Protein AF-I4MBW6-F1 (afdb_monomer)

pLDDT: mean 70.77, std 28.85, range [23.2, 98.94]

Structure (mmCIF, N/CA/C/O backbone):
data_AF-I4MBW6-F1
#
_entry.id   AF-I4MBW6-F1
#
loop_
_atom_site.group_PDB
_atom_site.id
_atom_site.type_symbol
_atom_site.label_atom_id
_atom_site.label_alt_id
_atom_site.label_comp_id
_atom_site.label_asym_id
_atom_site.label_entity_id
_atom_site.label_seq_id
_atom_site.pdbx_PDB_ins_code
_atom_site.Cartn_x
_atom_site.Cartn_y
_atom_site.Cartn_z
_atom_site.occupancy
_atom_site.B_iso_or_equiv
_atom_site.auth_seq_id
_atom_site.auth_comp_id
_atom_site.auth_asym_id
_atom_site.auth_atom_id
_atom_site.pdbx_PDB_model_num
ATOM 1 N N . MET A 1 1 ? -38.737 -24.015 -41.078 1.00 35.84 1 MET A N 1
ATOM 2 C CA . MET A 1 1 ? -38.636 -25.456 -40.757 1.00 35.84 1 MET A CA 1
ATOM 3 C C . MET A 1 1 ? -37.801 -25.547 -39.480 1.00 35.84 1 MET A C 1
ATOM 5 O O . MET A 1 1 ? -36.619 -25.267 -39.548 1.00 35.84 1 MET A O 1
ATOM 9 N N . ILE A 1 2 ? -38.427 -25.456 -38.297 1.00 26.75 2 ILE A N 1
ATOM 10 C CA . ILE A 1 2 ? -38.934 -26.600 -37.497 1.00 26.75 2 ILE A CA 1
ATOM 11 C C . ILE A 1 2 ? -37.730 -27.418 -36.998 1.00 26.75 2 ILE A C 1
ATOM 13 O O . ILE A 1 2 ? -37.086 -28.069 -37.804 1.00 26.75 2 ILE A O 1
ATOM 17 N N . LEU A 1 3 ? -37.246 -27.202 -35.768 1.00 24.84 3 LEU A N 1
ATOM 18 C CA . LEU A 1 3 ? -37.630 -27.818 -34.469 1.00 24.84 3 LEU A CA 1
ATOM 19 C C . LEU A 1 3 ? -36.372 -28.550 -33.941 1.00 24.84 3 LEU A C 1
ATOM 21 O O . LEU A 1 3 ? -35.719 -29.253 -34.696 1.00 24.84 3 LEU A O 1
ATOM 25 N N . ARG A 1 4 ? -35.862 -28.205 -32.754 1.00 27.12 4 ARG A N 1
ATOM 26 C CA . ARG A 1 4 ? -36.158 -28.785 -31.423 1.00 27.12 4 ARG A CA 1
ATOM 27 C C . ARG A 1 4 ? -35.516 -30.154 -31.147 1.00 27.12 4 ARG A C 1
ATOM 29 O O . ARG A 1 4 ? -35.847 -31.126 -31.801 1.00 27.12 4 ARG A O 1
ATOM 36 N N . GLN A 1 5 ? -34.794 -30.152 -30.017 1.00 28.39 5 GLN A N 1
ATOM 37 C CA . GLN A 1 5 ? -34.846 -31.104 -28.891 1.00 28.39 5 GLN A CA 1
ATOM 38 C C . GLN A 1 5 ? -34.394 -32.554 -29.134 1.00 28.39 5 GLN A C 1
ATOM 40 O O . GLN A 1 5 ? -34.858 -33.217 -30.045 1.00 28.39 5 GLN A O 1
ATOM 45 N N . PHE A 1 6 ? -33.533 -33.075 -28.253 1.00 25.84 6 PHE A N 1
ATOM 46 C CA . PHE A 1 6 ? -33.860 -33.967 -27.115 1.00 25.84 6 PHE A CA 1
ATOM 47 C C . PHE A 1 6 ? -32.522 -34.496 -26.532 1.00 25.84 6 PHE A C 1
ATOM 49 O O . PHE A 1 6 ? -31.650 -34.922 -27.276 1.00 25.84 6 PHE A O 1
ATOM 56 N N . TYR A 1 7 ? -32.185 -34.151 -25.282 1.00 24.64 7 TYR A N 1
ATOM 57 C CA . TYR A 1 7 ? -32.292 -34.972 -24.056 1.00 24.64 7 TYR A CA 1
ATOM 58 C C . TYR A 1 7 ? -31.435 -36.254 -24.004 1.00 24.64 7 TYR A C 1
ATOM 60 O O . TYR A 1 7 ? -31.645 -37.179 -24.773 1.00 24.64 7 TYR A O 1
ATOM 68 N N . GLY A 1 8 ? -30.626 -36.347 -22.940 1.00 23.20 8 GLY A N 1
ATOM 69 C CA . GLY A 1 8 ? -30.815 -37.406 -21.940 1.00 23.20 8 GLY A CA 1
ATOM 70 C C . GLY A 1 8 ? -29.981 -38.689 -22.048 1.00 23.20 8 GLY A C 1
ATOM 71 O O . GLY A 1 8 ? -30.422 -39.661 -22.632 1.00 23.20 8 GLY A O 1
ATOM 72 N N . ALA A 1 9 ? -28.853 -38.683 -21.333 1.00 23.88 9 ALA A N 1
ATOM 73 C CA . ALA A 1 9 ? -28.502 -39.605 -20.242 1.00 23.88 9 ALA A CA 1
ATOM 74 C C . ALA A 1 9 ? -28.353 -41.142 -20.457 1.00 23.88 9 ALA A C 1
ATOM 76 O O . ALA A 1 9 ? -29.246 -41.836 -20.921 1.00 23.88 9 ALA A O 1
ATOM 77 N N . VAL A 1 10 ? -27.251 -41.640 -19.867 1.00 24.31 10 VAL A N 1
ATOM 78 C CA . VAL A 1 10 ? -26.970 -42.986 -19.308 1.00 24.31 10 VAL A CA 1
ATOM 79 C C . VAL A 1 10 ? -26.803 -44.173 -20.270 1.00 24.31 10 VAL A C 1
ATOM 81 O O . VAL A 1 10 ? -27.776 -44.722 -20.764 1.00 24.31 10 VAL A O 1
ATOM 84 N N . ALA A 1 11 ? -25.572 -44.699 -20.351 1.00 25.67 11 ALA A N 1
ATOM 85 C CA . ALA A 1 11 ? -25.301 -46.138 -20.209 1.00 25.67 11 ALA A CA 1
ATOM 86 C C . ALA A 1 11 ? -23.801 -46.400 -19.985 1.00 25.67 11 ALA A C 1
ATOM 88 O O . ALA A 1 11 ? -22.952 -46.111 -20.822 1.00 25.67 11 ALA A O 1
ATOM 89 N N . MET A 1 12 ? -23.510 -46.974 -18.824 1.00 23.55 12 MET A N 1
ATOM 90 C CA . MET A 1 12 ? -22.249 -47.585 -18.426 1.00 23.55 12 MET A CA 1
ATOM 91 C C . MET A 1 12 ? -22.124 -48.958 -19.104 1.00 23.55 12 MET A C 1
ATOM 93 O O . MET A 1 12 ? -23.032 -49.776 -18.972 1.00 23.55 12 MET A O 1
ATOM 97 N N . VAL A 1 13 ? -21.001 -49.240 -19.770 1.00 25.81 13 VAL A N 1
ATOM 98 C CA . VAL A 1 13 ? -20.571 -50.608 -20.104 1.00 25.81 13 VAL A CA 1
ATOM 99 C C . VAL A 1 13 ? -19.085 -50.742 -19.787 1.00 25.81 13 VAL A C 1
ATOM 101 O O . VAL A 1 13 ? -18.246 -50.008 -20.301 1.00 25.81 13 VAL A O 1
ATOM 104 N N . VAL A 1 14 ? -18.795 -51.692 -18.905 1.00 25.31 14 VAL A N 1
ATOM 105 C CA . VAL A 1 14 ? -17.470 -52.206 -18.554 1.00 25.31 14 VAL A CA 1
ATOM 106 C C . VAL A 1 14 ? -17.067 -53.259 -19.589 1.00 25.31 14 VAL A C 1
ATOM 108 O O . VAL A 1 14 ? -17.869 -54.148 -19.862 1.00 25.31 14 VAL A O 1
ATOM 111 N N . ALA A 1 15 ? -15.825 -53.230 -20.082 1.00 26.28 15 ALA A N 1
ATOM 112 C CA . ALA A 1 15 ? -15.087 -54.454 -20.409 1.00 26.28 15 ALA A CA 1
ATOM 113 C C . ALA A 1 15 ? -13.564 -54.220 -20.411 1.00 26.28 15 ALA A C 1
ATOM 115 O O . ALA A 1 15 ? -13.017 -53.436 -21.179 1.00 26.28 15 ALA A O 1
ATOM 116 N N . ASP A 1 16 ? -12.944 -54.952 -19.499 1.00 26.39 16 ASP A N 1
ATOM 117 C CA . ASP A 1 16 ? -11.542 -55.175 -19.164 1.00 26.39 16 ASP A CA 1
ATOM 118 C C . ASP A 1 16 ? -10.671 -55.714 -20.325 1.00 26.39 16 ASP A C 1
ATOM 120 O O . ASP A 1 16 ? -11.163 -56.494 -21.146 1.00 26.39 16 ASP A O 1
ATOM 124 N N . LYS A 1 17 ? -9.368 -55.369 -20.339 1.00 27.23 17 LYS A N 1
ATOM 125 C CA . LYS A 1 17 ? -8.281 -56.322 -20.652 1.00 27.23 17 LYS A CA 1
ATOM 126 C C . LYS A 1 17 ? -6.856 -55.800 -20.375 1.00 27.23 17 LYS A C 1
ATOM 128 O O . LYS A 1 17 ? -6.336 -54.941 -21.079 1.00 27.23 17 LYS A O 1
ATOM 133 N N . HIS A 1 18 ? -6.206 -56.540 -19.473 1.00 29.56 18 HIS A N 1
ATOM 134 C CA . HIS A 1 18 ? -4.809 -57.015 -19.464 1.00 29.56 18 HIS A CA 1
ATOM 135 C C . HIS A 1 18 ? -3.742 -56.349 -18.568 1.00 29.56 18 HIS A C 1
ATOM 137 O O . HIS A 1 18 ? -3.086 -55.370 -18.901 1.00 29.56 18 HIS A O 1
ATOM 143 N N . VAL A 1 19 ? -3.496 -57.073 -17.467 1.00 28.22 19 VAL A N 1
ATOM 144 C CA . VAL A 1 19 ? -2.371 -57.064 -16.518 1.00 28.22 19 VAL A CA 1
ATOM 145 C C . VAL A 1 19 ? -1.163 -57.868 -17.040 1.00 28.22 19 VAL A C 1
ATOM 147 O O . VAL A 1 19 ? -1.366 -58.923 -17.645 1.00 28.22 19 VAL A O 1
ATOM 150 N N . LYS A 1 20 ? 0.065 -57.413 -16.713 1.00 28.19 20 LYS A N 1
ATOM 151 C CA . LYS A 1 20 ? 1.332 -58.154 -16.408 1.00 28.19 20 LYS A CA 1
ATOM 152 C C . LYS A 1 20 ? 2.440 -57.089 -16.200 1.00 28.19 20 LYS A C 1
ATOM 154 O O . LYS A 1 20 ? 2.597 -56.254 -17.073 1.00 28.19 20 LYS A O 1
ATOM 159 N N . ASN A 1 21 ? 3.179 -56.946 -15.091 1.00 29.22 21 ASN A N 1
ATOM 160 C CA . ASN A 1 21 ? 3.988 -57.898 -14.318 1.00 29.22 21 ASN A CA 1
ATOM 161 C C . ASN A 1 21 ? 4.245 -57.406 -12.864 1.00 29.22 21 ASN A C 1
ATOM 163 O O . ASN A 1 21 ? 4.188 -56.215 -12.581 1.00 29.22 21 ASN A O 1
ATOM 167 N N . MET A 1 22 ? 4.545 -58.365 -11.979 1.00 24.97 22 MET A N 1
ATOM 168 C CA . MET A 1 22 ? 4.755 -58.302 -10.512 1.00 24.97 22 MET A CA 1
ATOM 169 C C . MET A 1 22 ? 6.142 -57.715 -10.131 1.00 24.97 22 MET A C 1
ATOM 171 O O . MET A 1 22 ? 7.043 -57.788 -10.959 1.00 24.97 22 MET A O 1
ATOM 175 N N . SER A 1 23 ? 6.398 -57.149 -8.935 1.00 28.48 23 SER A N 1
ATOM 176 C CA . SER A 1 23 ? 6.648 -57.896 -7.676 1.00 28.48 23 SER A CA 1
ATOM 177 C C . SER A 1 23 ? 6.713 -57.038 -6.380 1.00 28.48 23 SER A C 1
ATOM 179 O O . SER A 1 23 ? 7.499 -56.098 -6.332 1.00 28.48 23 SER A O 1
ATOM 181 N N . GLY A 1 24 ? 5.997 -57.480 -5.322 1.00 26.78 24 GLY A N 1
ATOM 182 C CA . GLY A 1 24 ? 6.307 -57.386 -3.864 1.00 26.78 24 GLY A CA 1
ATOM 183 C C . GLY A 1 24 ? 6.214 -56.016 -3.152 1.00 26.78 24 GLY A C 1
ATOM 184 O O . GLY A 1 24 ? 6.871 -55.080 -3.568 1.00 26.78 24 GLY A O 1
ATOM 185 N N . GLY A 1 25 ? 5.499 -55.799 -2.037 1.00 26.03 25 GLY A N 1
ATOM 186 C CA . GLY A 1 25 ? 4.747 -56.669 -1.126 1.00 26.03 25 GLY A CA 1
ATOM 187 C C . GLY A 1 25 ? 4.045 -55.864 0.001 1.00 26.03 25 GLY A C 1
ATOM 188 O O . GLY A 1 25 ? 4.423 -54.730 0.265 1.00 26.03 25 GLY A O 1
ATOM 189 N N . LEU A 1 26 ? 3.035 -56.504 0.624 1.00 27.81 26 LEU A N 1
ATOM 190 C CA . LEU A 1 26 ? 2.277 -56.197 1.870 1.00 27.81 26 LEU A CA 1
ATOM 191 C C . LEU A 1 26 ? 1.588 -54.810 1.996 1.00 27.81 26 LEU A C 1
ATOM 193 O O . LEU A 1 26 ? 2.234 -53.813 2.276 1.00 27.81 26 LEU A O 1
ATOM 197 N N . VAL A 1 27 ? 0.289 -54.656 1.689 1.00 26.45 27 VAL A N 1
ATOM 198 C CA . VAL A 1 27 ? -0.945 -55.011 2.455 1.00 26.45 27 VAL A CA 1
ATOM 199 C C . VAL A 1 27 ? -1.206 -54.138 3.700 1.00 26.45 27 VAL A C 1
ATOM 201 O O . VAL A 1 27 ? -0.528 -54.271 4.711 1.00 26.45 27 VAL A O 1
ATOM 204 N N . GLY A 1 28 ? -2.289 -53.345 3.643 1.00 25.67 28 GLY A N 1
ATOM 205 C CA . GLY A 1 28 ? -2.942 -52.691 4.788 1.00 25.67 28 GLY A CA 1
ATOM 206 C C . GLY A 1 28 ? -4.041 -51.708 4.350 1.00 25.67 28 GLY A C 1
ATOM 207 O O . GLY A 1 28 ? -3.740 -50.611 3.908 1.00 25.67 28 GLY A O 1
ATOM 208 N N . GLN A 1 29 ? -5.301 -52.139 4.402 1.00 27.80 29 GLN A N 1
ATOM 209 C CA . GLN A 1 29 ? -6.487 -51.599 3.714 1.00 27.80 29 GLN A CA 1
ATOM 210 C C . GLN A 1 29 ? -7.006 -50.202 4.131 1.00 27.80 29 GLN A C 1
ATOM 212 O O . GLN A 1 29 ? -7.035 -49.841 5.303 1.00 27.80 29 GLN A O 1
ATOM 217 N N . ILE A 1 30 ? -7.561 -49.508 3.128 1.00 24.78 30 ILE A N 1
ATOM 218 C CA . ILE A 1 30 ? -8.537 -48.401 3.178 1.00 24.78 30 ILE A CA 1
ATOM 219 C C . ILE A 1 30 ? -9.948 -48.975 3.371 1.00 24.78 30 ILE A C 1
ATOM 221 O O . ILE A 1 30 ? -10.273 -49.908 2.642 1.00 24.78 30 ILE A O 1
ATOM 225 N N . ILE A 1 31 ? -10.820 -48.345 4.178 1.00 25.56 31 ILE A N 1
ATOM 226 C CA . ILE A 1 31 ? -12.252 -48.173 3.830 1.00 25.56 31 ILE A CA 1
ATOM 227 C C . ILE A 1 31 ? -12.756 -46.798 4.305 1.00 25.56 31 ILE A C 1
ATOM 229 O O . ILE A 1 31 ? -12.948 -46.560 5.493 1.00 25.56 31 ILE A O 1
ATOM 233 N N . VAL A 1 32 ? -13.044 -45.932 3.330 1.00 23.47 32 VAL A N 1
ATOM 234 C CA . VAL A 1 32 ? -13.969 -44.792 3.412 1.00 23.47 32 VAL A CA 1
ATOM 235 C C . VAL A 1 32 ? -15.348 -45.288 2.966 1.00 23.47 32 VAL A C 1
ATOM 237 O O . VAL A 1 32 ? -15.456 -45.969 1.945 1.00 23.47 32 VAL A O 1
ATOM 240 N N . ARG A 1 33 ? -16.414 -44.930 3.688 1.00 27.36 33 ARG A N 1
ATOM 241 C CA . ARG A 1 33 ? -17.796 -45.009 3.190 1.00 27.36 33 ARG A CA 1
ATOM 242 C C . ARG A 1 33 ? -18.517 -43.695 3.471 1.00 27.36 33 ARG A C 1
ATOM 244 O O . ARG A 1 33 ? -18.728 -43.333 4.621 1.00 27.36 33 ARG A O 1
ATOM 251 N N . VAL A 1 34 ? -18.913 -43.026 2.392 1.00 23.36 34 VAL A N 1
ATOM 252 C CA . VAL A 1 34 ? -19.938 -41.977 2.357 1.00 23.36 34 VAL A CA 1
ATOM 253 C C . VAL A 1 34 ? -21.282 -42.657 2.113 1.00 23.36 34 VAL A C 1
ATOM 255 O O . VAL A 1 34 ? -21.383 -43.465 1.194 1.00 23.36 34 VAL A O 1
ATOM 258 N N . LEU A 1 35 ? -22.310 -42.298 2.883 1.00 24.94 35 LEU A N 1
ATOM 259 C CA . LEU A 1 35 ? -23.714 -42.412 2.481 1.00 24.94 35 LEU A CA 1
ATOM 260 C C . LEU A 1 35 ? -24.510 -41.284 3.146 1.00 24.94 35 LEU A C 1
ATOM 262 O O . LEU A 1 35 ? -24.587 -41.200 4.369 1.00 24.94 35 LEU A O 1
ATOM 266 N N . ALA A 1 36 ? -25.082 -40.418 2.311 1.00 25.72 36 ALA A N 1
ATOM 267 C CA . ALA A 1 36 ? -26.091 -39.440 2.683 1.00 25.72 36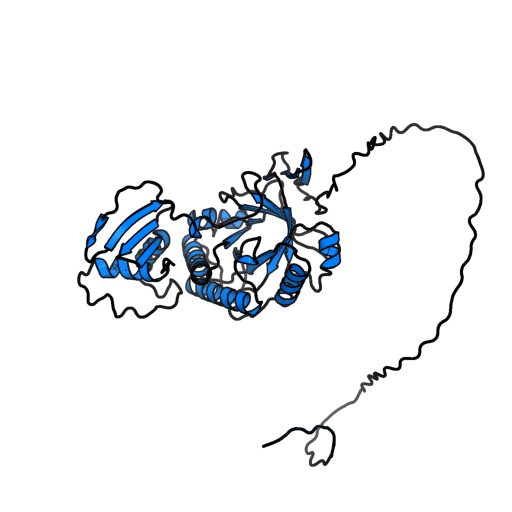 ALA A CA 1
ATOM 268 C C . ALA A 1 36 ? -27.470 -40.115 2.760 1.00 25.72 36 ALA A C 1
ATOM 270 O O . ALA A 1 36 ? -27.800 -40.958 1.925 1.00 25.72 36 ALA A O 1
ATOM 271 N N . GLY A 1 37 ? -28.286 -39.706 3.730 1.00 24.25 37 GLY A N 1
ATOM 272 C CA . GLY A 1 37 ? -29.683 -40.111 3.858 1.00 24.25 37 GLY A CA 1
ATOM 273 C C . GLY A 1 37 ? -30.433 -39.155 4.782 1.00 24.25 37 GLY A C 1
ATOM 274 O O . GLY A 1 37 ? -30.278 -39.212 5.996 1.00 24.25 37 GLY A O 1
ATOM 275 N N . LEU A 1 38 ? -31.222 -38.262 4.184 1.00 24.86 38 LEU A N 1
ATOM 276 C CA . LEU A 1 38 ? -32.195 -37.397 4.849 1.00 24.86 38 LEU A CA 1
ATOM 277 C C . LEU A 1 38 ? -33.325 -38.237 5.464 1.00 24.86 38 LEU A C 1
ATOM 279 O O . LEU A 1 38 ? -33.982 -38.993 4.752 1.00 24.86 38 LEU A O 1
ATOM 283 N N . ALA A 1 39 ? -33.609 -38.029 6.749 1.00 26.05 39 ALA A N 1
ATOM 284 C CA . ALA A 1 39 ? -34.908 -38.318 7.350 1.00 26.05 39 ALA A CA 1
ATOM 285 C C . ALA A 1 39 ? -35.179 -37.307 8.471 1.00 26.05 39 ALA A C 1
ATOM 287 O O . ALA A 1 39 ? -34.510 -37.288 9.502 1.00 26.05 39 ALA A O 1
ATOM 288 N N . SER A 1 40 ? -36.156 -36.435 8.233 1.00 27.78 40 SER A N 1
ATOM 289 C CA . SER A 1 40 ? -36.718 -35.510 9.209 1.00 27.78 40 SER A CA 1
ATOM 290 C C . SER A 1 40 ? -37.408 -36.278 10.337 1.00 27.78 40 SER A C 1
ATOM 292 O O . SER A 1 40 ? -38.329 -37.048 10.077 1.00 27.78 40 SER A O 1
ATOM 294 N N . ILE A 1 41 ? -37.028 -36.012 11.588 1.00 27.41 41 ILE A N 1
ATOM 295 C CA . ILE A 1 41 ? -37.870 -36.276 12.758 1.00 27.41 41 ILE A CA 1
ATOM 296 C C . ILE A 1 41 ? -37.853 -35.021 13.625 1.00 27.41 41 ILE A C 1
ATOM 298 O O . ILE A 1 41 ? -36.843 -34.654 14.220 1.00 27.41 41 ILE A O 1
ATOM 302 N N . ALA A 1 42 ? -39.005 -34.357 13.668 1.00 25.77 42 ALA A N 1
ATOM 303 C CA . ALA A 1 42 ? -39.323 -33.357 14.664 1.00 25.77 42 ALA A CA 1
ATOM 304 C C . ALA A 1 42 ? -39.356 -34.026 16.043 1.00 25.77 42 ALA A C 1
ATOM 306 O O . ALA A 1 42 ? -40.102 -34.978 16.253 1.00 25.77 42 ALA A O 1
ATOM 307 N N . THR A 1 43 ? -38.577 -33.516 16.993 1.00 27.78 43 THR A N 1
ATOM 308 C CA . THR A 1 43 ? -38.866 -33.705 18.417 1.00 27.78 43 THR A CA 1
ATOM 309 C C . THR A 1 43 ? -38.756 -32.346 19.084 1.00 27.78 43 THR A C 1
ATOM 311 O O . THR A 1 43 ? -37.672 -31.788 19.230 1.00 27.78 43 THR A O 1
ATOM 314 N N . ALA A 1 44 ? -39.915 -31.790 19.423 1.00 26.02 44 ALA A N 1
ATOM 315 C CA . ALA A 1 44 ? -40.032 -30.626 20.277 1.00 26.02 44 ALA A CA 1
ATOM 316 C C . ALA A 1 44 ? -39.493 -30.980 21.669 1.00 26.02 44 ALA A C 1
ATOM 318 O O . ALA A 1 44 ? -39.971 -31.929 22.289 1.00 26.02 44 ALA A O 1
ATOM 319 N N . PHE A 1 45 ? -38.528 -30.210 22.169 1.00 25.05 45 PHE A N 1
ATOM 320 C CA . PHE A 1 45 ? -38.204 -30.184 23.591 1.00 25.05 45 PHE A CA 1
ATOM 321 C C . PHE A 1 45 ? -38.676 -28.850 24.162 1.00 25.05 45 PHE A C 1
ATOM 323 O O . PHE A 1 45 ? -38.060 -27.803 23.988 1.00 25.05 45 PHE A O 1
ATOM 330 N N . THR A 1 46 ? -39.823 -28.903 24.829 1.00 25.45 46 THR A N 1
ATOM 331 C CA . THR A 1 46 ? -40.259 -27.895 25.789 1.00 25.45 46 THR A CA 1
ATOM 332 C C . THR A 1 46 ? -39.368 -27.980 27.026 1.00 25.45 46 THR A C 1
ATOM 334 O O . THR A 1 46 ? -39.364 -29.010 27.698 1.00 25.45 46 THR A O 1
ATOM 337 N N . MET A 1 47 ? -38.666 -26.903 27.375 1.00 24.25 47 MET A N 1
ATOM 338 C CA . MET A 1 47 ? -38.170 -26.698 28.738 1.00 24.25 47 MET A CA 1
ATOM 339 C C . MET A 1 47 ? -38.768 -25.403 29.273 1.00 24.25 47 MET A C 1
ATOM 341 O O . MET A 1 47 ? -38.412 -24.308 28.850 1.00 24.25 47 MET A O 1
ATOM 345 N N . ASN A 1 48 ? -39.721 -25.563 30.189 1.00 26.53 48 ASN A N 1
ATOM 346 C CA . ASN A 1 48 ? -40.310 -24.485 30.960 1.00 26.53 48 ASN A CA 1
ATOM 347 C C . ASN A 1 48 ? -39.730 -24.544 32.383 1.00 26.53 48 ASN A C 1
ATOM 349 O O . ASN A 1 48 ? -39.943 -25.530 33.080 1.00 26.53 48 ASN A O 1
ATOM 353 N N . VAL A 1 49 ? -39.072 -23.441 32.762 1.00 25.39 49 VAL A N 1
ATOM 354 C CA . VAL A 1 49 ? -39.055 -22.789 34.089 1.00 25.39 49 VAL A CA 1
ATOM 355 C C . VAL A 1 49 ? -38.347 -23.514 35.248 1.00 25.39 49 VAL A C 1
ATOM 357 O O . VAL A 1 49 ? -38.636 -24.658 35.563 1.00 25.39 49 VAL A O 1
ATOM 360 N N . VAL A 1 50 ? -37.456 -22.794 35.948 1.00 26.94 50 VAL A N 1
ATOM 361 C CA . VAL A 1 50 ? -37.649 -22.302 37.336 1.00 26.94 50 VAL A CA 1
ATOM 362 C C . VAL A 1 50 ? -36.412 -21.496 37.768 1.00 26.94 50 VAL A C 1
ATOM 364 O O . VAL A 1 50 ? -35.295 -22.001 37.815 1.00 26.94 50 VAL A O 1
ATOM 367 N N . ALA A 1 51 ? -36.639 -20.229 38.120 1.00 29.36 51 ALA A N 1
ATOM 368 C CA . ALA A 1 51 ? -35.709 -19.380 38.862 1.00 29.36 51 ALA A CA 1
ATOM 369 C C . ALA A 1 51 ? -35.797 -19.669 40.376 1.00 29.36 51 ALA A C 1
ATOM 371 O O . ALA A 1 51 ? -36.909 -19.886 40.869 1.00 29.36 51 ALA A O 1
ATOM 372 N N . PRO A 1 52 ? -34.705 -19.564 41.156 1.00 30.80 52 PRO A N 1
ATOM 373 C CA . PRO A 1 52 ? -34.801 -19.492 42.606 1.00 30.80 52 PRO A CA 1
ATOM 374 C C . PRO A 1 52 ? -34.541 -18.074 43.148 1.00 30.80 52 PRO A C 1
ATOM 376 O O . PRO A 1 52 ? -33.456 -17.517 43.036 1.00 30.80 52 PRO A O 1
ATOM 379 N N . LYS A 1 53 ? -35.609 -17.532 43.742 1.00 25.88 53 LYS A N 1
ATOM 380 C CA . LYS A 1 53 ? -35.724 -16.827 45.036 1.00 25.88 53 LYS A CA 1
ATOM 381 C C . LYS A 1 53 ? -34.550 -15.986 45.581 1.00 25.88 53 LYS A C 1
ATOM 383 O O . LYS A 1 53 ? -33.498 -16.493 45.949 1.00 25.88 53 LYS A O 1
ATOM 388 N N . GLN A 1 54 ? -34.882 -14.715 45.827 1.00 24.33 54 GLN A N 1
ATOM 389 C CA . GLN A 1 54 ? -34.238 -13.796 46.771 1.00 24.33 54 GLN A CA 1
ATOM 390 C C . GLN A 1 54 ? -34.226 -14.335 48.215 1.00 24.33 54 GLN A C 1
ATOM 392 O O . GLN A 1 54 ? -35.253 -14.796 48.717 1.00 24.33 54 GLN A O 1
ATOM 397 N N . THR A 1 55 ? -33.105 -14.126 48.910 1.00 26.08 55 THR A N 1
ATOM 398 C CA . THR A 1 55 ? -33.003 -14.066 50.379 1.00 26.08 55 THR A CA 1
ATOM 399 C C . THR A 1 55 ? -32.028 -12.956 50.783 1.00 26.08 55 THR A C 1
ATOM 401 O O . THR A 1 55 ? -31.028 -12.721 50.110 1.00 26.08 55 THR A O 1
ATOM 404 N N . SER A 1 56 ? -32.356 -12.252 51.863 1.00 26.94 56 SER A N 1
ATOM 405 C CA . SER A 1 56 ? -31.796 -10.973 52.315 1.00 26.94 56 SER A CA 1
ATOM 406 C C . SER A 1 56 ? -30.780 -11.070 53.474 1.00 26.94 56 SER A C 1
ATOM 408 O O . SER A 1 56 ? -31.037 -11.821 54.410 1.00 26.94 56 SER A O 1
ATOM 410 N N . LEU A 1 57 ? -29.792 -10.145 53.458 1.00 27.34 57 LEU A N 1
ATOM 411 C CA . LEU A 1 57 ? -29.019 -9.494 54.561 1.00 27.34 57 LEU A CA 1
ATOM 412 C C . LEU A 1 57 ? -27.927 -10.305 55.319 1.00 27.34 57 LEU A C 1
ATOM 414 O O . LEU A 1 57 ? -28.063 -11.521 55.404 1.00 27.34 57 LEU A O 1
ATOM 418 N N . PRO A 1 58 ? -26.868 -9.669 55.912 1.00 34.25 58 PRO A N 1
ATOM 419 C CA . PRO A 1 58 ? -26.732 -8.251 56.296 1.00 34.25 58 PRO A CA 1
ATOM 420 C C . PRO A 1 58 ? -25.431 -7.505 55.886 1.00 34.25 58 PRO A C 1
ATOM 422 O O . PRO A 1 58 ? -24.466 -8.052 55.365 1.00 34.25 58 PRO A O 1
ATOM 425 N N . THR A 1 59 ? -25.471 -6.200 56.167 1.00 29.00 59 THR A N 1
ATOM 426 C CA . THR A 1 59 ? -24.513 -5.095 55.983 1.00 29.00 59 THR A CA 1
ATOM 427 C C . THR A 1 59 ? -23.163 -5.219 56.709 1.00 29.00 59 THR A C 1
ATOM 429 O O . THR A 1 59 ? -23.130 -5.495 57.905 1.00 29.00 59 THR A O 1
ATOM 432 N N . GLY A 1 60 ? -22.077 -4.830 56.028 1.00 27.44 60 GLY A N 1
ATOM 433 C CA . GLY A 1 60 ? -20.766 -4.516 56.616 1.00 27.44 60 GLY A CA 1
ATOM 434 C C . GLY A 1 60 ? -19.829 -3.899 55.569 1.00 27.44 60 GLY A C 1
ATOM 435 O O . GLY A 1 60 ? -19.573 -4.502 54.537 1.00 27.44 60 GLY A O 1
ATOM 436 N N . ALA A 1 61 ? -19.396 -2.662 55.798 1.00 26.66 61 ALA A N 1
ATOM 437 C CA . ALA A 1 61 ? -18.789 -1.756 54.825 1.00 26.66 61 ALA A CA 1
ATOM 438 C C . ALA A 1 61 ? -17.317 -2.045 54.480 1.00 26.66 61 ALA A C 1
ATOM 440 O O . ALA A 1 61 ? -16.516 -2.218 55.391 1.00 26.66 61 ALA A O 1
ATOM 441 N N . LEU A 1 62 ? -16.941 -1.897 53.201 1.00 28.11 62 LEU A N 1
ATOM 442 C CA . LEU A 1 62 ? -15.625 -1.394 52.778 1.00 28.11 62 LEU A CA 1
ATOM 443 C C . LEU A 1 62 ? -15.791 -0.516 51.524 1.00 28.11 62 LEU A C 1
ATOM 445 O O . LEU A 1 62 ? -16.368 -0.928 50.521 1.00 28.11 62 LEU A O 1
ATOM 449 N N . LYS A 1 63 ? -15.334 0.736 51.633 1.00 31.53 63 LYS A N 1
ATOM 450 C CA . LYS A 1 63 ? -15.388 1.778 50.601 1.00 31.53 63 LYS A CA 1
ATOM 451 C C . LYS A 1 63 ? -14.356 1.490 49.511 1.00 31.53 63 LYS A C 1
ATOM 453 O O . LYS A 1 63 ? -13.175 1.524 49.821 1.00 31.53 63 LYS A O 1
ATOM 458 N N . ASN A 1 64 ? -14.793 1.355 48.261 1.00 28.86 64 ASN A N 1
ATOM 459 C CA . ASN A 1 64 ? -13.974 1.622 47.078 1.00 28.86 64 ASN A CA 1
ATOM 460 C C . ASN A 1 64 ? -14.796 2.519 46.144 1.00 28.86 64 ASN A C 1
ATOM 462 O O . ASN A 1 64 ? -15.893 2.150 45.730 1.00 28.86 64 ASN A O 1
ATOM 466 N N . ASN A 1 65 ? -14.291 3.725 45.873 1.00 29.11 65 ASN A N 1
ATOM 467 C CA . ASN A 1 65 ? -14.898 4.680 44.949 1.00 29.11 65 ASN A CA 1
ATOM 468 C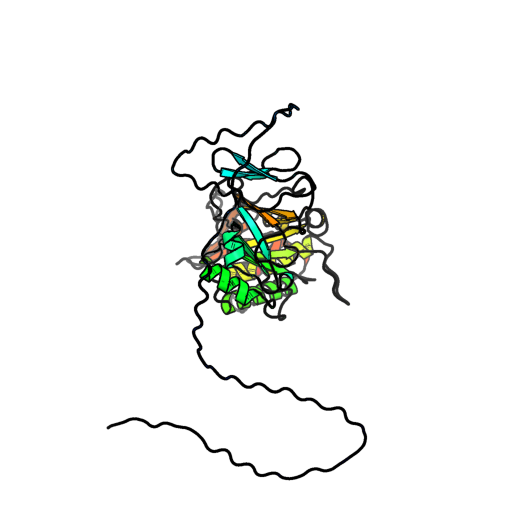 C . ASN A 1 65 ? -14.797 4.135 43.518 1.00 29.11 65 ASN A C 1
ATOM 470 O O . ASN A 1 65 ? -13.788 4.337 42.849 1.00 29.11 65 ASN A O 1
ATOM 474 N N . VAL A 1 66 ? -15.847 3.465 43.050 1.00 27.03 66 VAL A N 1
ATOM 475 C CA . VAL A 1 66 ? -16.089 3.264 41.620 1.00 27.03 66 VAL A CA 1
ATOM 476 C C . VAL A 1 66 ? -16.890 4.472 41.150 1.00 27.03 66 VAL A C 1
ATOM 478 O O . VAL A 1 66 ? -18.047 4.652 41.531 1.00 27.03 66 VAL A O 1
ATOM 481 N N . VAL A 1 67 ? -16.255 5.344 40.372 1.00 29.88 67 VAL A N 1
ATOM 482 C CA . VAL A 1 67 ? -16.967 6.383 39.627 1.00 29.88 67 VAL A CA 1
ATOM 483 C C . VAL A 1 67 ? -17.709 5.666 38.503 1.00 29.88 67 VAL A C 1
ATOM 485 O O . VAL A 1 67 ? -17.101 5.244 37.526 1.00 29.88 67 VAL A O 1
ATOM 488 N N . ASN A 1 68 ? -19.017 5.475 38.664 1.00 27.09 68 ASN A N 1
ATOM 489 C CA . ASN A 1 68 ? -19.875 5.023 37.572 1.00 27.09 68 ASN A CA 1
ATOM 490 C C . ASN A 1 68 ? -19.965 6.158 36.535 1.00 27.09 68 ASN A C 1
ATOM 492 O O . ASN A 1 68 ? -20.347 7.268 36.922 1.00 27.09 68 ASN A O 1
ATOM 496 N N . PRO A 1 69 ? -19.643 5.932 35.248 1.00 32.25 69 PRO A N 1
ATOM 497 C CA . PRO A 1 69 ? -19.857 6.949 34.231 1.00 32.25 69 PRO A CA 1
ATOM 498 C C . PRO A 1 69 ? -21.358 7.226 34.114 1.00 32.25 69 PRO A C 1
ATOM 500 O O . PRO A 1 69 ? -22.174 6.321 33.930 1.00 32.25 69 PRO A O 1
ATOM 503 N N . ILE A 1 70 ? -21.727 8.497 34.260 1.00 28.61 70 ILE A N 1
ATOM 504 C CA . ILE A 1 70 ? -23.079 8.983 33.999 1.00 28.61 70 ILE A CA 1
ATOM 505 C C . ILE A 1 70 ? -23.279 8.909 32.483 1.00 28.61 70 ILE A C 1
ATOM 507 O O . ILE A 1 70 ? -22.856 9.798 31.751 1.00 28.61 70 ILE A O 1
ATOM 511 N N . LEU A 1 71 ? -23.903 7.834 32.006 1.00 29.05 71 LEU A N 1
ATOM 512 C CA . LEU A 1 71 ? -24.387 7.740 30.632 1.00 29.05 71 LEU A CA 1
ATOM 513 C C . LEU A 1 71 ? -25.631 8.628 30.502 1.00 29.05 71 LEU A C 1
ATOM 515 O O . LEU A 1 71 ? -26.708 8.268 30.980 1.00 29.05 71 LEU A O 1
ATOM 519 N N . GLN A 1 72 ? -25.489 9.796 29.874 1.00 30.03 72 GLN A N 1
ATOM 520 C CA . GLN A 1 72 ? -26.641 10.529 29.348 1.00 30.03 72 GLN A CA 1
ATOM 521 C C . GLN A 1 72 ? -26.974 9.991 27.949 1.00 30.03 72 GLN A C 1
ATOM 523 O O . GLN A 1 72 ? -26.099 9.990 27.082 1.00 30.03 72 GLN A O 1
ATOM 528 N N . PRO A 1 73 ? -28.209 9.529 27.694 1.00 29.62 73 PRO A N 1
ATOM 529 C CA . PRO A 1 73 ? -28.594 9.062 26.374 1.00 29.62 73 PRO A CA 1
ATOM 530 C C . PRO A 1 73 ? -28.910 10.266 25.480 1.00 29.62 73 PRO A C 1
ATOM 532 O O . PRO A 1 73 ? -29.967 10.884 25.602 1.00 29.62 73 PRO A O 1
ATOM 535 N N . HIS A 1 74 ? -28.008 10.579 24.552 1.00 33.97 74 HIS A N 1
ATOM 536 C CA . HIS A 1 74 ? -28.344 11.365 23.369 1.00 33.97 74 HIS A CA 1
ATOM 537 C C . HIS A 1 74 ? -28.771 10.412 22.247 1.00 33.97 74 HIS A C 1
ATOM 539 O O . HIS A 1 74 ? -28.073 9.455 21.921 1.00 33.97 74 HIS A O 1
ATOM 545 N N . ALA A 1 75 ? -29.950 10.653 21.673 1.00 39.03 75 ALA A N 1
ATOM 546 C CA . ALA A 1 75 ? -30.429 9.924 20.508 1.00 39.03 75 ALA A CA 1
ATOM 547 C C . ALA A 1 75 ? -29.690 10.405 19.246 1.00 39.03 75 ALA A C 1
ATOM 549 O O . ALA A 1 75 ? -29.613 11.606 19.004 1.00 39.03 75 ALA A O 1
ATOM 550 N N . SER A 1 76 ? -29.232 9.446 18.432 1.00 43.19 76 SER A N 1
ATOM 551 C CA . SER A 1 76 ? -28.538 9.599 17.140 1.00 43.19 76 SER A CA 1
ATOM 552 C C . SER A 1 76 ? -27.023 9.842 17.194 1.00 43.19 76 SER A C 1
ATOM 554 O O . SER A 1 76 ? -26.528 10.902 16.826 1.00 43.19 76 SER A O 1
ATOM 556 N N . GLY A 1 77 ? -26.285 8.789 17.537 1.00 32.62 77 GLY A N 1
ATOM 557 C CA . GLY A 1 77 ? -24.872 8.631 17.202 1.00 32.62 77 GLY A CA 1
ATOM 558 C C . GLY A 1 77 ? -24.448 7.216 17.563 1.00 32.62 77 GLY A C 1
ATOM 559 O O . GLY A 1 77 ? -24.346 6.890 18.741 1.00 32.62 77 GLY A O 1
ATOM 560 N N . VAL A 1 78 ? -24.282 6.333 16.578 1.00 34.12 78 VAL A N 1
ATOM 561 C CA . VAL A 1 78 ? -23.638 5.041 16.838 1.00 34.12 78 VAL A CA 1
ATOM 562 C C . VAL A 1 78 ? -22.167 5.355 17.086 1.00 34.12 78 VAL A C 1
ATOM 564 O O . VAL A 1 78 ? -21.444 5.661 16.143 1.00 34.12 78 VAL A O 1
ATOM 567 N N . VAL A 1 79 ? -21.741 5.323 18.349 1.00 35.38 79 VAL A N 1
ATOM 568 C CA . VAL A 1 79 ? -20.321 5.320 18.711 1.00 35.38 79 VAL A CA 1
ATOM 569 C C . VAL A 1 79 ? -19.762 3.987 18.226 1.00 35.38 79 VAL A C 1
ATOM 571 O O . VAL A 1 79 ? -20.037 2.946 18.820 1.00 35.38 79 VAL A O 1
ATOM 574 N N . ARG A 1 80 ? -19.046 3.995 17.101 1.00 42.31 80 ARG A N 1
ATOM 575 C CA . ARG A 1 80 ? -18.169 2.885 16.733 1.00 42.31 80 ARG A CA 1
ATOM 576 C C . ARG A 1 80 ? -16.781 3.264 17.212 1.00 42.31 80 ARG A C 1
ATOM 578 O O . ARG A 1 80 ? -16.057 3.925 16.482 1.00 42.31 80 ARG A O 1
ATOM 585 N N . GLN A 1 81 ? -16.445 2.854 18.431 1.00 44.50 81 GLN A N 1
ATOM 586 C CA . GLN A 1 81 ? -15.044 2.752 18.812 1.00 44.50 81 GLN A CA 1
ATOM 587 C C . GLN A 1 81 ? -14.393 1.858 17.752 1.00 44.50 81 GLN A C 1
ATOM 589 O O . GLN A 1 81 ? -14.881 0.748 17.516 1.00 44.50 81 GLN A O 1
ATOM 594 N N . THR A 1 82 ? -13.372 2.351 17.054 1.00 53.38 82 THR A N 1
ATOM 595 C CA . THR A 1 82 ? -12.547 1.517 16.177 1.00 53.38 82 THR A CA 1
ATOM 596 C C . THR A 1 82 ? -12.025 0.370 17.036 1.00 53.38 82 THR A C 1
ATOM 598 O O . THR A 1 82 ? -11.221 0.558 17.942 1.00 53.38 82 THR A O 1
ATOM 601 N N . SER A 1 83 ? -12.564 -0.825 16.813 1.00 60.50 83 SER A N 1
ATOM 602 C CA . SER A 1 83 ? -12.348 -2.027 17.632 1.00 60.50 83 SER A CA 1
ATOM 603 C C . SER A 1 83 ? -10.941 -2.599 17.530 1.00 60.50 83 SER A C 1
ATOM 605 O O . SER A 1 83 ? -10.620 -3.605 18.164 1.00 60.50 83 SER A O 1
ATOM 607 N N . LEU A 1 84 ? -10.106 -1.980 16.702 1.00 83.94 84 LEU A N 1
ATOM 608 C CA . LEU A 1 84 ? -8.743 -2.403 16.515 1.00 83.94 84 LEU A CA 1
ATOM 609 C C . LEU A 1 84 ? -7.942 -2.097 17.772 1.00 83.94 84 LEU A C 1
ATOM 611 O O . LEU A 1 84 ? -7.940 -0.980 18.286 1.00 83.94 84 LEU A O 1
ATOM 615 N N . SER A 1 85 ? -7.231 -3.111 18.252 1.00 88.38 85 SER A N 1
ATOM 616 C CA . SER A 1 85 ? -6.368 -2.972 19.414 1.00 88.38 85 SER A CA 1
ATOM 617 C C . SER A 1 85 ? -5.294 -1.907 19.187 1.00 88.38 85 SER A C 1
ATOM 619 O O . SER A 1 85 ? -4.817 -1.708 18.066 1.00 88.38 85 SER A O 1
ATOM 621 N N . GLU A 1 86 ? -4.879 -1.276 20.279 1.00 91.69 86 GLU A N 1
ATOM 622 C CA . GLU A 1 86 ? -3.719 -0.388 20.365 1.00 91.69 86 GLU A CA 1
ATOM 623 C C . GLU A 1 86 ? -2.404 -1.161 20.156 1.00 91.69 86 GLU A C 1
ATOM 625 O O . GLU A 1 86 ? -2.395 -2.393 20.051 1.00 91.69 86 GLU A O 1
ATOM 630 N N . ASN A 1 87 ? -1.273 -0.452 20.108 1.00 91.81 87 ASN A N 1
ATOM 631 C CA . ASN A 1 87 ? 0.043 -1.089 20.084 1.00 91.81 87 ASN A CA 1
ATOM 632 C C . ASN A 1 87 ? 0.720 -1.092 21.464 1.00 91.81 87 ASN A C 1
ATOM 634 O O . ASN A 1 87 ? 0.442 -0.269 22.331 1.00 91.81 87 ASN A O 1
ATOM 638 N N . GLU A 1 88 ? 1.668 -2.008 21.661 1.00 91.38 88 GLU A N 1
ATOM 639 C CA . GLU A 1 88 ? 2.401 -2.163 22.930 1.00 91.38 88 GLU A CA 1
ATOM 640 C C . GLU A 1 88 ? 3.344 -0.985 23.265 1.00 91.38 88 GLU A C 1
ATOM 642 O O . GLU A 1 88 ? 3.945 -0.949 24.338 1.00 91.38 88 GLU A O 1
ATOM 647 N N . TYR A 1 89 ? 3.465 -0.009 22.362 1.00 93.88 89 TYR A N 1
ATOM 648 C CA . TYR A 1 89 ? 4.356 1.147 22.466 1.00 93.88 89 TYR A CA 1
ATOM 649 C C . TYR A 1 89 ? 3.606 2.471 22.695 1.00 93.88 89 TYR A C 1
ATOM 651 O O . TYR A 1 89 ? 4.216 3.540 22.604 1.00 93.88 89 TYR A O 1
ATOM 659 N N . GLY A 1 90 ? 2.306 2.408 23.003 1.00 93.56 90 GLY A N 1
ATOM 660 C CA . GLY A 1 90 ? 1.480 3.547 23.410 1.00 93.56 90 GLY A CA 1
ATOM 661 C C . GLY A 1 90 ? 0.701 4.242 22.291 1.00 93.56 90 GLY A C 1
ATOM 662 O O . GLY A 1 90 ? 0.016 5.220 22.575 1.00 93.56 90 GLY A O 1
ATOM 663 N N . ALA A 1 91 ? 0.783 3.779 21.042 1.00 95.19 91 ALA A N 1
ATOM 664 C CA . ALA A 1 91 ? -0.072 4.289 19.972 1.00 95.19 91 ALA A CA 1
ATOM 665 C C . ALA A 1 91 ? -1.481 3.696 20.088 1.00 95.19 91 ALA A C 1
ATOM 667 O O . ALA A 1 91 ? -1.623 2.477 20.218 1.00 95.19 91 ALA A O 1
ATOM 668 N N . HIS A 1 92 ? -2.506 4.542 20.041 1.00 94.69 92 HIS A N 1
ATOM 669 C CA . HIS A 1 92 ? -3.870 4.170 20.411 1.00 94.69 92 HIS A CA 1
ATOM 670 C C . HIS A 1 92 ? -4.935 4.947 19.631 1.00 94.69 92 HIS A C 1
ATOM 672 O O . HIS A 1 92 ? -4.648 5.935 18.953 1.00 94.69 92 HIS A O 1
ATOM 678 N N . TRP A 1 93 ? -6.177 4.472 19.717 1.00 93.44 93 TRP A N 1
ATOM 679 C CA . TRP A 1 93 ? -7.340 5.116 19.113 1.00 93.44 93 TRP A CA 1
ATOM 680 C C . TRP A 1 93 ? -8.008 6.048 20.123 1.00 93.44 93 TRP A C 1
ATOM 682 O O . TRP A 1 93 ? -8.298 5.641 21.245 1.00 93.44 93 TRP A O 1
ATOM 692 N N . GLU A 1 94 ? -8.293 7.281 19.714 1.00 90.81 94 GLU A N 1
ATOM 693 C CA . GLU A 1 94 ? -9.105 8.223 20.486 1.00 90.81 94 GLU A CA 1
ATOM 694 C C . GLU A 1 94 ? -10.301 8.690 19.657 1.00 90.81 94 GLU A C 1
ATOM 696 O O . GLU A 1 94 ? -10.168 8.986 18.472 1.00 90.81 94 GLU A O 1
ATOM 701 N N . ASP A 1 95 ? -11.460 8.828 20.296 1.00 82.06 95 ASP A N 1
ATOM 702 C CA . ASP A 1 95 ? -12.635 9.469 19.707 1.00 82.06 95 ASP A CA 1
ATOM 703 C C . ASP A 1 95 ? -12.798 10.866 20.312 1.00 82.06 95 ASP A C 1
ATOM 705 O O . ASP A 1 95 ? -13.306 11.033 21.422 1.00 82.06 95 ASP A O 1
ATOM 709 N N . SER A 1 96 ? -12.368 11.886 19.569 1.00 63.50 96 SER A N 1
ATOM 710 C CA . SER A 1 96 ? -12.603 13.290 19.919 1.00 63.50 96 SER A CA 1
ATOM 711 C C . SER A 1 96 ? -13.753 13.832 19.072 1.00 63.50 96 SER A C 1
ATOM 713 O O . SER A 1 96 ? -13.697 13.788 17.845 1.00 63.50 96 SER A O 1
ATOM 715 N N . ASP A 1 97 ? -14.811 14.334 19.713 1.00 64.44 97 ASP A N 1
ATOM 716 C CA . ASP A 1 97 ? -15.943 15.013 19.057 1.00 64.44 97 ASP A CA 1
ATOM 717 C C . ASP A 1 97 ? -16.656 14.197 17.951 1.00 64.44 97 ASP A C 1
ATOM 719 O O . ASP A 1 97 ? -17.201 14.749 16.994 1.00 64.44 97 ASP A O 1
ATOM 723 N N . GLY A 1 98 ? -16.686 12.865 18.090 1.00 69.62 98 GLY A N 1
ATOM 724 C CA . GLY A 1 98 ? -17.371 11.956 17.160 1.00 69.62 98 GLY A CA 1
ATOM 725 C C . GLY A 1 98 ? -16.570 11.599 15.904 1.00 69.62 98 GLY A C 1
ATOM 726 O O . GLY A 1 98 ? -17.149 11.097 14.942 1.00 69.62 98 GLY A O 1
ATOM 727 N N . SER A 1 99 ? -15.264 11.870 15.900 1.00 79.19 99 SER A N 1
ATOM 728 C CA . SER A 1 99 ? -14.343 11.551 14.809 1.00 79.19 99 SER A CA 1
ATOM 729 C C . SER A 1 99 ? -13.154 10.731 15.330 1.00 79.19 99 SER A C 1
ATOM 731 O O . SER A 1 99 ? -12.399 11.255 16.156 1.00 79.19 99 SER A O 1
ATOM 733 N N . PRO A 1 100 ? -12.938 9.491 14.848 1.00 89.25 100 PRO A N 1
ATOM 734 C CA . PRO A 1 100 ? -11.827 8.668 15.308 1.00 89.25 100 PRO A CA 1
ATOM 735 C C . PRO A 1 100 ? -10.493 9.285 14.891 1.00 89.25 100 PRO A C 1
ATOM 737 O O . PRO A 1 100 ? -10.321 9.756 13.764 1.00 89.25 100 PRO A O 1
ATOM 740 N N . ALA A 1 101 ? -9.524 9.278 15.791 1.00 92.81 101 ALA A N 1
ATOM 741 C CA . ALA A 1 101 ? -8.147 9.669 15.554 1.00 92.81 101 ALA A CA 1
ATOM 742 C C . ALA A 1 101 ? -7.217 8.540 16.000 1.00 92.81 101 ALA A C 1
ATOM 744 O O . ALA A 1 101 ? -7.521 7.796 16.931 1.00 92.81 101 ALA A O 1
ATOM 745 N N . PHE A 1 102 ? -6.071 8.426 15.334 1.00 95.38 102 PHE A N 1
ATOM 746 C CA . PHE A 1 102 ? -5.003 7.544 15.785 1.00 95.38 102 PHE A CA 1
ATOM 747 C C . PHE A 1 102 ? -3.864 8.388 16.335 1.00 95.38 102 PHE A C 1
ATOM 749 O O . PHE A 1 102 ? -3.307 9.234 15.626 1.00 95.38 102 PHE A O 1
ATOM 756 N N . ILE A 1 103 ? -3.557 8.180 17.608 1.00 95.56 103 ILE A N 1
ATOM 757 C CA . ILE A 1 103 ? -2.618 8.968 18.394 1.00 95.56 103 ILE A CA 1
ATOM 758 C C . ILE A 1 103 ? -1.324 8.175 18.539 1.00 95.56 103 ILE A C 1
ATOM 760 O O . ILE A 1 103 ? -1.340 6.971 18.795 1.00 95.56 103 ILE A O 1
ATOM 764 N N . ASP A 1 104 ? -0.188 8.836 18.337 1.00 95.94 104 ASP A N 1
ATOM 765 C CA . ASP A 1 104 ? 1.114 8.230 18.572 1.00 95.94 104 ASP A CA 1
ATOM 766 C C . ASP A 1 104 ? 1.402 8.100 20.081 1.00 95.94 104 ASP A C 1
ATOM 768 O O . ASP A 1 104 ? 0.764 8.723 20.928 1.00 95.94 104 ASP A O 1
ATOM 772 N N . GLY A 1 105 ? 2.398 7.299 20.451 1.00 94.62 105 GLY A N 1
ATOM 773 C CA . GLY A 1 105 ? 2.785 7.067 21.846 1.00 94.62 105 GLY A CA 1
ATOM 774 C C . GLY A 1 105 ? 3.368 8.286 22.567 1.00 94.62 105 GLY A C 1
ATOM 775 O O . GLY A 1 105 ? 3.861 8.154 23.685 1.00 94.62 105 GLY A O 1
ATOM 776 N N . THR A 1 106 ? 3.357 9.466 21.945 1.00 94.75 106 THR A N 1
ATOM 777 C CA . THR A 1 106 ? 3.710 10.740 22.580 1.00 94.75 106 THR A CA 1
ATOM 778 C C . THR A 1 106 ? 2.534 11.700 22.728 1.00 94.75 106 THR A C 1
ATOM 780 O O . THR A 1 106 ? 2.719 12.779 23.290 1.00 94.75 106 THR A O 1
ATOM 783 N N . GLY A 1 107 ? 1.336 11.293 22.299 1.00 93.50 107 GLY A N 1
ATOM 784 C CA . GLY A 1 107 ? 0.114 12.089 22.385 1.00 93.50 107 GLY A CA 1
ATOM 785 C C . GLY A 1 107 ? -0.151 12.967 21.160 1.00 93.50 107 GLY A C 1
ATOM 786 O O . GLY A 1 107 ? -1.097 13.752 21.177 1.00 93.50 107 GLY A O 1
ATOM 787 N N . ASP A 1 108 ? 0.654 12.857 20.098 1.00 93.81 108 ASP A N 1
ATOM 788 C CA . ASP A 1 108 ? 0.423 13.588 18.853 1.00 93.81 108 ASP A CA 1
ATOM 789 C C . ASP A 1 108 ? -0.511 12.779 17.940 1.00 93.81 108 ASP A C 1
ATOM 791 O O . ASP A 1 108 ? -0.309 11.584 17.719 1.00 93.81 108 ASP A O 1
ATOM 795 N N . ALA A 1 109 ? -1.515 13.423 17.340 1.00 93.44 109 ALA A N 1
ATOM 796 C CA . ALA A 1 109 ? -2.354 12.759 16.344 1.00 93.44 109 ALA A CA 1
ATOM 797 C C . ALA A 1 109 ? -1.537 12.429 15.081 1.00 93.44 109 ALA A C 1
ATOM 799 O O . ALA A 1 109 ? -1.061 13.334 14.390 1.00 93.44 109 ALA A O 1
ATOM 800 N N . PHE A 1 110 ? -1.422 11.142 14.740 1.00 95.06 110 PHE A N 1
ATOM 801 C CA . PHE A 1 110 ? -0.840 10.701 13.471 1.00 95.06 110 PHE A CA 1
ATOM 802 C C . PHE A 1 110 ? -1.780 11.030 12.302 1.00 95.06 110 PHE A C 1
ATOM 804 O O . PHE A 1 110 ? -1.370 11.673 11.330 1.00 95.06 110 PHE A O 1
ATOM 811 N N . VAL A 1 111 ? -3.050 10.629 12.426 1.00 93.06 111 VAL A N 1
ATOM 812 C CA . VAL A 1 111 ? -4.143 10.998 11.515 1.00 93.06 111 VAL A CA 1
ATOM 813 C C . VAL A 1 111 ? -5.433 11.256 12.297 1.00 93.06 111 VAL A C 1
ATOM 815 O O . VAL A 1 111 ? -5.696 10.624 13.319 1.00 93.06 111 VAL A O 1
ATOM 818 N N . LYS A 1 112 ? -6.245 12.187 11.789 1.00 92.00 112 LYS A N 1
ATOM 819 C CA . LYS A 1 112 ? -7.630 12.436 12.223 1.00 92.00 112 LYS A CA 1
ATOM 820 C C . LYS A 1 112 ? -8.592 11.810 11.215 1.00 92.00 112 LYS A C 1
ATOM 822 O O . LYS A 1 112 ? -8.192 11.586 10.074 1.00 92.00 112 LYS A O 1
ATOM 827 N N . ASN A 1 113 ? -9.841 11.567 11.615 1.00 90.75 113 ASN A N 1
ATOM 828 C CA . ASN A 1 113 ? -10.811 10.805 10.813 1.00 90.75 113 ASN A CA 1
ATOM 829 C C . ASN A 1 113 ? -10.229 9.460 10.351 1.00 90.75 113 ASN A C 1
ATOM 831 O O . ASN A 1 113 ? -10.379 9.038 9.204 1.00 90.75 113 ASN A O 1
ATOM 835 N N . ALA A 1 114 ? -9.501 8.835 11.270 1.00 93.94 114 ALA A N 1
ATOM 836 C CA . ALA A 1 114 ? -8.709 7.651 11.046 1.00 93.94 114 ALA A CA 1
ATOM 837 C C . ALA A 1 114 ? -9.601 6.441 10.740 1.00 93.94 114 ALA A C 1
ATOM 839 O O . ALA A 1 114 ? -10.719 6.320 11.239 1.00 93.94 114 ALA A O 1
ATOM 840 N N . LYS A 1 115 ? -9.080 5.540 9.912 1.00 95.12 115 LYS A N 1
ATOM 841 C CA . LYS A 1 115 ? -9.713 4.297 9.484 1.00 95.12 115 LYS A CA 1
ATOM 842 C C . LYS A 1 115 ? -8.877 3.118 9.933 1.00 95.12 115 LYS A C 1
ATOM 844 O O . LYS A 1 115 ? -7.684 3.062 9.620 1.00 95.12 115 LYS A O 1
ATOM 849 N N . GLY A 1 116 ? -9.508 2.207 10.664 1.00 96.56 116 GLY A N 1
ATOM 850 C CA . GLY A 1 116 ? -8.910 0.957 11.100 1.00 96.56 116 GLY A CA 1
ATOM 851 C C . GLY A 1 116 ? -8.902 -0.049 9.960 1.00 96.56 116 GLY A C 1
ATOM 852 O O . GLY A 1 116 ? -9.944 -0.592 9.600 1.00 96.56 116 GLY A O 1
ATOM 853 N N . VAL A 1 117 ? -7.729 -0.298 9.385 1.00 98.19 117 VAL A N 1
ATOM 854 C CA . VAL A 1 117 ? -7.567 -1.152 8.202 1.00 98.19 117 VAL A CA 1
ATOM 855 C C . VAL A 1 117 ? -6.727 -2.365 8.560 1.00 98.19 117 VAL A C 1
ATOM 857 O O . VAL A 1 117 ? -5.677 -2.235 9.188 1.00 98.19 117 VAL A O 1
ATOM 860 N N . ILE A 1 118 ? -7.160 -3.542 8.127 1.00 98.75 118 ILE A N 1
ATOM 861 C CA . ILE A 1 118 ? -6.348 -4.761 8.207 1.00 98.75 118 ILE A CA 1
ATOM 862 C C . ILE A 1 118 ? -5.610 -4.988 6.893 1.00 98.75 118 ILE A C 1
ATOM 864 O O . ILE A 1 118 ? -6.104 -4.605 5.834 1.00 98.75 118 ILE A O 1
ATOM 868 N N . ASP A 1 119 ? -4.467 -5.655 6.925 1.00 98.88 119 ASP A N 1
ATOM 869 C CA . ASP A 1 119 ? -3.888 -6.229 5.714 1.00 98.88 119 ASP A CA 1
ATOM 870 C C . ASP A 1 119 ? -3.769 -7.750 5.833 1.00 98.88 119 ASP A C 1
ATOM 872 O O . ASP A 1 119 ? -3.489 -8.299 6.898 1.00 98.88 119 ASP A O 1
ATOM 876 N N . VAL A 1 120 ? -4.152 -8.443 4.756 1.00 98.81 120 VAL A N 1
ATOM 877 C CA . VAL A 1 120 ? -4.427 -9.887 4.783 1.00 98.81 120 VAL A CA 1
ATOM 878 C C . VAL A 1 120 ? -3.897 -10.598 3.548 1.00 98.81 120 VAL A C 1
ATOM 880 O O . VAL A 1 120 ? -3.819 -10.044 2.450 1.00 98.81 120 VAL A O 1
ATOM 883 N N . SER A 1 121 ? -3.575 -11.874 3.725 1.00 98.75 121 SER A N 1
ATOM 884 C CA . SER A 1 121 ? -3.076 -12.770 2.680 1.00 98.75 121 SER A CA 1
ATOM 885 C C . SER A 1 121 ? -3.517 -14.212 2.956 1.00 98.75 121 SER A C 1
ATOM 887 O O . SER A 1 121 ? -4.328 -14.459 3.852 1.00 98.75 121 SER A O 1
ATOM 889 N N . GLU A 1 122 ? -2.946 -15.195 2.256 1.00 98.50 122 GLU A N 1
ATOM 890 C CA . GLU A 1 122 ? -3.140 -16.610 2.595 1.00 98.50 122 GLU A CA 1
ATOM 891 C C . GLU A 1 122 ? -2.736 -16.979 4.033 1.00 98.50 122 GLU A C 1
ATOM 893 O O . GLU A 1 122 ? -3.176 -18.015 4.542 1.00 98.50 122 GLU A O 1
ATOM 898 N N . HIS A 1 123 ? -1.924 -16.148 4.695 1.00 98.06 123 HIS A N 1
ATOM 899 C CA . HIS A 1 123 ? -1.460 -16.379 6.063 1.00 98.06 123 HIS A CA 1
ATOM 900 C C . HIS A 1 123 ? -2.572 -16.252 7.113 1.00 98.06 123 HIS A C 1
ATOM 902 O O . HIS A 1 123 ? -2.451 -16.853 8.175 1.00 98.06 123 HIS A O 1
ATOM 908 N N . GLN A 1 124 ? -3.673 -15.561 6.799 1.00 98.31 124 GLN A N 1
ATOM 909 C CA . GLN A 1 124 ? -4.875 -15.488 7.642 1.00 98.31 124 GLN A CA 1
ATOM 910 C C . GLN A 1 124 ? -5.879 -16.615 7.349 1.00 98.31 124 GLN A C 1
ATOM 912 O O . GLN A 1 124 ? -6.966 -16.648 7.922 1.00 98.31 124 GLN A O 1
ATOM 917 N N . HIS A 1 125 ? -5.522 -17.556 6.467 1.00 97.12 125 HIS A N 1
ATOM 918 C CA . HIS A 1 125 ? -6.344 -18.713 6.122 1.00 97.12 125 HIS A CA 1
ATOM 919 C C . HIS A 1 125 ? -7.761 -18.312 5.668 1.00 97.12 125 HIS A C 1
ATOM 921 O O . HIS A 1 125 ? -7.921 -17.432 4.823 1.00 97.12 125 HIS A O 1
ATOM 927 N N . LEU A 1 126 ? -8.791 -19.011 6.149 1.00 97.56 126 LEU A N 1
ATOM 928 C CA . LEU A 1 126 ? -10.176 -18.729 5.805 1.00 97.56 126 LEU A CA 1
ATOM 929 C C . LEU A 1 126 ? -10.750 -17.683 6.768 1.00 97.56 126 LEU A C 1
ATOM 931 O O . LEU A 1 126 ? -11.017 -17.992 7.922 1.00 97.56 126 LEU A O 1
ATOM 935 N N . ILE A 1 127 ? -10.987 -16.476 6.260 1.00 98.69 127 ILE A N 1
ATOM 936 C CA . ILE A 1 127 ? -11.553 -15.362 7.033 1.00 98.69 127 ILE A CA 1
ATOM 937 C C . ILE A 1 127 ? -13.090 -15.411 7.024 1.00 98.69 127 ILE A C 1
ATOM 939 O O . ILE A 1 127 ? -13.700 -15.557 5.955 1.00 98.69 127 ILE A O 1
ATOM 943 N N . ASP A 1 128 ? -13.719 -15.236 8.184 1.00 98.50 128 ASP A N 1
ATOM 944 C CA . ASP A 1 128 ? -15.140 -14.891 8.303 1.00 98.50 128 ASP A CA 1
ATOM 945 C C . ASP A 1 128 ? -15.310 -13.375 8.124 1.00 98.50 128 ASP A C 1
ATOM 947 O O . ASP A 1 128 ? -15.117 -12.581 9.044 1.00 98.50 128 ASP A O 1
ATOM 951 N N . TRP A 1 129 ? -15.626 -12.966 6.895 1.00 98.56 129 TRP A N 1
ATOM 952 C CA . TRP A 1 129 ? -15.696 -11.553 6.528 1.00 98.56 129 TRP A CA 1
ATOM 953 C C . TRP A 1 129 ? -16.934 -10.833 7.074 1.00 98.56 129 TRP A C 1
ATOM 955 O O . TRP A 1 129 ? -16.886 -9.613 7.245 1.00 98.56 129 TRP A O 1
ATOM 965 N N . ASP A 1 130 ? -18.020 -11.556 7.373 1.00 98.19 130 ASP A N 1
ATOM 966 C CA . ASP A 1 130 ? -19.181 -10.975 8.052 1.00 98.19 130 ASP A CA 1
ATOM 967 C C . ASP A 1 130 ? -18.793 -10.602 9.493 1.00 98.19 130 ASP A C 1
ATOM 969 O O . ASP A 1 130 ? -19.001 -9.459 9.902 1.00 98.19 130 ASP A O 1
ATOM 973 N N . ALA A 1 131 ? -18.111 -11.503 10.213 1.00 97.38 131 ALA A N 1
ATOM 974 C CA . ALA A 1 131 ? -17.582 -11.217 11.549 1.00 97.38 131 ALA A CA 1
ATOM 975 C C . ALA A 1 131 ? -16.542 -10.081 11.542 1.00 97.38 131 ALA A C 1
ATOM 977 O O . ALA A 1 131 ? -16.613 -9.184 12.383 1.00 97.38 131 ALA A O 1
ATOM 978 N N . VAL A 1 132 ? -15.638 -10.043 10.553 1.00 97.25 132 VAL A N 1
ATOM 979 C CA . VAL A 1 132 ? -14.678 -8.933 10.390 1.0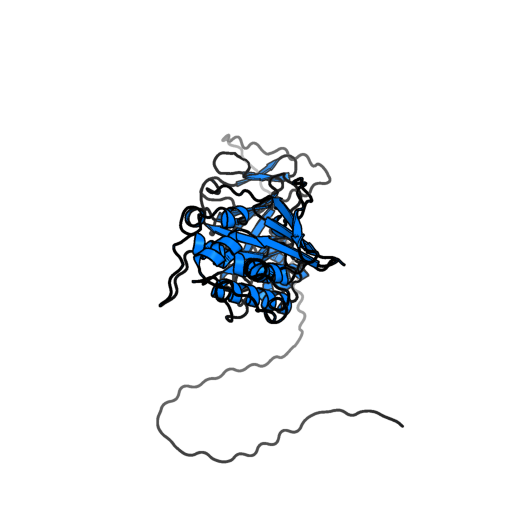0 97.25 132 VAL A CA 1
ATOM 980 C C . VAL A 1 132 ? -15.401 -7.599 10.206 1.00 97.25 132 VAL A C 1
ATOM 982 O O . VAL A 1 132 ? -15.040 -6.607 10.842 1.00 97.25 132 VAL A O 1
ATOM 985 N N . LYS A 1 133 ? -16.444 -7.544 9.373 1.00 94.69 133 LYS A N 1
ATOM 986 C CA . LYS A 1 133 ? -17.227 -6.317 9.179 1.00 94.69 133 LYS A CA 1
ATOM 987 C C . LYS A 1 133 ? -17.951 -5.886 10.454 1.00 94.69 133 LYS A C 1
ATOM 989 O O . LYS A 1 133 ? -17.962 -4.695 10.777 1.00 94.69 133 LYS A O 1
ATOM 994 N N . ASP A 1 134 ? -18.547 -6.837 11.164 1.00 93.81 134 ASP A N 1
ATOM 995 C CA . ASP A 1 134 ? -19.267 -6.582 12.412 1.00 93.81 134 ASP A CA 1
ATOM 996 C C . ASP A 1 134 ? -18.327 -6.170 13.547 1.00 93.81 134 ASP A C 1
ATOM 998 O O . ASP A 1 134 ? -18.719 -5.373 14.402 1.00 93.81 134 ASP A O 1
ATOM 1002 N N . SER A 1 135 ? -17.068 -6.620 13.504 1.00 92.00 135 SER A N 1
ATOM 1003 C CA . SER A 1 135 ? -16.039 -6.202 14.452 1.00 92.00 135 SER A CA 1
ATOM 1004 C C . SER A 1 135 ? -15.769 -4.700 14.378 1.00 92.00 135 SER A C 1
ATOM 1006 O O . SER A 1 135 ? -15.421 -4.123 15.395 1.00 92.00 135 SER A O 1
ATOM 1008 N N . GLY A 1 136 ? -15.967 -4.036 13.233 1.00 88.88 136 GLY A N 1
ATOM 1009 C CA . GLY A 1 136 ? -15.726 -2.596 13.073 1.00 88.88 136 GLY A CA 1
ATOM 1010 C C . GLY A 1 136 ? -14.492 -2.226 12.245 1.00 88.88 136 GLY A C 1
ATOM 1011 O O . GLY A 1 136 ? -14.097 -1.064 12.261 1.00 88.88 136 GLY A O 1
ATOM 1012 N N . VAL A 1 137 ? -13.911 -3.175 11.503 1.00 94.62 137 VAL A N 1
ATOM 1013 C CA . VAL A 1 137 ? -12.895 -2.892 10.475 1.00 94.62 137 VAL A CA 1
ATOM 1014 C C . VAL A 1 137 ? -13.461 -1.947 9.406 1.00 94.62 137 VAL A C 1
ATOM 1016 O O . VAL A 1 137 ? -14.526 -2.196 8.839 1.00 94.62 137 VAL A O 1
ATOM 1019 N N . ASP A 1 138 ? -12.729 -0.873 9.108 1.00 95.88 138 ASP A N 1
ATOM 1020 C CA . ASP A 1 138 ? -13.106 0.138 8.113 1.00 95.88 138 ASP A CA 1
ATOM 1021 C C . ASP A 1 138 ? -12.670 -0.223 6.685 1.00 95.88 138 ASP A C 1
ATOM 1023 O O . ASP A 1 138 ? -13.210 0.317 5.718 1.00 95.88 138 ASP A O 1
ATOM 1027 N N . GLY A 1 139 ? -11.685 -1.110 6.531 1.00 97.38 139 GLY A N 1
ATOM 1028 C CA . GLY A 1 139 ? -11.204 -1.542 5.224 1.00 97.38 139 GLY A CA 1
ATOM 1029 C C . GLY A 1 139 ? -10.130 -2.622 5.280 1.00 97.38 139 GLY A C 1
ATOM 1030 O O . GLY A 1 139 ? -9.676 -3.011 6.357 1.00 97.38 139 GLY A O 1
ATOM 1031 N N . ALA A 1 140 ? -9.704 -3.094 4.108 1.00 98.62 140 ALA A N 1
ATOM 1032 C CA . ALA A 1 140 ? -8.659 -4.110 3.988 1.00 98.62 140 ALA A CA 1
ATOM 1033 C C . ALA A 1 140 ? -7.655 -3.822 2.859 1.00 98.62 140 ALA A C 1
ATOM 1035 O O . ALA A 1 140 ? -8.050 -3.390 1.779 1.00 98.62 140 ALA A O 1
ATOM 1036 N N . ILE A 1 141 ? -6.371 -4.128 3.049 1.00 98.88 141 ILE A N 1
ATOM 1037 C CA . ILE A 1 141 ? -5.390 -4.224 1.955 1.00 98.88 141 ILE A CA 1
ATOM 1038 C C . ILE A 1 141 ? -5.086 -5.707 1.712 1.00 98.88 141 ILE A C 1
ATOM 1040 O O . ILE A 1 141 ? -4.626 -6.414 2.604 1.00 98.88 141 ILE A O 1
ATOM 1044 N N . ILE A 1 142 ? -5.379 -6.215 0.516 1.00 98.94 142 ILE A N 1
ATOM 1045 C CA . ILE A 1 142 ? -5.339 -7.659 0.233 1.00 98.94 142 ILE A CA 1
ATOM 1046 C C . ILE A 1 142 ? -4.105 -7.998 -0.603 1.00 98.94 142 ILE A C 1
ATOM 1048 O O . ILE A 1 142 ? -3.894 -7.392 -1.657 1.00 98.94 142 ILE A O 1
ATOM 1052 N N . ARG A 1 143 ? -3.323 -9.007 -0.199 1.00 98.94 143 ARG A N 1
ATOM 1053 C CA . ARG A 1 143 ? -2.250 -9.529 -1.056 1.00 98.94 143 ARG A CA 1
ATOM 1054 C C . ARG A 1 143 ? -2.856 -10.182 -2.282 1.00 98.94 143 ARG A C 1
ATOM 1056 O O . ARG A 1 143 ? -3.622 -11.133 -2.147 1.00 98.94 143 ARG A O 1
ATOM 1063 N N . ILE A 1 144 ? -2.493 -9.716 -3.471 1.00 98.75 144 ILE A N 1
ATOM 1064 C CA . ILE A 1 144 ? -2.925 -10.365 -4.715 1.00 98.75 144 ILE A CA 1
ATOM 1065 C C . ILE A 1 144 ? -1.919 -11.401 -5.207 1.00 98.75 144 ILE A C 1
ATOM 1067 O O . ILE A 1 144 ? -2.334 -12.427 -5.736 1.00 98.75 144 ILE A O 1
ATOM 1071 N N . SER A 1 145 ? -0.622 -11.138 -5.029 1.00 98.38 145 SER A N 1
ATOM 1072 C CA . SER A 1 145 ? 0.491 -11.964 -5.509 1.00 98.38 145 SER A CA 1
ATOM 1073 C C . SER A 1 145 ? 1.795 -11.585 -4.796 1.00 98.38 145 SER A C 1
ATOM 1075 O O . SER A 1 145 ? 1.834 -10.665 -3.973 1.00 98.38 145 SER A O 1
ATOM 1077 N N . TYR A 1 146 ? 2.862 -12.299 -5.128 1.00 97.69 146 TYR A N 1
ATOM 1078 C CA . TYR A 1 146 ? 4.246 -11.989 -4.802 1.00 97.69 146 TYR A CA 1
ATOM 1079 C C . TYR A 1 146 ? 5.121 -12.317 -6.017 1.00 97.69 146 TYR A C 1
ATOM 1081 O O . TYR A 1 146 ? 4.917 -13.350 -6.655 1.00 97.69 146 TYR A O 1
ATOM 1089 N N . GLY A 1 147 ? 6.100 -11.476 -6.347 1.00 95.81 147 GLY A N 1
ATOM 1090 C CA . GLY A 1 147 ? 6.861 -11.614 -7.593 1.00 95.81 147 GLY A CA 1
ATOM 1091 C C . GLY A 1 147 ? 5.974 -11.495 -8.841 1.00 95.81 147 GLY A C 1
ATOM 1092 O O . GLY A 1 147 ? 4.992 -10.758 -8.844 1.00 95.81 147 GLY A O 1
ATOM 1093 N N . TRP A 1 148 ? 6.318 -12.226 -9.901 1.00 95.00 148 TRP A N 1
ATOM 1094 C CA . TRP A 1 148 ? 5.534 -12.332 -11.137 1.00 95.00 148 TRP A CA 1
ATOM 1095 C C . TRP A 1 148 ? 5.382 -13.803 -11.542 1.00 95.00 148 TRP A C 1
ATOM 1097 O O . TRP A 1 148 ? 6.168 -14.645 -11.108 1.00 95.00 148 TRP A O 1
ATOM 1107 N N . ASP A 1 149 ? 4.366 -14.127 -12.348 1.00 94.38 149 ASP A N 1
ATOM 1108 C CA . ASP A 1 149 ? 4.052 -15.486 -12.832 1.00 94.38 149 ASP A CA 1
ATOM 1109 C C . ASP A 1 149 ? 3.766 -16.539 -11.733 1.00 94.38 149 ASP A C 1
ATOM 1111 O O . ASP A 1 149 ? 3.587 -17.723 -12.027 1.00 94.38 149 ASP A O 1
ATOM 1115 N N . ASN A 1 150 ? 3.644 -16.126 -10.468 1.00 95.56 150 ASN A N 1
ATOM 1116 C CA . ASN A 1 150 ? 3.283 -17.007 -9.349 1.00 95.56 150 ASN A CA 1
ATOM 1117 C C . ASN A 1 150 ? 1.764 -17.232 -9.222 1.00 95.56 150 ASN A C 1
ATOM 1119 O O . ASN A 1 150 ? 1.323 -18.110 -8.477 1.00 95.56 150 ASN A O 1
ATOM 1123 N N . GLY A 1 151 ? 0.962 -16.473 -9.975 1.00 97.81 151 GLY A N 1
ATOM 1124 C CA . GLY A 1 151 ? -0.495 -16.494 -9.896 1.00 97.81 151 GLY A CA 1
ATOM 1125 C C . GLY A 1 151 ? -1.027 -15.791 -8.646 1.00 97.81 151 GLY A C 1
ATOM 1126 O O . GLY A 1 151 ? -0.335 -15.014 -7.998 1.00 97.81 151 GLY A O 1
ATOM 1127 N N . TYR A 1 152 ? -2.290 -16.047 -8.314 1.00 98.75 152 TYR A N 1
ATOM 1128 C CA . TYR A 1 152 ? -2.912 -15.440 -7.140 1.00 98.75 152 TYR A CA 1
ATOM 1129 C C . TYR A 1 152 ? -2.357 -16.012 -5.832 1.00 98.75 152 TYR A C 1
ATOM 1131 O O . TYR A 1 152 ? -2.210 -17.229 -5.690 1.00 98.75 152 TYR A O 1
ATOM 1139 N N . ASP A 1 153 ? -2.191 -15.148 -4.828 1.00 98.75 153 ASP A N 1
ATOM 1140 C CA . ASP A 1 153 ? -2.226 -15.572 -3.427 1.00 98.75 153 ASP A CA 1
ATOM 1141 C C . ASP A 1 153 ? -3.484 -16.431 -3.184 1.00 98.75 153 ASP A C 1
ATOM 1143 O O . ASP A 1 153 ? -4.570 -16.130 -3.697 1.00 98.75 153 ASP A O 1
ATOM 1147 N N . LYS A 1 154 ? -3.348 -17.521 -2.413 1.00 98.62 154 LYS A N 1
ATOM 1148 C CA . LYS A 1 154 ? -4.399 -18.549 -2.284 1.00 98.62 154 LYS A CA 1
ATOM 1149 C C . LYS A 1 154 ? -5.738 -18.009 -1.782 1.00 98.62 154 LYS A C 1
ATOM 1151 O O . LYS A 1 154 ? -6.758 -18.651 -2.030 1.00 98.62 154 LYS A O 1
ATOM 1156 N N . GLN A 1 155 ? -5.752 -16.880 -1.072 1.00 98.56 155 GLN A N 1
ATOM 1157 C CA . GLN A 1 155 ? -6.977 -16.267 -0.553 1.00 98.56 155 GLN A CA 1
ATOM 1158 C C . GLN A 1 155 ? -7.394 -15.000 -1.309 1.00 98.56 155 GLN A C 1
ATOM 1160 O O . GLN A 1 155 ? -8.499 -14.511 -1.072 1.00 98.56 155 GLN A O 1
ATOM 1165 N N . ALA A 1 156 ? -6.586 -14.493 -2.250 1.00 98.75 156 ALA A N 1
ATOM 1166 C CA . ALA A 1 156 ? -6.828 -13.216 -2.928 1.00 98.75 156 ALA A CA 1
ATOM 1167 C C . ALA A 1 156 ? -8.232 -13.119 -3.537 1.00 98.75 156 ALA A C 1
ATOM 1169 O O . ALA A 1 156 ? -8.989 -12.206 -3.212 1.00 98.75 156 ALA A O 1
ATOM 1170 N N . LEU A 1 157 ? -8.611 -14.085 -4.383 1.00 98.81 157 LEU A N 1
ATOM 1171 C CA . LEU A 1 157 ? -9.904 -14.062 -5.077 1.00 98.81 157 LEU A CA 1
ATOM 1172 C C . LEU A 1 157 ? -11.083 -14.091 -4.100 1.00 98.81 157 LEU A C 1
ATOM 1174 O O . LEU A 1 157 ? -12.049 -13.349 -4.281 1.00 98.81 157 LEU A O 1
ATOM 1178 N N . ARG A 1 158 ? -10.994 -14.912 -3.046 1.00 98.75 158 ARG A N 1
ATOM 1179 C CA . ARG A 1 158 ? -12.040 -14.989 -2.023 1.00 98.75 158 ARG A CA 1
ATOM 1180 C C . ARG A 1 158 ? -12.136 -13.675 -1.254 1.00 98.75 158 ARG A C 1
ATOM 1182 O O . ARG A 1 158 ? -13.228 -13.126 -1.158 1.00 98.75 158 ARG A O 1
ATOM 1189 N N . ASN A 1 159 ? -11.013 -13.157 -0.765 1.00 98.88 159 ASN A N 1
ATOM 1190 C CA . ASN A 1 159 ? -10.966 -11.918 0.010 1.00 98.88 159 ASN A CA 1
ATOM 1191 C C . ASN A 1 159 ? -11.515 -10.733 -0.794 1.00 98.88 159 ASN A C 1
ATOM 1193 O O . ASN A 1 159 ? -12.387 -10.019 -0.311 1.00 98.88 159 ASN A O 1
ATOM 1197 N N . ILE A 1 160 ? -11.103 -10.590 -2.057 1.00 98.88 160 ILE A N 1
ATOM 1198 C CA . ILE A 1 160 ? -11.626 -9.556 -2.960 1.00 98.88 160 ILE A CA 1
ATOM 1199 C C . ILE A 1 160 ? -13.140 -9.717 -3.145 1.00 98.88 160 ILE A C 1
ATOM 1201 O O . ILE A 1 160 ? -13.883 -8.741 -3.037 1.00 98.88 160 ILE A O 1
ATOM 1205 N N . SER A 1 161 ? -13.617 -10.940 -3.407 1.00 98.75 161 SER A N 1
ATOM 1206 C CA . SER A 1 161 ? -15.048 -11.186 -3.624 1.00 98.75 161 SER A CA 1
ATOM 1207 C C . SER A 1 161 ? -15.899 -10.866 -2.393 1.00 98.75 161 SER A C 1
ATOM 1209 O O . SER A 1 161 ? -16.984 -10.303 -2.533 1.00 98.75 161 SER A O 1
ATOM 1211 N N . GLU A 1 162 ? -15.392 -11.154 -1.194 1.00 98.81 162 GLU A N 1
ATOM 1212 C CA . GLU A 1 162 ? -16.100 -10.920 0.062 1.00 98.81 162 GLU A CA 1
ATOM 1213 C C . GLU A 1 162 ? -16.104 -9.438 0.441 1.00 98.81 162 GLU A C 1
ATOM 1215 O O . GLU A 1 162 ? -17.159 -8.909 0.799 1.00 98.81 162 GLU A O 1
ATOM 1220 N N . CYS A 1 163 ? -14.986 -8.725 0.253 1.00 98.62 163 CYS A N 1
ATOM 1221 C CA . CYS A 1 163 ? -14.961 -7.270 0.401 1.00 98.62 163 CYS A CA 1
ATOM 1222 C C . CYS A 1 163 ? -15.961 -6.598 -0.547 1.00 98.62 163 CYS A C 1
ATOM 1224 O O . CYS A 1 163 ? -16.737 -5.748 -0.112 1.00 98.62 163 CYS A O 1
ATOM 1226 N N . LYS A 1 164 ? -16.031 -7.035 -1.814 1.00 98.44 164 LYS A N 1
ATOM 1227 C CA . LYS A 1 164 ? -17.034 -6.546 -2.774 1.00 98.44 164 LYS A CA 1
ATOM 1228 C C . LYS A 1 164 ? -18.465 -6.870 -2.341 1.00 98.44 164 LYS A C 1
ATOM 1230 O O . LYS A 1 164 ? -19.313 -5.982 -2.351 1.00 98.44 164 LYS A O 1
ATOM 1235 N N . ARG A 1 165 ? -18.743 -8.115 -1.932 1.00 98.50 165 ARG A N 1
ATOM 1236 C CA . ARG A 1 165 ? -20.075 -8.560 -1.475 1.00 98.50 165 ARG A CA 1
ATOM 1237 C C . ARG A 1 165 ? -20.575 -7.729 -0.297 1.00 98.50 165 ARG A C 1
ATOM 1239 O O . ARG A 1 165 ? -21.754 -7.387 -0.237 1.00 98.50 165 ARG A O 1
ATOM 1246 N N . LEU A 1 166 ? -19.684 -7.431 0.642 1.00 98.19 166 LEU A N 1
ATOM 1247 C CA . LEU A 1 166 ? -20.007 -6.728 1.876 1.00 98.19 166 LEU A CA 1
ATOM 1248 C C . LEU A 1 166 ? -19.857 -5.208 1.777 1.00 98.19 166 LEU A C 1
ATOM 1250 O O . LEU A 1 166 ? -20.253 -4.513 2.715 1.00 98.19 166 LEU A O 1
ATOM 1254 N N . GLY A 1 167 ? -19.317 -4.687 0.674 1.00 97.12 167 GLY A N 1
ATOM 1255 C CA . GLY A 1 167 ? -19.008 -3.267 0.524 1.00 97.12 167 GLY A CA 1
ATOM 1256 C C . GLY A 1 167 ? -17.936 -2.787 1.505 1.00 97.12 167 GLY A C 1
ATOM 1257 O O . GLY A 1 167 ? -18.023 -1.660 1.982 1.00 97.12 167 GLY A O 1
ATOM 1258 N N . ILE A 1 168 ? -16.975 -3.648 1.851 1.00 97.81 168 ILE A N 1
ATOM 1259 C CA . ILE A 1 168 ? -15.808 -3.277 2.660 1.00 97.81 168 ILE A CA 1
ATOM 1260 C C . ILE A 1 168 ? -14.812 -2.572 1.727 1.00 97.81 168 ILE A C 1
ATOM 1262 O O . ILE A 1 168 ? -14.363 -3.199 0.761 1.00 97.81 168 ILE A O 1
ATOM 1266 N N . PRO A 1 169 ? -14.459 -1.299 1.986 1.00 97.62 169 PRO A N 1
ATOM 1267 C CA . 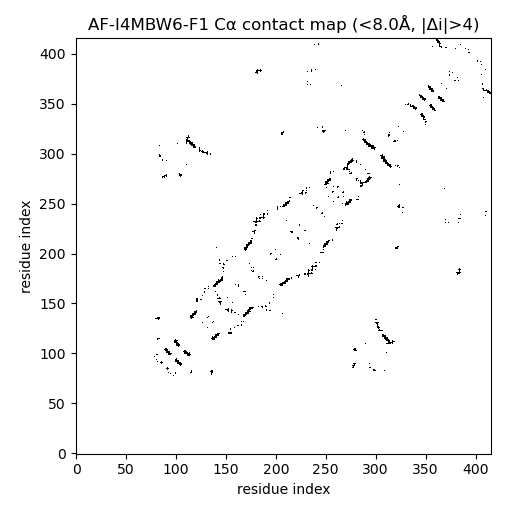PRO A 1 169 ? -13.418 -0.591 1.250 1.00 97.62 169 PRO A CA 1
ATOM 1268 C C . PRO A 1 169 ? -12.115 -1.386 1.212 1.00 97.62 169 PRO A C 1
ATOM 1270 O O . PRO A 1 169 ? -11.640 -1.843 2.252 1.00 97.62 169 PRO A O 1
ATOM 1273 N N . PHE A 1 170 ? -11.510 -1.539 0.036 1.00 98.50 170 PHE A N 1
ATOM 1274 C CA . PHE A 1 170 ? -10.274 -2.306 -0.069 1.00 98.50 170 PHE A CA 1
ATOM 1275 C C . PHE A 1 170 ? -9.226 -1.676 -0.984 1.00 98.50 170 PHE A C 1
ATOM 1277 O O . PHE A 1 170 ? -9.515 -0.813 -1.818 1.00 98.50 170 PHE A O 1
ATOM 1284 N N . GLY A 1 171 ? -7.990 -2.107 -0.760 1.00 98.56 171 GLY A N 1
ATOM 1285 C CA . GLY A 1 171 ? -6.827 -1.916 -1.612 1.00 98.56 171 GLY A CA 1
ATOM 1286 C C . GLY A 1 171 ? -6.147 -3.252 -1.863 1.00 98.56 171 GLY A C 1
ATOM 1287 O O . GLY A 1 171 ? -6.600 -4.304 -1.405 1.00 98.56 171 GLY A O 1
ATOM 1288 N N . ILE A 1 172 ? -5.042 -3.211 -2.593 1.00 98.75 172 ILE A N 1
ATOM 1289 C CA . ILE A 1 172 ? -4.306 -4.405 -3.008 1.00 98.75 172 ILE A CA 1
ATOM 1290 C C . ILE A 1 172 ? -2.832 -4.201 -2.701 1.00 98.75 172 ILE A C 1
ATOM 1292 O O . ILE A 1 172 ? -2.355 -3.079 -2.804 1.00 98.75 172 ILE A O 1
ATOM 1296 N N . TYR A 1 173 ? -2.093 -5.258 -2.383 1.00 98.81 173 TYR A N 1
ATOM 1297 C CA . TYR A 1 173 ? -0.635 -5.206 -2.401 1.00 98.81 173 TYR A CA 1
ATOM 1298 C C . TYR A 1 173 ? -0.021 -6.405 -3.120 1.00 98.81 173 TYR A C 1
ATOM 1300 O O . TYR A 1 173 ? -0.635 -7.470 -3.236 1.00 98.81 173 TYR A O 1
ATOM 1308 N N . MET A 1 174 ? 1.204 -6.218 -3.605 1.00 98.62 174 MET A N 1
ATOM 1309 C CA . MET A 1 174 ? 2.052 -7.292 -4.111 1.00 98.62 174 MET A CA 1
ATOM 1310 C C . MET A 1 174 ? 3.453 -7.175 -3.533 1.00 98.62 174 MET A C 1
ATOM 1312 O O . MET A 1 174 ? 4.086 -6.126 -3.663 1.00 98.62 174 MET A O 1
ATOM 1316 N N . TYR A 1 175 ? 3.910 -8.276 -2.938 1.00 98.75 175 TYR A N 1
ATOM 1317 C CA . TYR A 1 175 ? 5.239 -8.416 -2.349 1.00 98.75 175 TYR A CA 1
ATOM 1318 C C . TYR A 1 175 ? 6.290 -8.611 -3.445 1.00 98.75 175 TYR A C 1
ATOM 1320 O O . TYR A 1 175 ? 6.206 -9.562 -4.225 1.00 98.75 175 TYR A O 1
ATOM 1328 N N . SER A 1 176 ? 7.270 -7.718 -3.521 1.00 98.62 176 SER A N 1
ATOM 1329 C CA . SER A 1 176 ? 8.283 -7.744 -4.577 1.00 98.62 176 SER A CA 1
ATOM 1330 C C . SER A 1 176 ? 9.426 -8.716 -4.289 1.00 98.62 176 SER A C 1
ATOM 1332 O O . SER A 1 176 ? 9.916 -8.811 -3.162 1.00 98.62 176 SER A O 1
ATOM 1334 N N . TYR A 1 177 ? 9.920 -9.361 -5.345 1.00 98.06 177 TYR A N 1
ATOM 1335 C CA . TYR A 1 177 ? 11.205 -10.064 -5.377 1.00 98.06 177 TYR A CA 1
ATOM 1336 C C . TYR A 1 177 ? 12.161 -9.465 -6.426 1.00 98.06 177 TYR A C 1
ATOM 1338 O O . TYR A 1 177 ? 13.138 -10.104 -6.816 1.00 98.06 177 TYR A O 1
ATOM 1346 N N . ALA A 1 178 ? 11.905 -8.240 -6.892 1.00 96.38 178 ALA A N 1
ATOM 1347 C CA . ALA A 1 178 ? 12.664 -7.618 -7.970 1.00 96.38 178 ALA A CA 1
ATOM 1348 C C . ALA A 1 178 ? 14.139 -7.351 -7.601 1.00 96.38 178 ALA A C 1
ATOM 1350 O O . ALA A 1 178 ? 14.448 -6.737 -6.575 1.00 96.38 178 ALA A O 1
ATOM 1351 N N . GLU A 1 179 ? 15.059 -7.743 -8.488 1.00 95.19 179 GLU A N 1
ATOM 1352 C CA . GLU A 1 179 ? 16.503 -7.468 -8.396 1.00 95.19 179 GLU A CA 1
ATOM 1353 C C . GLU A 1 179 ? 16.922 -6.296 -9.294 1.00 95.19 179 GLU A C 1
ATOM 1355 O O . GLU A 1 179 ? 17.944 -5.638 -9.078 1.00 95.19 179 GLU A O 1
ATOM 1360 N N . LYS A 1 180 ? 16.135 -6.038 -10.336 1.00 87.69 180 LYS A N 1
ATOM 1361 C CA . LYS A 1 180 ? 16.403 -5.043 -11.376 1.00 87.69 180 LYS A CA 1
ATOM 1362 C C . LYS A 1 180 ? 15.088 -4.541 -11.980 1.00 87.69 180 LYS A C 1
ATOM 1364 O O . LYS A 1 180 ? 14.037 -5.151 -11.774 1.00 87.69 180 LYS A O 1
ATOM 1369 N N . PRO A 1 181 ? 15.099 -3.430 -12.727 1.00 82.38 181 PRO A N 1
ATOM 1370 C CA . PRO A 1 181 ? 13.852 -2.795 -13.141 1.00 82.38 181 PRO A CA 1
ATOM 1371 C C . PRO A 1 181 ? 13.010 -3.627 -14.118 1.00 82.38 181 PRO A C 1
ATOM 1373 O O . PRO A 1 181 ? 11.793 -3.467 -14.160 1.00 82.38 181 PRO A O 1
ATOM 1376 N N . GLU A 1 182 ? 13.624 -4.538 -14.877 1.00 82.44 182 GLU A N 1
ATOM 1377 C CA . GLU A 1 182 ? 12.907 -5.505 -15.712 1.00 82.44 182 GLU A CA 1
ATOM 1378 C C . GLU A 1 182 ? 12.027 -6.447 -14.888 1.00 82.44 182 GLU A C 1
ATOM 1380 O O . GLU A 1 182 ? 10.949 -6.816 -15.346 1.00 82.44 182 GLU A O 1
ATOM 1385 N N . ASP A 1 183 ? 12.449 -6.787 -13.671 1.00 92.81 183 ASP A N 1
ATOM 1386 C CA . ASP A 1 183 ? 11.647 -7.601 -12.761 1.00 92.81 183 ASP A CA 1
ATOM 1387 C C . ASP A 1 183 ? 10.472 -6.767 -12.241 1.00 92.81 183 ASP A C 1
ATOM 1389 O O . ASP A 1 183 ? 9.330 -7.194 -12.339 1.00 92.81 183 ASP A O 1
ATOM 1393 N N . GLY A 1 184 ? 10.712 -5.517 -11.819 1.00 92.31 184 GLY A N 1
ATOM 1394 C CA . GLY A 1 184 ? 9.633 -4.609 -11.398 1.00 92.31 184 GLY A CA 1
ATOM 1395 C C . GLY A 1 184 ? 8.592 -4.360 -12.496 1.00 92.31 184 GLY A C 1
ATOM 1396 O O . GLY A 1 184 ? 7.402 -4.212 -12.231 1.00 92.31 184 GLY A O 1
ATOM 1397 N N . ALA A 1 185 ? 9.017 -4.362 -13.755 1.00 82.50 185 ALA A N 1
ATOM 1398 C CA . ALA A 1 185 ? 8.121 -4.342 -14.898 1.00 82.50 185 ALA A CA 1
ATOM 1399 C C . ALA A 1 185 ? 7.318 -5.629 -15.097 1.00 82.50 185 ALA A C 1
ATOM 1401 O O . ALA A 1 185 ? 6.134 -5.550 -15.423 1.00 82.50 185 ALA A O 1
ATOM 1402 N N . ALA A 1 186 ? 7.953 -6.793 -14.944 1.00 86.56 186 ALA A N 1
ATOM 1403 C CA . ALA A 1 186 ? 7.271 -8.079 -15.018 1.00 86.56 186 ALA A CA 1
ATOM 1404 C C . ALA A 1 186 ? 6.224 -8.189 -13.902 1.00 86.56 186 ALA A C 1
ATOM 1406 O O . ALA A 1 186 ? 5.065 -8.477 -14.183 1.00 86.56 186 ALA A O 1
ATOM 1407 N N . GLU A 1 187 ? 6.599 -7.823 -12.676 1.00 98.12 187 GLU A N 1
ATOM 1408 C CA . GLU A 1 187 ? 5.702 -7.699 -11.527 1.00 98.12 187 GLU A CA 1
ATOM 1409 C C . GLU A 1 187 ? 4.551 -6.729 -11.842 1.00 98.12 187 GLU A C 1
ATOM 1411 O O . GLU A 1 187 ? 3.380 -7.070 -11.690 1.00 98.12 187 GLU A O 1
ATOM 1416 N N . GLY A 1 188 ? 4.853 -5.535 -12.365 1.00 93.25 188 GLY A N 1
ATOM 1417 C CA . GLY A 1 188 ? 3.843 -4.539 -12.734 1.00 93.25 188 GLY A CA 1
ATOM 1418 C C . GLY A 1 188 ? 2.853 -5.024 -13.802 1.00 93.25 188 GLY A C 1
ATOM 1419 O O . GLY A 1 188 ? 1.661 -4.727 -13.723 1.00 93.25 188 GLY A O 1
ATOM 1420 N N . ALA A 1 189 ? 3.320 -5.777 -14.798 1.00 88.06 189 ALA A N 1
ATOM 1421 C CA . ALA A 1 189 ? 2.458 -6.366 -15.820 1.00 88.06 189 ALA A CA 1
ATOM 1422 C C . ALA A 1 189 ? 1.612 -7.523 -15.258 1.00 88.06 189 ALA A C 1
ATOM 1424 O O . ALA A 1 189 ? 0.427 -7.633 -15.586 1.00 88.06 189 ALA A O 1
ATOM 1425 N N . ASP A 1 190 ? 2.199 -8.351 -14.392 1.00 96.56 190 ASP A N 1
ATOM 1426 C CA . ASP A 1 190 ? 1.527 -9.474 -13.740 1.00 96.56 190 ASP A CA 1
ATOM 1427 C C . ASP A 1 190 ? 0.373 -8.994 -12.855 1.00 96.56 190 ASP A C 1
ATOM 1429 O O . ASP A 1 190 ? -0.772 -9.396 -13.067 1.00 96.56 190 ASP A O 1
ATOM 1433 N N . ILE A 1 191 ? 0.613 -8.030 -11.957 1.00 98.44 191 ILE A N 1
ATOM 1434 C CA . ILE A 1 191 ? -0.455 -7.498 -11.101 1.00 98.44 191 ILE A CA 1
ATOM 1435 C C . ILE A 1 191 ? -1.593 -6.868 -11.911 1.00 98.44 191 ILE A C 1
ATOM 1437 O O . ILE A 1 191 ? -2.757 -7.047 -11.561 1.00 98.44 191 ILE A O 1
ATOM 1441 N N . VAL A 1 192 ? -1.305 -6.191 -13.028 1.00 96.25 192 VAL A N 1
ATOM 1442 C CA . VAL A 1 192 ? -2.352 -5.672 -13.926 1.00 96.25 192 VAL A CA 1
ATOM 1443 C C . VAL A 1 192 ? -3.223 -6.804 -14.475 1.00 96.25 192 VAL A C 1
ATOM 1445 O O . VAL A 1 192 ? -4.449 -6.663 -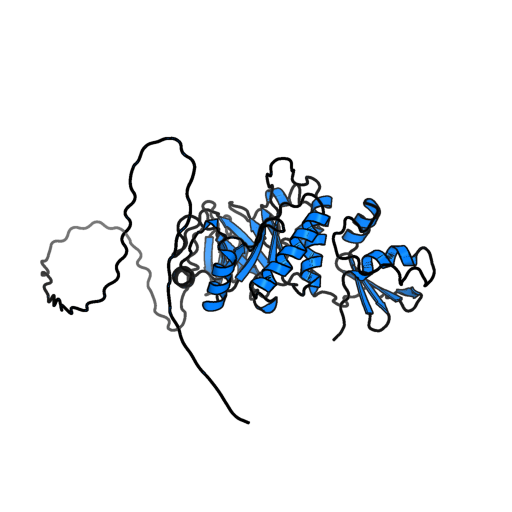14.532 1.00 96.25 192 VAL A O 1
ATOM 1448 N N . ASN A 1 193 ? -2.618 -7.922 -14.882 1.00 97.19 193 ASN A N 1
ATOM 1449 C CA . ASN A 1 193 ? -3.351 -9.085 -15.378 1.00 97.19 193 ASN A CA 1
ATOM 1450 C C . ASN A 1 193 ? -4.172 -9.745 -14.266 1.00 97.19 193 ASN A C 1
ATOM 1452 O O . ASN A 1 193 ? -5.344 -10.060 -14.480 1.00 97.19 193 ASN A O 1
ATOM 1456 N N . LEU A 1 194 ? -3.596 -9.891 -13.073 1.00 98.75 194 LEU A N 1
ATOM 1457 C CA . LEU A 1 194 ? -4.274 -10.470 -11.918 1.00 98.75 194 LEU A CA 1
ATOM 1458 C C . LEU A 1 194 ? -5.450 -9.606 -11.447 1.00 98.75 194 LEU A C 1
ATOM 1460 O O . LEU A 1 194 ? -6.527 -10.145 -11.196 1.00 98.75 194 LEU A O 1
ATOM 1464 N N . LEU A 1 195 ? -5.302 -8.280 -11.392 1.00 98.75 195 LEU A N 1
ATOM 1465 C CA . LEU A 1 195 ? -6.396 -7.360 -11.056 1.00 98.75 195 LEU A CA 1
ATOM 1466 C C . LEU A 1 195 ? -7.567 -7.519 -12.034 1.00 98.75 195 LEU A C 1
ATOM 1468 O O . LEU A 1 195 ? -8.705 -7.731 -11.612 1.00 98.75 195 LEU A O 1
ATOM 1472 N N . LYS A 1 196 ? -7.281 -7.522 -13.344 1.00 98.00 196 LYS A N 1
ATOM 1473 C CA . LYS A 1 196 ? -8.295 -7.740 -14.388 1.00 98.00 196 LYS A CA 1
ATOM 1474 C C . LYS A 1 196 ? -8.963 -9.109 -14.261 1.00 98.00 196 LYS A C 1
ATOM 1476 O O . LYS A 1 196 ? -10.186 -9.196 -14.340 1.00 98.00 196 LYS A O 1
ATOM 1481 N N . GLY A 1 197 ? -8.182 -10.167 -14.042 1.00 98.19 197 GLY A N 1
ATOM 1482 C CA . GLY A 1 197 ? -8.696 -11.528 -13.864 1.00 98.19 197 GLY A CA 1
ATOM 1483 C C . GLY A 1 197 ? -9.549 -11.697 -12.602 1.00 98.19 197 GLY A C 1
ATOM 1484 O O . GLY A 1 197 ? -10.503 -12.470 -12.609 1.00 98.19 197 GLY A O 1
ATOM 1485 N N . ALA A 1 198 ? -9.271 -10.917 -11.554 1.00 98.38 198 ALA A N 1
ATOM 1486 C CA . ALA A 1 198 ? -10.064 -10.862 -10.328 1.00 98.38 198 ALA A CA 1
ATOM 1487 C C . ALA A 1 198 ? -11.310 -9.965 -10.464 1.00 98.38 198 ALA A C 1
ATOM 1489 O O . ALA A 1 198 ? -12.074 -9.814 -9.510 1.00 98.38 198 ALA A O 1
ATOM 1490 N N . GLY A 1 199 ? -11.513 -9.344 -11.632 1.00 97.56 199 GLY A N 1
ATOM 1491 C CA . GLY A 1 199 ? -12.596 -8.396 -11.870 1.00 97.56 199 GLY A CA 1
ATOM 1492 C C . GLY A 1 199 ? -12.476 -7.130 -11.022 1.00 97.56 199 GLY A C 1
ATOM 1493 O O . GLY A 1 199 ? -13.503 -6.560 -10.666 1.00 97.56 199 GLY A O 1
ATOM 1494 N N . VAL A 1 200 ? -11.258 -6.726 -10.647 1.00 98.06 200 VAL A N 1
ATOM 1495 C CA . VAL A 1 200 ? -10.972 -5.465 -9.953 1.00 98.06 200 VAL A CA 1
ATOM 1496 C C . VAL A 1 200 ? -10.672 -4.398 -10.997 1.00 98.06 200 VAL A C 1
ATOM 1498 O O . VAL A 1 200 ? -9.794 -4.567 -11.837 1.00 98.06 200 VAL A O 1
ATOM 1501 N N . SER A 1 201 ? -11.421 -3.309 -10.938 1.00 94.62 201 SER A N 1
ATOM 1502 C CA . SER A 1 201 ? -11.256 -2.099 -11.738 1.00 94.62 201 SER A CA 1
ATOM 1503 C C . SER A 1 201 ? -10.649 -0.973 -10.886 1.00 94.62 201 SER A C 1
ATOM 1505 O O . SER A 1 201 ? -10.690 -1.052 -9.654 1.00 94.62 201 SER A O 1
ATOM 1507 N N . PRO A 1 202 ? -10.078 0.086 -11.489 1.00 90.56 202 PRO A N 1
ATOM 1508 C CA . PRO A 1 202 ? -9.551 1.224 -10.733 1.00 90.56 202 PRO A CA 1
ATOM 1509 C C . PRO A 1 202 ? -10.573 1.877 -9.786 1.00 90.56 202 PRO A C 1
ATOM 1511 O O . PRO A 1 202 ? -10.195 2.365 -8.721 1.00 90.56 202 PRO A O 1
ATOM 1514 N N . GLU A 1 203 ? -11.855 1.889 -10.152 1.00 90.31 203 GLU A N 1
ATOM 1515 C CA . GLU A 1 203 ? -12.947 2.467 -9.365 1.00 90.31 203 GLU A CA 1
ATOM 1516 C C . GLU A 1 203 ? -13.373 1.622 -8.157 1.00 90.31 203 GLU A C 1
ATOM 1518 O O . GLU A 1 203 ? -13.887 2.182 -7.189 1.00 90.31 203 GLU A O 1
ATOM 1523 N N . ASP A 1 204 ? -13.113 0.309 -8.167 1.00 94.19 204 ASP A N 1
ATOM 1524 C CA . ASP A 1 204 ? -13.381 -0.565 -7.015 1.00 94.19 204 ASP A CA 1
ATOM 1525 C C . ASP A 1 204 ? -12.467 -0.249 -5.818 1.00 94.19 204 ASP A C 1
ATOM 1527 O O . ASP A 1 204 ? -12.787 -0.567 -4.673 1.00 94.19 204 ASP A O 1
ATOM 1531 N N . LEU A 1 205 ? -11.301 0.345 -6.082 1.00 95.25 205 LEU A N 1
ATOM 1532 C CA . LEU A 1 205 ? -10.242 0.537 -5.102 1.00 95.25 205 LEU A CA 1
ATOM 1533 C C . LEU A 1 205 ? -10.475 1.815 -4.294 1.00 95.25 205 LEU A C 1
ATOM 1535 O O . LEU A 1 205 ? -10.299 2.929 -4.798 1.00 95.25 205 LEU A O 1
ATOM 1539 N N . THR A 1 206 ? -10.834 1.680 -3.017 1.00 95.44 206 THR A N 1
ATOM 1540 C CA . THR A 1 206 ? -10.830 2.813 -2.075 1.00 95.44 206 THR A CA 1
ATOM 1541 C C . THR A 1 206 ? -9.408 3.139 -1.634 1.00 95.44 206 THR A C 1
ATOM 1543 O O . THR A 1 206 ? -9.033 4.312 -1.598 1.00 95.44 206 THR A O 1
ATOM 1546 N N . TYR A 1 207 ? -8.613 2.103 -1.365 1.00 96.62 207 TYR A N 1
ATOM 1547 C CA . TYR A 1 207 ? -7.199 2.215 -1.022 1.00 96.62 207 TYR A CA 1
ATOM 1548 C C . TYR A 1 207 ? -6.311 1.901 -2.234 1.00 96.62 207 TYR A C 1
ATOM 1550 O O . TYR A 1 207 ? -6.765 1.239 -3.168 1.00 96.62 207 TYR A O 1
ATOM 1558 N N . PRO A 1 208 ? -5.049 2.367 -2.252 1.00 96.69 208 PRO A N 1
ATOM 1559 C CA . PRO A 1 208 ? -4.150 2.128 -3.372 1.00 96.69 208 PRO A CA 1
ATOM 1560 C C . PRO A 1 208 ? -3.872 0.655 -3.691 1.00 96.69 208 PRO A C 1
ATOM 1562 O O . PRO A 1 208 ? -4.040 -0.240 -2.859 1.00 96.69 208 PRO A O 1
ATOM 1565 N N . VAL A 1 209 ? -3.349 0.436 -4.898 1.00 98.38 209 VAL A N 1
ATOM 1566 C CA . VAL A 1 209 ? -2.478 -0.709 -5.163 1.00 98.38 209 VAL A CA 1
ATOM 1567 C C . VAL A 1 209 ? -1.087 -0.371 -4.633 1.00 98.38 209 VAL A C 1
ATOM 1569 O O . VAL A 1 209 ? -0.468 0.608 -5.061 1.00 98.38 209 VAL A O 1
ATOM 1572 N N . TYR A 1 210 ? -0.616 -1.170 -3.688 1.00 98.75 210 TYR A N 1
ATOM 1573 C CA . TYR A 1 210 ? 0.660 -1.021 -3.021 1.00 98.75 210 TYR A CA 1
ATOM 1574 C C . TYR A 1 210 ? 1.722 -1.919 -3.636 1.00 98.75 210 TYR A C 1
ATOM 1576 O O . TYR A 1 210 ? 1.513 -3.119 -3.829 1.00 98.75 210 TYR A O 1
ATOM 1584 N N . TYR A 1 211 ? 2.880 -1.324 -3.899 1.00 98.81 211 TYR A N 1
ATOM 1585 C CA . TYR A 1 211 ? 4.094 -2.075 -4.155 1.00 98.81 211 TYR A CA 1
ATOM 1586 C C . TYR A 1 211 ? 4.832 -2.281 -2.838 1.00 98.81 211 TYR A C 1
ATOM 1588 O O . TYR A 1 211 ? 5.295 -1.311 -2.231 1.00 98.81 211 TYR A O 1
ATOM 1596 N N . ASP A 1 212 ? 4.866 -3.526 -2.383 1.00 98.88 212 ASP A N 1
ATOM 1597 C CA . ASP A 1 212 ? 5.441 -3.914 -1.105 1.00 98.88 212 ASP A CA 1
ATOM 1598 C C . ASP A 1 212 ? 6.923 -4.269 -1.294 1.00 98.88 212 ASP A C 1
ATOM 1600 O O . ASP A 1 212 ? 7.281 -5.225 -1.991 1.00 98.88 212 ASP A O 1
ATOM 1604 N N . LEU A 1 213 ? 7.781 -3.416 -0.728 1.00 98.81 213 LEU A N 1
ATOM 1605 C CA . LEU A 1 213 ? 9.230 -3.480 -0.849 1.00 98.81 213 LEU A CA 1
ATOM 1606 C C . LEU A 1 213 ? 9.859 -3.742 0.513 1.00 98.81 213 LEU A C 1
ATOM 1608 O O . LEU A 1 213 ? 10.000 -2.849 1.351 1.00 98.81 213 LEU A O 1
ATOM 1612 N N . GLU A 1 214 ? 10.342 -4.962 0.685 1.00 98.12 214 GLU A N 1
ATOM 1613 C CA . GLU A 1 214 ? 11.012 -5.399 1.898 1.00 98.12 214 GLU A CA 1
ATOM 1614 C C . GLU A 1 214 ? 12.385 -5.997 1.606 1.00 98.12 214 GLU A C 1
ATOM 1616 O O . GLU A 1 214 ? 12.766 -6.277 0.467 1.00 98.12 214 GLU A O 1
ATOM 1621 N N . ARG A 1 215 ? 13.148 -6.243 2.674 1.00 96.81 215 ARG A N 1
ATOM 1622 C CA . ARG A 1 215 ? 14.347 -7.068 2.582 1.00 96.81 215 ARG A CA 1
ATOM 1623 C C . ARG A 1 215 ? 13.948 -8.537 2.440 1.00 96.81 215 ARG A C 1
ATOM 1625 O O . ARG A 1 215 ? 13.920 -9.278 3.423 1.00 96.81 215 ARG A O 1
ATOM 1632 N N . TRP A 1 216 ? 13.697 -8.953 1.210 1.00 95.88 216 TRP A N 1
ATOM 1633 C CA . TRP A 1 216 ? 13.388 -10.337 0.887 1.00 95.88 216 TRP A CA 1
ATOM 1634 C C . TRP A 1 216 ? 14.627 -11.245 0.922 1.00 95.88 216 TRP A C 1
ATOM 1636 O O . TRP A 1 216 ? 15.779 -10.799 0.915 1.00 95.88 216 TRP A O 1
ATOM 1646 N N . SER A 1 217 ? 14.380 -12.554 0.976 1.00 92.56 217 SER A N 1
ATOM 1647 C CA . SER A 1 217 ? 15.403 -13.596 0.879 1.00 92.56 217 SER A CA 1
ATOM 1648 C C . SER A 1 217 ? 14.915 -14.702 -0.049 1.00 92.56 217 SER A C 1
ATOM 1650 O O . SER A 1 217 ? 13.870 -15.302 0.197 1.00 92.56 217 SER A O 1
ATOM 1652 N N . TRP A 1 218 ? 15.683 -14.981 -1.100 1.00 88.62 218 TRP A N 1
ATOM 1653 C CA . TRP A 1 218 ? 15.404 -16.044 -2.059 1.00 88.62 218 TRP A CA 1
ATOM 1654 C C . TRP A 1 218 ? 16.717 -16.717 -2.473 1.00 88.62 218 TRP A C 1
ATOM 1656 O O . TRP A 1 218 ? 17.732 -16.060 -2.692 1.00 88.62 218 TRP A O 1
ATOM 1666 N N . SER A 1 219 ? 16.736 -18.050 -2.494 1.00 92.62 219 SER A N 1
ATOM 1667 C CA . SER A 1 219 ? 17.969 -18.820 -2.685 1.00 92.62 219 SER A CA 1
ATOM 1668 C C . SER A 1 219 ? 18.624 -18.508 -4.031 1.00 92.62 219 SER A C 1
ATOM 1670 O O . SER A 1 219 ? 18.009 -18.701 -5.072 1.00 92.62 219 SER A O 1
ATOM 1672 N N . GLY A 1 220 ? 19.878 -18.049 -4.001 1.00 93.31 220 GLY A N 1
ATOM 1673 C CA . GLY A 1 220 ? 20.632 -17.678 -5.205 1.00 93.31 220 GLY A CA 1
ATOM 1674 C C . GLY A 1 220 ? 20.383 -16.253 -5.713 1.00 93.31 220 GLY A C 1
ATOM 1675 O O . GLY A 1 220 ? 21.080 -15.830 -6.628 1.00 93.31 220 GLY A O 1
ATOM 1676 N N . HIS A 1 221 ? 19.472 -15.513 -5.083 1.00 94.00 221 HIS A N 1
ATOM 1677 C CA . HIS A 1 221 ? 19.074 -14.154 -5.448 1.00 94.00 221 HIS A CA 1
ATOM 1678 C C . HIS A 1 221 ? 19.320 -13.195 -4.278 1.00 94.00 221 HIS A C 1
ATOM 1680 O O . HIS A 1 221 ? 19.402 -13.633 -3.125 1.00 94.00 221 HIS A O 1
ATOM 1686 N N . GLN A 1 222 ? 19.488 -11.897 -4.540 1.00 93.75 222 GLN A N 1
ATOM 1687 C CA . GLN A 1 222 ? 19.710 -10.889 -3.494 1.00 93.75 222 GLN A CA 1
ATOM 1688 C C . GLN A 1 222 ? 18.946 -9.589 -3.769 1.00 93.75 222 GLN A C 1
ATOM 1690 O O . GLN A 1 222 ? 19.023 -9.071 -4.884 1.00 93.75 222 GLN A O 1
ATOM 1695 N N . PRO A 1 223 ? 18.294 -8.995 -2.748 1.00 95.94 223 PRO A N 1
ATOM 1696 C CA . PRO A 1 223 ? 17.652 -7.703 -2.916 1.00 95.94 223 PRO A CA 1
ATOM 1697 C C . PRO A 1 223 ? 18.687 -6.628 -3.264 1.00 95.94 223 PRO A C 1
ATOM 1699 O O . PRO A 1 223 ? 19.818 -6.665 -2.752 1.00 95.94 223 PRO A O 1
ATOM 1702 N N . PRO A 1 224 ? 18.313 -5.623 -4.073 1.00 94.50 224 PRO A N 1
ATOM 1703 C CA . PRO A 1 224 ? 19.162 -4.472 -4.313 1.00 94.50 224 PRO A CA 1
ATOM 1704 C C . PRO A 1 224 ? 19.582 -3.793 -3.007 1.00 94.50 224 PRO A C 1
ATOM 1706 O O . PRO A 1 224 ? 18.864 -3.768 -2.008 1.00 94.50 224 PRO A O 1
ATOM 1709 N N . THR A 1 225 ? 20.762 -3.184 -3.019 1.00 93.81 225 THR A N 1
ATOM 1710 C CA . THR A 1 225 ? 21.248 -2.349 -1.906 1.00 93.81 225 THR A CA 1
ATOM 1711 C C . THR A 1 225 ? 21.283 -0.866 -2.262 1.00 93.81 225 THR A C 1
ATOM 1713 O O . THR A 1 225 ? 21.379 -0.023 -1.373 1.00 93.81 225 THR A O 1
ATOM 1716 N N . SER A 1 226 ? 21.195 -0.542 -3.556 1.00 90.56 226 SER A N 1
ATOM 1717 C CA . SER A 1 226 ? 21.225 0.824 -4.073 1.00 90.56 226 SER A CA 1
ATOM 1718 C C . SER A 1 226 ? 19.814 1.416 -4.147 1.00 90.56 226 SER A C 1
ATOM 1720 O O . SER A 1 226 ? 18.977 0.867 -4.872 1.00 90.56 226 SER A O 1
ATOM 1722 N N . PRO A 1 227 ? 19.571 2.586 -3.524 1.00 86.94 227 PRO A N 1
ATOM 1723 C CA . PRO A 1 227 ? 18.313 3.314 -3.679 1.00 86.94 227 PRO A CA 1
ATOM 1724 C C . PRO A 1 227 ? 17.953 3.658 -5.121 1.00 86.94 227 PRO A C 1
ATOM 1726 O O . PRO A 1 227 ? 16.775 3.725 -5.455 1.00 86.94 227 PRO A O 1
ATOM 1729 N N . TYR A 1 228 ? 18.945 3.837 -5.996 1.00 84.12 228 TYR A N 1
ATOM 1730 C CA . TYR A 1 228 ? 18.694 4.143 -7.405 1.00 84.12 228 TYR A CA 1
ATOM 1731 C C . TYR A 1 228 ? 18.212 2.923 -8.196 1.00 84.12 228 TYR A C 1
ATOM 1733 O O . TYR A 1 228 ? 17.362 3.068 -9.066 1.00 84.12 228 TYR A O 1
ATOM 1741 N N . VAL A 1 229 ? 18.680 1.716 -7.856 1.00 84.69 229 VAL A N 1
ATOM 1742 C CA . VAL A 1 229 ? 18.157 0.485 -8.475 1.00 84.69 229 VAL A CA 1
ATOM 1743 C C . VAL A 1 229 ? 16.705 0.275 -8.054 1.00 84.69 229 VAL A C 1
ATOM 1745 O O . VAL A 1 229 ? 15.848 0.033 -8.899 1.00 84.69 229 VAL A O 1
ATOM 1748 N N . TYR A 1 230 ? 16.403 0.459 -6.766 1.00 94.44 230 TYR A N 1
ATOM 1749 C CA . TYR A 1 230 ? 15.025 0.403 -6.284 1.00 94.44 230 TYR A CA 1
ATOM 1750 C C . TYR A 1 230 ? 14.129 1.480 -6.891 1.00 94.44 230 TYR A C 1
ATOM 1752 O O . TYR A 1 230 ? 12.982 1.201 -7.220 1.00 94.44 230 TYR A O 1
ATOM 1760 N N . GLN A 1 231 ? 14.637 2.696 -7.085 1.00 90.12 231 GLN A N 1
ATOM 1761 C CA . GLN A 1 231 ? 13.890 3.753 -7.761 1.00 90.12 231 GLN A CA 1
ATOM 1762 C C . GLN A 1 231 ? 13.454 3.313 -9.161 1.00 90.12 231 GLN A C 1
ATOM 1764 O O . GLN A 1 231 ? 12.293 3.498 -9.524 1.00 90.12 231 GLN A O 1
ATOM 1769 N N . ASP A 1 232 ? 14.362 2.713 -9.927 1.00 80.50 232 ASP A N 1
ATOM 1770 C CA . ASP A 1 232 ? 14.069 2.261 -11.284 1.00 80.50 232 ASP A CA 1
ATOM 1771 C C . ASP A 1 232 ? 13.103 1.063 -11.291 1.00 80.50 232 ASP A C 1
ATOM 1773 O O . ASP A 1 232 ? 12.209 0.998 -12.141 1.00 80.50 232 ASP A O 1
ATOM 1777 N N . ILE A 1 233 ? 13.215 0.161 -10.308 1.00 90.94 233 ILE A N 1
ATOM 1778 C CA . ILE A 1 233 ? 12.251 -0.922 -10.050 1.00 90.94 233 ILE A CA 1
ATOM 1779 C C . ILE A 1 233 ? 10.851 -0.355 -9.790 1.00 90.94 233 ILE A C 1
ATOM 1781 O O . ILE A 1 233 ? 9.901 -0.726 -10.481 1.00 90.94 233 ILE A O 1
ATOM 1785 N N . VAL A 1 234 ? 10.724 0.589 -8.851 1.00 93.94 234 VAL A N 1
ATOM 1786 C CA . VAL A 1 234 ? 9.447 1.244 -8.528 1.00 93.94 234 VAL A CA 1
ATOM 1787 C C . VAL A 1 234 ? 8.888 1.955 -9.744 1.00 93.94 234 VAL A C 1
ATOM 1789 O O . VAL A 1 234 ? 7.701 1.844 -10.025 1.00 93.94 234 VAL A O 1
ATOM 1792 N N . ALA A 1 235 ? 9.718 2.680 -10.489 1.00 82.88 235 ALA A N 1
ATOM 1793 C CA . ALA A 1 235 ? 9.257 3.404 -11.660 1.00 82.88 235 ALA A CA 1
ATOM 1794 C C . ALA A 1 235 ? 8.759 2.464 -12.769 1.00 82.88 235 ALA A C 1
ATOM 1796 O O . ALA A 1 235 ? 7.741 2.753 -13.397 1.00 82.88 235 ALA A O 1
ATOM 1797 N N . SER A 1 236 ? 9.431 1.332 -12.978 1.00 81.38 236 SER A N 1
ATOM 1798 C CA . SER A 1 236 ? 9.033 0.332 -13.973 1.00 81.38 236 SER A CA 1
ATOM 1799 C C . SER A 1 236 ? 7.701 -0.322 -13.608 1.00 81.38 236 SER A C 1
ATOM 1801 O O . SER A 1 236 ? 6.796 -0.338 -14.441 1.00 81.38 236 SER A O 1
ATOM 1803 N N . TRP A 1 237 ? 7.535 -0.739 -12.349 1.00 93.81 237 TRP A N 1
ATOM 1804 C CA . TRP A 1 237 ? 6.270 -1.258 -11.820 1.00 93.81 237 TRP A CA 1
ATOM 1805 C C . TRP A 1 237 ? 5.130 -0.240 -11.955 1.00 93.81 237 TRP A C 1
ATOM 1807 O O . TRP A 1 237 ? 4.085 -0.513 -12.545 1.00 93.81 237 TRP A O 1
ATOM 1817 N N . TRP A 1 238 ? 5.368 0.987 -11.490 1.00 89.12 238 TRP A N 1
ATOM 1818 C CA . TRP A 1 238 ? 4.381 2.065 -11.467 1.00 89.12 238 TRP A CA 1
ATOM 1819 C C . TRP A 1 238 ? 3.863 2.412 -12.864 1.00 89.12 238 TRP A C 1
ATOM 1821 O O . TRP A 1 238 ? 2.670 2.648 -13.056 1.00 89.12 238 TRP A O 1
ATOM 1831 N N . ASN A 1 239 ? 4.752 2.422 -13.860 1.00 78.19 239 ASN A N 1
ATOM 1832 C CA . ASN A 1 239 ? 4.390 2.729 -15.239 1.00 78.19 239 ASN A CA 1
ATOM 1833 C C . ASN A 1 239 ? 3.464 1.670 -15.854 1.00 78.19 239 ASN A C 1
ATOM 1835 O O . ASN A 1 239 ? 2.600 2.039 -16.652 1.00 78.19 239 ASN A O 1
ATOM 1839 N N . GLN A 1 240 ? 3.597 0.390 -15.485 1.00 82.12 240 GLN A N 1
ATOM 1840 C CA . GLN A 1 240 ? 2.688 -0.662 -15.959 1.00 82.12 240 GLN A CA 1
ATOM 1841 C C . GLN A 1 240 ? 1.259 -0.415 -15.465 1.00 82.12 240 GLN A C 1
ATOM 1843 O O . GLN A 1 240 ? 0.317 -0.425 -16.258 1.00 82.12 240 GLN A O 1
ATOM 1848 N N . LEU A 1 241 ? 1.101 -0.103 -14.175 1.00 86.62 241 LEU A N 1
ATOM 1849 C CA . LEU A 1 241 ? -0.208 0.166 -13.582 1.00 86.62 241 LEU A CA 1
ATOM 1850 C C . LEU A 1 241 ? -0.839 1.453 -14.118 1.00 86.62 241 LEU A C 1
ATOM 1852 O O . LEU A 1 241 ? -2.010 1.439 -14.502 1.00 86.62 241 LEU A O 1
ATOM 1856 N N . VAL A 1 242 ? -0.064 2.537 -14.229 1.00 81.06 242 VAL A N 1
ATOM 1857 C CA . VAL A 1 242 ? -0.549 3.797 -14.819 1.00 81.06 242 VAL A CA 1
ATOM 1858 C C . VAL A 1 242 ? -1.002 3.590 -16.265 1.00 81.06 242 VAL A C 1
ATOM 1860 O O . VAL A 1 242 ? -2.070 4.072 -16.635 1.00 81.06 242 VAL A O 1
ATOM 1863 N N . SER A 1 243 ? -0.244 2.836 -17.069 1.00 75.38 243 SER A N 1
ATOM 1864 C CA . SER A 1 243 ? -0.610 2.532 -18.464 1.00 75.38 243 SER A CA 1
ATOM 1865 C C . SER A 1 243 ? -1.884 1.689 -18.571 1.00 75.38 243 SER A C 1
ATOM 1867 O O . SER A 1 243 ? -2.575 1.731 -19.586 1.00 75.38 243 SER A O 1
ATOM 1869 N N . ALA A 1 244 ? -2.208 0.933 -17.523 1.00 77.69 244 ALA A N 1
ATOM 1870 C CA . ALA A 1 244 ? -3.425 0.141 -17.424 1.00 77.69 244 ALA A CA 1
ATOM 1871 C C . ALA A 1 244 ? -4.613 0.895 -16.791 1.00 77.69 244 ALA A C 1
ATOM 1873 O O . ALA A 1 244 ? -5.671 0.291 -16.623 1.00 77.69 244 ALA A O 1
ATOM 1874 N N . GLY A 1 245 ? -4.458 2.184 -16.461 1.00 78.38 245 GLY A N 1
ATOM 1875 C CA . GLY A 1 245 ? -5.513 3.038 -15.897 1.00 78.38 245 GLY A CA 1
ATOM 1876 C C . GLY A 1 245 ? -5.585 3.065 -14.366 1.00 78.38 245 GLY A C 1
ATOM 1877 O O . GLY A 1 245 ? -6.508 3.652 -13.805 1.00 78.38 245 GLY A O 1
ATOM 1878 N N . TYR A 1 246 ? -4.626 2.454 -13.664 1.00 82.88 246 TYR A N 1
ATOM 1879 C CA . TYR A 1 246 ? -4.563 2.488 -12.202 1.00 82.88 246 TYR A CA 1
ATOM 1880 C C . TYR A 1 246 ? -3.724 3.681 -11.731 1.00 82.88 246 TYR A C 1
ATOM 1882 O O . TYR A 1 246 ? -2.517 3.747 -11.963 1.00 82.88 246 TYR A O 1
ATOM 1890 N N . HIS A 1 247 ? -4.364 4.628 -11.040 1.00 83.00 247 HIS A N 1
ATOM 1891 C CA . HIS A 1 247 ? -3.724 5.872 -10.576 1.00 83.00 247 HIS A CA 1
ATOM 1892 C C . HIS A 1 247 ? -3.672 6.017 -9.044 1.00 83.00 247 HIS A C 1
ATOM 1894 O O . HIS A 1 247 ? -2.917 6.844 -8.514 1.00 83.00 247 HIS A O 1
ATOM 1900 N N . LYS A 1 248 ? -4.438 5.193 -8.319 1.00 90.00 248 LYS A N 1
ATOM 1901 C CA . LYS A 1 248 ? -4.350 5.049 -6.862 1.00 90.00 248 LYS A CA 1
ATOM 1902 C C . LYS A 1 248 ? -3.237 4.060 -6.538 1.00 90.00 248 LYS A C 1
ATOM 1904 O O . LYS A 1 248 ? -3.486 2.869 -6.394 1.00 90.00 248 LYS A O 1
ATOM 1909 N N . LEU A 1 249 ? -2.007 4.560 -6.500 1.00 94.12 249 LEU A N 1
ATOM 1910 C CA . LEU A 1 249 ? -0.798 3.766 -6.293 1.00 94.12 249 LEU A CA 1
ATOM 1911 C C . LEU A 1 249 ? -0.041 4.258 -5.061 1.00 94.12 249 LEU A C 1
ATOM 1913 O O . LEU A 1 249 ? -0.064 5.451 -4.748 1.00 94.12 249 LEU A O 1
ATOM 1917 N N . GLY A 1 250 ? 0.641 3.345 -4.379 1.00 96.44 250 GLY A N 1
ATOM 1918 C CA . GLY A 1 250 ? 1.491 3.659 -3.239 1.00 96.44 250 GLY A CA 1
ATOM 1919 C C . GLY A 1 250 ? 2.650 2.680 -3.114 1.00 96.44 250 GLY A C 1
ATOM 1920 O O . GLY A 1 250 ? 2.592 1.558 -3.605 1.00 96.44 250 GLY A O 1
ATOM 1921 N N . VAL A 1 251 ? 3.716 3.109 -2.454 1.00 98.56 251 VAL A N 1
ATOM 1922 C CA . VAL A 1 251 ? 4.766 2.220 -1.953 1.00 98.56 251 VAL A CA 1
ATOM 1923 C C . VAL A 1 251 ? 4.472 1.907 -0.492 1.00 98.56 251 VAL A C 1
ATOM 1925 O O . VAL A 1 251 ? 4.115 2.811 0.275 1.00 98.56 251 VAL A O 1
ATOM 1928 N N . TYR A 1 252 ? 4.631 0.634 -0.138 1.00 98.81 252 TYR A N 1
ATOM 1929 C CA . TYR A 1 252 ? 4.721 0.162 1.234 1.00 98.81 252 TYR A CA 1
ATOM 1930 C C . TYR A 1 252 ? 6.141 -0.319 1.539 1.00 98.81 252 TYR A C 1
ATOM 1932 O O . TYR A 1 252 ? 6.814 -0.890 0.682 1.00 98.81 252 TYR A O 1
ATOM 1940 N N . SER A 1 253 ? 6.597 -0.048 2.761 1.00 98.81 253 SER A N 1
ATOM 1941 C CA . SER A 1 253 ? 7.828 -0.596 3.331 1.00 98.81 253 SER A CA 1
ATOM 1942 C C . SER A 1 253 ? 7.870 -0.317 4.837 1.00 98.81 253 SER A C 1
ATOM 1944 O O . SER A 1 253 ? 7.183 0.568 5.349 1.00 98.81 253 SER A O 1
ATOM 1946 N N . TYR A 1 254 ? 8.765 -0.980 5.568 1.00 98.69 254 TYR A N 1
ATOM 1947 C CA . TYR A 1 254 ? 9.079 -0.603 6.947 1.00 98.69 254 TYR A CA 1
ATOM 1948 C C . TYR A 1 254 ? 10.064 0.579 7.038 1.00 98.69 254 TYR A C 1
ATOM 1950 O O . TYR A 1 254 ? 10.955 0.756 6.197 1.00 98.69 254 TYR A O 1
ATOM 1958 N N . ALA A 1 255 ? 9.933 1.379 8.104 1.00 98.12 255 ALA A N 1
ATOM 1959 C CA . ALA A 1 255 ? 10.623 2.663 8.291 1.00 98.12 255 ALA A CA 1
ATOM 1960 C C . ALA A 1 255 ? 12.157 2.594 8.161 1.00 98.12 255 ALA A C 1
ATOM 1962 O O . ALA A 1 255 ? 12.789 3.521 7.651 1.00 98.12 255 ALA A O 1
ATOM 1963 N N . ASN A 1 256 ? 12.779 1.503 8.616 1.00 98.12 256 ASN A N 1
ATOM 1964 C CA . ASN A 1 256 ? 14.233 1.340 8.529 1.00 98.12 256 ASN A CA 1
ATOM 1965 C C . ASN A 1 256 ? 14.716 1.067 7.100 1.00 98.12 256 ASN A C 1
ATOM 1967 O O . ASN A 1 256 ? 15.798 1.528 6.739 1.00 98.12 256 ASN A O 1
ATOM 1971 N N . TYR A 1 257 ? 13.936 0.365 6.274 1.00 98.44 257 TYR A N 1
ATOM 1972 C CA . TYR A 1 257 ? 14.315 0.113 4.882 1.00 98.44 257 TYR A CA 1
ATOM 1973 C C . TYR A 1 257 ? 14.247 1.396 4.048 1.00 98.44 257 TYR A C 1
ATOM 1975 O O . TYR A 1 257 ? 15.168 1.679 3.280 1.00 98.44 257 TYR A O 1
ATOM 1983 N N . LEU A 1 258 ? 13.234 2.233 4.310 1.00 98.56 258 LEU A N 1
ATOM 1984 C CA . LEU A 1 258 ? 13.066 3.575 3.733 1.00 98.56 258 LEU A CA 1
ATOM 1985 C C . LEU A 1 258 ? 14.241 4.514 4.025 1.00 98.56 258 LEU A C 1
ATOM 1987 O O . LEU A 1 258 ? 14.596 5.335 3.184 1.00 98.56 258 LEU A O 1
ATOM 1991 N N . LYS A 1 259 ? 14.885 4.376 5.188 1.00 98.06 259 LYS A N 1
ATOM 1992 C CA . LYS A 1 259 ? 16.093 5.140 5.555 1.00 98.06 259 LYS A CA 1
ATOM 1993 C C . LYS A 1 259 ? 17.390 4.543 4.997 1.00 98.06 259 LYS A C 1
ATOM 1995 O O . LYS A 1 259 ? 18.434 5.187 5.079 1.00 98.06 259 LYS A O 1
ATOM 2000 N N . GLY A 1 260 ? 17.337 3.320 4.475 1.00 97.75 260 GLY A N 1
ATOM 2001 C CA . GLY A 1 260 ? 18.484 2.558 3.993 1.00 97.75 260 GLY A CA 1
ATOM 2002 C C . GLY A 1 260 ? 18.387 2.281 2.490 1.00 97.75 260 GLY A C 1
ATOM 2003 O O . GLY A 1 260 ? 18.485 3.228 1.709 1.00 97.75 260 GLY A O 1
ATOM 2004 N N . PRO A 1 261 ? 18.208 1.018 2.055 1.00 97.62 261 PRO A N 1
ATOM 2005 C CA . PRO A 1 261 ? 18.171 0.670 0.633 1.00 97.62 261 PRO A CA 1
ATOM 2006 C C . PRO A 1 261 ? 17.087 1.370 -0.188 1.00 97.62 261 PRO A C 1
ATOM 2008 O O . PRO A 1 261 ? 17.267 1.498 -1.389 1.00 97.62 261 PRO A O 1
ATOM 2011 N N . LEU A 1 262 ? 16.008 1.867 0.424 1.00 98.00 262 LEU A N 1
ATOM 2012 C CA . LEU A 1 262 ? 14.955 2.630 -0.260 1.00 98.00 262 LEU A CA 1
ATOM 2013 C C . LEU A 1 262 ? 15.081 4.153 -0.068 1.00 98.00 262 LEU A C 1
ATOM 2015 O O . LEU A 1 262 ? 14.119 4.886 -0.291 1.00 98.00 262 LEU A O 1
ATOM 2019 N N . ASN A 1 263 ? 16.249 4.655 0.350 1.00 96.00 263 ASN A N 1
ATOM 2020 C CA . ASN A 1 263 ? 16.487 6.082 0.581 1.00 96.00 263 ASN A CA 1
ATOM 2021 C C . ASN A 1 263 ? 16.624 6.877 -0.730 1.00 96.00 263 ASN A C 1
ATOM 2023 O O . ASN A 1 263 ? 17.713 7.308 -1.113 1.00 96.00 263 ASN A O 1
ATOM 2027 N N . SER A 1 264 ? 15.509 7.034 -1.438 1.00 89.06 264 SER A N 1
ATOM 2028 C CA . SER A 1 264 ? 15.370 7.861 -2.632 1.00 89.06 264 SER A CA 1
ATOM 2029 C C . SER A 1 264 ? 14.160 8.771 -2.473 1.00 89.06 264 SER A C 1
ATOM 2031 O O . SER A 1 264 ? 13.069 8.308 -2.139 1.00 89.06 264 SER A O 1
ATOM 2033 N N . GLN A 1 265 ? 14.331 10.051 -2.812 1.00 85.81 265 GLN A N 1
ATOM 2034 C CA . GLN A 1 265 ? 13.236 11.018 -2.852 1.00 85.81 265 GLN A CA 1
ATOM 2035 C C . GLN A 1 265 ? 12.072 10.525 -3.728 1.00 85.81 265 GLN A C 1
ATOM 2037 O O . GLN A 1 265 ? 10.918 10.672 -3.340 1.00 85.81 265 GLN A O 1
ATOM 2042 N N . TYR A 1 266 ? 12.360 9.873 -4.861 1.00 82.31 266 TYR A N 1
ATOM 2043 C CA . TYR A 1 266 ? 11.333 9.336 -5.758 1.00 82.31 266 TYR A CA 1
ATOM 2044 C C . TYR A 1 266 ? 10.440 8.294 -5.068 1.00 82.31 266 TYR A C 1
ATOM 2046 O O . TYR A 1 266 ? 9.225 8.276 -5.285 1.00 82.31 266 TYR A O 1
ATOM 2054 N N . ILE A 1 267 ? 11.042 7.429 -4.247 1.00 92.19 267 ILE A N 1
ATOM 2055 C CA . ILE A 1 267 ? 10.336 6.386 -3.495 1.00 92.19 267 ILE A CA 1
ATOM 2056 C C . ILE A 1 267 ? 9.588 7.015 -2.321 1.00 92.19 267 ILE A C 1
ATOM 2058 O O . ILE A 1 267 ? 8.410 6.730 -2.123 1.00 92.19 267 ILE A O 1
ATOM 2062 N N . HIS A 1 268 ? 10.238 7.911 -1.575 1.00 93.81 268 HIS A N 1
ATOM 2063 C CA . HIS A 1 268 ? 9.651 8.585 -0.413 1.00 93.81 268 HIS A CA 1
ATOM 2064 C C . HIS A 1 268 ? 8.397 9.377 -0.778 1.00 93.81 268 HIS A C 1
ATOM 2066 O O . HIS A 1 268 ? 7.380 9.247 -0.110 1.00 93.81 268 HIS A O 1
ATOM 2072 N N . GLU A 1 269 ? 8.429 10.113 -1.888 1.00 87.38 269 GLU A N 1
ATOM 2073 C CA . GLU A 1 269 ? 7.278 10.847 -2.427 1.00 87.38 269 GLU A CA 1
ATOM 2074 C C . GLU A 1 269 ? 6.099 9.942 -2.823 1.00 87.38 269 GLU A C 1
ATOM 2076 O O . GLU A 1 269 ? 4.968 10.409 -2.918 1.00 87.38 269 GLU A O 1
ATOM 2081 N N . ARG A 1 270 ? 6.343 8.648 -3.054 1.00 93.38 270 ARG A N 1
ATOM 2082 C CA . ARG A 1 270 ? 5.327 7.642 -3.407 1.00 93.38 270 ARG A CA 1
ATOM 2083 C C . ARG A 1 270 ? 4.955 6.733 -2.241 1.00 93.38 270 ARG A C 1
ATOM 2085 O O . ARG A 1 270 ? 4.070 5.894 -2.389 1.00 93.38 270 ARG A O 1
ATOM 2092 N N . THR A 1 271 ? 5.616 6.880 -1.099 1.00 96.75 271 THR A N 1
ATOM 2093 C CA . THR A 1 271 ? 5.394 6.045 0.079 1.00 96.75 271 THR A CA 1
ATOM 2094 C C . THR A 1 271 ? 4.250 6.625 0.891 1.00 96.75 271 THR A C 1
ATOM 2096 O O . THR A 1 271 ? 4.406 7.672 1.512 1.00 96.75 271 THR A O 1
ATOM 2099 N N . SER A 1 272 ? 3.110 5.937 0.890 1.00 96.81 272 SER A N 1
ATOM 2100 C CA . SER A 1 272 ? 1.919 6.339 1.649 1.00 96.81 272 SER A CA 1
ATOM 2101 C C . SER A 1 272 ? 1.550 5.367 2.760 1.00 96.81 272 SER A C 1
ATOM 2103 O O . SER A 1 272 ? 0.657 5.674 3.542 1.00 96.81 272 SER A O 1
ATOM 2105 N N . TRP A 1 273 ? 2.237 4.227 2.866 1.00 98.44 273 TRP A N 1
ATOM 2106 C CA . TRP A 1 273 ? 1.997 3.223 3.895 1.00 98.44 273 TRP A CA 1
ATOM 2107 C C . TRP A 1 273 ? 3.328 2.747 4.481 1.00 98.44 273 TRP A C 1
ATOM 2109 O O . TRP A 1 273 ? 4.209 2.302 3.750 1.00 98.44 273 TRP A O 1
ATOM 2119 N N . VAL A 1 274 ? 3.510 2.903 5.793 1.00 98.81 274 VAL A N 1
ATOM 2120 C CA . VAL A 1 274 ? 4.775 2.588 6.469 1.00 98.81 274 VAL A CA 1
ATOM 2121 C C . VAL A 1 274 ? 4.544 1.678 7.664 1.00 98.81 274 VAL A C 1
ATOM 2123 O O . VAL A 1 274 ? 3.726 1.988 8.532 1.00 98.81 274 VAL A O 1
ATOM 2126 N N . ALA A 1 275 ? 5.329 0.605 7.760 1.00 98.69 275 ALA A N 1
ATOM 2127 C CA . ALA A 1 275 ? 5.385 -0.223 8.958 1.00 98.69 275 ALA A CA 1
ATOM 2128 C C . ALA A 1 275 ? 6.409 0.290 9.980 1.00 98.69 275 ALA A C 1
ATOM 2130 O O . ALA A 1 275 ? 7.574 0.568 9.663 1.00 98.69 275 ALA A O 1
ATOM 2131 N N . SER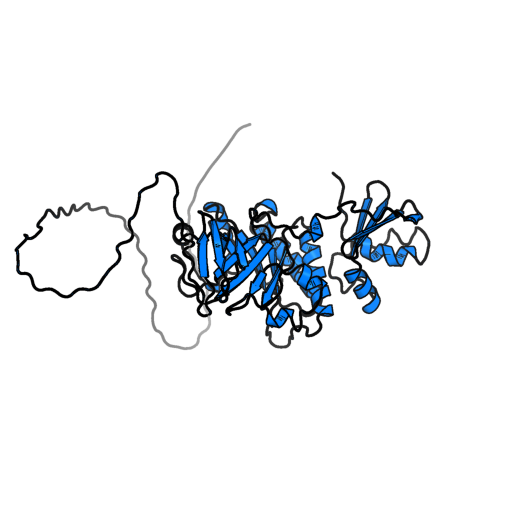 A 1 276 ? 5.963 0.391 11.232 1.00 97.38 276 SER A N 1
ATOM 2132 C CA . SER A 1 276 ? 6.804 0.656 12.401 1.00 97.38 276 SER A CA 1
ATOM 2133 C C . SER A 1 276 ? 6.069 0.213 13.661 1.00 97.38 276 SER A C 1
ATOM 2135 O O . SER A 1 276 ? 5.084 0.831 14.061 1.00 97.38 276 SER A O 1
ATOM 2137 N N . TYR A 1 277 ? 6.552 -0.839 14.315 1.00 96.19 277 TYR A N 1
ATOM 2138 C CA . TYR A 1 277 ? 5.979 -1.329 15.572 1.00 96.19 277 TYR A CA 1
ATOM 2139 C C . TYR A 1 277 ? 6.682 -0.620 16.731 1.00 96.19 277 TYR A C 1
ATOM 2141 O O . TYR A 1 277 ? 7.596 -1.150 17.353 1.00 96.19 277 TYR A O 1
ATOM 2149 N N . GLY A 1 278 ? 6.334 0.649 16.925 1.00 95.19 278 GLY A N 1
ATOM 2150 C CA . GLY A 1 278 ? 6.961 1.537 17.898 1.00 95.19 278 GLY A CA 1
ATOM 2151 C C . GLY A 1 278 ? 6.005 2.636 18.347 1.00 95.19 278 GLY A C 1
ATOM 2152 O O . GLY A 1 278 ? 4.851 2.675 17.931 1.00 95.19 278 GLY A O 1
ATOM 2153 N N . SER A 1 279 ? 6.478 3.562 19.181 1.00 96.00 279 SER A N 1
ATOM 2154 C CA . SER A 1 279 ? 5.639 4.662 19.684 1.00 96.00 279 SER A CA 1
ATOM 2155 C C . SER A 1 279 ? 5.311 5.707 18.615 1.00 96.00 279 SER A C 1
ATOM 2157 O O . SER A 1 279 ? 4.446 6.543 18.823 1.00 96.00 279 SER A O 1
ATOM 2159 N N . ARG A 1 280 ? 5.983 5.685 17.461 1.00 96.38 280 ARG A N 1
ATOM 2160 C CA . ARG A 1 280 ? 5.725 6.570 16.318 1.00 96.38 280 ARG A CA 1
ATOM 2161 C C . ARG A 1 280 ? 5.926 5.797 15.011 1.00 96.38 280 ARG A C 1
ATOM 2163 O O . ARG A 1 280 ? 6.702 4.837 14.971 1.00 96.38 280 ARG A O 1
ATOM 2170 N N . VAL A 1 281 ? 5.341 6.289 13.914 1.00 95.19 281 VAL A N 1
ATOM 2171 C CA . VAL A 1 281 ? 5.556 5.743 12.553 1.00 95.19 281 VAL A CA 1
ATOM 2172 C C . VAL A 1 281 ? 7.034 5.753 12.134 1.00 95.19 281 VAL A C 1
ATOM 2174 O O . VAL A 1 281 ? 7.472 4.961 11.307 1.00 95.19 281 VAL A O 1
ATOM 2177 N N . GLY A 1 282 ? 7.842 6.640 12.724 1.00 93.31 282 GLY A N 1
ATOM 2178 C CA . GLY A 1 282 ? 9.298 6.609 12.592 1.00 93.31 282 GLY A CA 1
ATOM 2179 C C . GLY A 1 282 ? 9.835 7.011 11.215 1.00 93.31 282 GLY A C 1
ATOM 2180 O O . GLY A 1 282 ? 11.051 6.985 11.025 1.00 93.31 282 GLY A O 1
ATOM 2181 N N . PHE A 1 283 ? 8.978 7.414 10.276 1.00 97.06 283 PHE A N 1
ATOM 2182 C CA . PHE A 1 283 ? 9.339 7.908 8.949 1.00 97.06 283 PHE A CA 1
ATOM 2183 C C . PHE A 1 283 ? 8.354 9.008 8.504 1.00 97.06 283 PHE A C 1
ATOM 2185 O O . PHE A 1 283 ? 7.151 8.845 8.708 1.00 97.06 283 PHE A O 1
ATOM 2192 N N . PRO A 1 284 ? 8.819 10.131 7.923 1.00 92.12 284 PRO A N 1
ATOM 2193 C CA . PRO A 1 284 ? 7.928 11.194 7.468 1.00 92.12 284 PRO A CA 1
ATOM 2194 C C . PRO A 1 284 ? 7.176 10.778 6.196 1.00 92.12 284 PRO A C 1
ATOM 2196 O O . PRO A 1 284 ? 7.774 10.630 5.134 1.00 92.12 284 PRO A O 1
ATOM 2199 N N . ILE A 1 285 ? 5.854 10.635 6.295 1.00 92.94 285 ILE A N 1
ATOM 2200 C CA . ILE A 1 285 ? 4.978 10.380 5.145 1.00 92.94 285 ILE A CA 1
ATOM 2201 C C . ILE A 1 285 ? 4.547 11.726 4.550 1.00 92.94 285 ILE A C 1
ATOM 2203 O O . ILE A 1 285 ? 3.807 12.485 5.183 1.00 92.94 285 ILE A O 1
ATOM 2207 N N . SER A 1 286 ? 5.033 12.035 3.347 1.00 87.88 286 SER A N 1
ATOM 2208 C CA . SER A 1 286 ? 4.764 13.302 2.651 1.00 87.88 286 SER A CA 1
ATOM 2209 C C . SER A 1 286 ? 3.528 13.267 1.749 1.00 87.88 286 SER A C 1
ATOM 2211 O O . SER A 1 286 ? 3.075 14.320 1.306 1.00 87.88 286 SER A O 1
ATOM 2213 N N . THR A 1 287 ? 2.960 12.088 1.493 1.00 89.75 287 THR A N 1
ATOM 2214 C CA . THR A 1 287 ? 1.728 11.930 0.715 1.00 89.75 287 THR A CA 1
ATOM 2215 C C . THR A 1 287 ? 0.497 12.418 1.483 1.00 89.75 287 THR A C 1
ATOM 2217 O O . THR A 1 287 ? 0.469 12.428 2.718 1.00 89.75 287 THR A O 1
ATOM 2220 N N . ALA A 1 288 ? -0.548 12.798 0.739 1.00 89.81 288 ALA A N 1
ATOM 2221 C CA . ALA A 1 288 ? -1.831 13.198 1.315 1.00 89.81 288 ALA A CA 1
ATOM 2222 C C . ALA A 1 288 ? -2.499 12.039 2.072 1.00 89.81 288 ALA A C 1
ATOM 2224 O O . ALA A 1 288 ? -2.891 12.211 3.220 1.00 89.81 288 ALA A O 1
ATOM 2225 N N . LEU A 1 289 ? -2.574 10.850 1.466 1.00 93.94 289 LEU A N 1
ATOM 2226 C CA . LEU A 1 289 ? -2.957 9.629 2.178 1.00 93.94 289 LEU A CA 1
ATOM 2227 C C . LEU A 1 289 ? -1.795 9.164 3.057 1.00 93.94 289 LEU A C 1
ATOM 2229 O O . LEU A 1 289 ? -0.660 9.098 2.585 1.00 93.94 289 LEU A O 1
ATOM 2233 N N . ARG A 1 290 ? -2.083 8.800 4.304 1.00 95.00 290 ARG A N 1
ATOM 2234 C CA . ARG A 1 290 ? -1.111 8.276 5.263 1.00 95.00 290 ARG A CA 1
ATOM 2235 C C . ARG A 1 290 ? -1.626 6.980 5.863 1.00 95.00 290 ARG A C 1
ATOM 2237 O O . ARG A 1 290 ? -2.751 6.938 6.346 1.00 95.00 290 ARG A O 1
ATOM 2244 N N . GLY A 1 291 ? -0.788 5.956 5.849 1.00 97.69 291 GLY A N 1
ATOM 2245 C CA . GLY A 1 291 ? -1.016 4.666 6.477 1.00 97.69 291 GLY A CA 1
ATOM 2246 C C . GLY A 1 291 ? 0.143 4.327 7.397 1.00 97.69 291 GLY A C 1
ATOM 2247 O O . GLY A 1 291 ? 1.306 4.406 6.996 1.00 97.69 291 GLY A O 1
ATOM 2248 N N . TRP A 1 292 ? -0.170 3.922 8.619 1.00 98.62 292 TRP A N 1
ATOM 2249 C CA . TRP A 1 292 ? 0.802 3.379 9.556 1.00 98.62 292 TRP A CA 1
ATOM 2250 C C . TRP A 1 292 ? 0.382 1.968 9.957 1.00 98.62 292 TRP A C 1
ATOM 2252 O O . TRP A 1 292 ? -0.622 1.813 10.649 1.00 98.62 292 TRP A O 1
ATOM 2262 N N . GLN A 1 293 ? 1.161 0.961 9.545 1.00 98.75 293 GLN A N 1
ATOM 2263 C CA . GLN A 1 293 ? 1.062 -0.388 10.106 1.00 98.75 293 GLN A CA 1
ATOM 2264 C C . GLN A 1 293 ? 1.747 -0.383 11.473 1.00 98.75 293 GLN A C 1
ATOM 2266 O O . GLN A 1 293 ? 2.981 -0.332 11.579 1.00 98.75 293 GLN A O 1
ATOM 2271 N N . TYR A 1 294 ? 0.938 -0.342 12.526 1.00 98.19 294 TYR A N 1
ATOM 2272 C CA . TYR A 1 294 ? 1.405 -0.061 13.881 1.00 98.19 294 TYR A CA 1
ATOM 2273 C C . TYR A 1 294 ? 1.605 -1.325 14.723 1.00 98.19 294 TYR A C 1
ATOM 2275 O O . TYR A 1 294 ? 2.243 -1.258 15.778 1.00 98.19 294 TYR A O 1
ATOM 2283 N N . THR A 1 295 ? 1.091 -2.471 14.267 1.00 97.50 295 THR A N 1
ATOM 2284 C CA . THR A 1 295 ? 1.319 -3.790 14.869 1.00 97.50 295 THR A CA 1
ATOM 2285 C C . THR A 1 295 ? 1.104 -4.905 13.848 1.00 97.50 295 THR A C 1
ATOM 2287 O O . THR A 1 295 ? 0.235 -4.793 12.987 1.00 97.50 295 THR A O 1
ATOM 2290 N N . SER A 1 296 ? 1.854 -5.998 14.000 1.00 96.75 296 SER A N 1
ATOM 2291 C CA . SER A 1 296 ? 1.608 -7.282 13.325 1.00 96.75 296 SER A CA 1
ATOM 2292 C C . SER A 1 296 ? 1.030 -8.352 14.254 1.00 96.75 296 SER A C 1
ATOM 2294 O O . SER A 1 296 ? 1.064 -9.554 13.980 1.00 96.75 296 SER A O 1
ATOM 2296 N N . ASN A 1 297 ? 0.620 -7.949 15.457 1.00 96.00 297 ASN A N 1
ATOM 2297 C CA . ASN A 1 297 ? 0.124 -8.827 16.519 1.00 96.00 297 ASN A CA 1
ATOM 2298 C C . ASN A 1 297 ? -1.321 -8.489 16.904 1.00 96.00 297 ASN A C 1
ATOM 2300 O O . ASN A 1 297 ? -1.705 -8.669 18.057 1.00 96.00 297 ASN A O 1
ATOM 2304 N N . GLY A 1 298 ? -2.094 -7.944 15.965 1.00 95.62 298 GLY A N 1
ATOM 2305 C CA . GLY A 1 298 ? -3.503 -7.651 16.175 1.00 95.62 298 GLY A CA 1
ATOM 2306 C C . GLY A 1 298 ? -4.360 -8.908 16.253 1.00 95.62 298 GLY A C 1
ATOM 2307 O O . GLY A 1 298 ? -3.960 -9.985 15.806 1.00 95.62 298 GLY A O 1
ATOM 2308 N N . SER A 1 299 ? -5.562 -8.735 16.795 1.00 95.31 299 SER A N 1
ATOM 2309 C CA . SER A 1 299 ? -6.625 -9.737 16.835 1.00 95.31 299 SER A CA 1
ATOM 2310 C C . SER A 1 299 ? -7.916 -9.082 16.362 1.00 95.31 299 SER A C 1
ATOM 2312 O O . SER A 1 299 ? -8.258 -8.001 16.836 1.00 95.31 299 SER A O 1
ATOM 2314 N N . VAL A 1 300 ? -8.621 -9.732 15.440 1.00 96.19 300 VAL A N 1
ATOM 2315 C CA . VAL A 1 300 ? -9.891 -9.259 14.876 1.00 96.19 300 VAL A CA 1
ATOM 2316 C C . VAL A 1 300 ? -10.844 -10.442 14.799 1.00 96.19 300 VAL A C 1
ATOM 2318 O O . VAL A 1 300 ? -10.469 -11.509 14.311 1.00 96.19 300 VAL A O 1
ATOM 2321 N N . ASP A 1 301 ? -12.071 -10.254 15.281 1.00 95.69 301 ASP A N 1
ATOM 2322 C CA . ASP A 1 301 ? -13.103 -11.287 15.216 1.00 95.69 301 ASP A CA 1
ATOM 2323 C C . ASP A 1 301 ? -13.334 -11.723 13.761 1.00 95.69 301 ASP A C 1
ATOM 2325 O O . ASP A 1 301 ? -13.454 -10.902 12.854 1.00 95.69 301 ASP A O 1
ATOM 2329 N N . GLY A 1 302 ? -13.369 -13.039 13.538 1.00 97.06 302 GLY A N 1
ATOM 2330 C CA . GLY A 1 302 ? -13.463 -13.639 12.204 1.00 97.06 302 GLY A CA 1
ATOM 2331 C C . GLY A 1 302 ? -12.124 -13.993 11.551 1.00 97.06 302 GLY A C 1
ATOM 2332 O O . GLY A 1 302 ? -12.122 -14.633 10.497 1.00 97.06 302 GLY A O 1
ATOM 2333 N N . ILE A 1 303 ? -10.992 -13.644 12.170 1.00 98.06 303 ILE A N 1
ATOM 2334 C CA . ILE A 1 303 ? -9.653 -14.055 11.729 1.00 98.06 303 ILE A CA 1
ATOM 2335 C C . ILE A 1 303 ? -9.011 -14.929 12.805 1.00 98.06 303 ILE A C 1
ATOM 2337 O O . ILE A 1 303 ? -8.878 -14.531 13.960 1.00 98.06 303 ILE A O 1
ATOM 2341 N N . GLU A 1 304 ? -8.585 -16.131 12.424 1.00 95.19 304 GLU A N 1
ATOM 2342 C CA . GLU A 1 304 ? -7.814 -16.991 13.317 1.00 95.19 304 GLU A CA 1
ATOM 2343 C C . GLU A 1 304 ? -6.351 -16.532 13.381 1.00 95.19 304 GLU A C 1
ATOM 2345 O O . GLU A 1 304 ? -5.668 -16.416 12.363 1.00 95.19 304 GLU A O 1
ATOM 2350 N N . GLY A 1 305 ? -5.842 -16.327 14.596 1.00 94.94 305 GLY A N 1
ATOM 2351 C CA . GLY A 1 305 ? -4.452 -15.941 14.821 1.00 94.94 305 GLY A CA 1
ATOM 2352 C C . GLY A 1 305 ? -4.217 -14.436 14.701 1.00 94.94 305 GLY A C 1
ATOM 2353 O O . GLY A 1 305 ? -5.059 -13.629 15.081 1.00 94.94 305 GLY A O 1
ATOM 2354 N N . ARG A 1 306 ? -3.014 -14.067 14.255 1.00 96.94 306 ARG A N 1
ATOM 2355 C CA . ARG A 1 306 ? -2.570 -12.670 14.192 1.00 96.94 306 ARG A CA 1
ATOM 2356 C C . ARG A 1 306 ? -2.960 -12.026 12.867 1.00 96.94 306 ARG A C 1
ATOM 2358 O O . ARG A 1 306 ? -2.875 -12.657 11.810 1.00 96.94 306 ARG A O 1
ATOM 2365 N N . VAL A 1 307 ? -3.285 -10.743 12.932 1.00 98.12 307 VAL A N 1
ATOM 2366 C CA . VAL A 1 307 ? -3.497 -9.889 11.762 1.00 98.12 307 VAL A CA 1
ATOM 2367 C C . VAL A 1 307 ? -2.778 -8.556 11.938 1.00 98.12 307 VAL A C 1
ATOM 2369 O O . VAL A 1 307 ? -2.647 -8.044 13.056 1.00 98.12 307 VAL A O 1
ATOM 2372 N N . ASP A 1 308 ? -2.296 -8.015 10.827 1.00 98.56 308 ASP A N 1
ATOM 2373 C CA . ASP A 1 308 ? -1.632 -6.723 10.785 1.00 98.56 308 ASP A CA 1
ATOM 2374 C C . ASP A 1 308 ? -2.682 -5.607 10.844 1.00 98.56 308 ASP A C 1
ATOM 2376 O O . ASP A 1 308 ? -3.704 -5.653 10.151 1.00 98.56 308 ASP A O 1
ATOM 2380 N N . LEU A 1 309 ? -2.457 -4.622 11.719 1.00 98.50 309 LEU A N 1
ATOM 2381 C CA . LEU A 1 309 ? -3.384 -3.511 11.936 1.00 98.50 309 LEU A CA 1
ATOM 2382 C C . LEU A 1 309 ? -2.757 -2.189 11.531 1.00 98.50 309 LEU A C 1
ATOM 2384 O O . LEU A 1 309 ? -1.598 -1.884 11.842 1.00 98.50 309 LEU A O 1
ATOM 2388 N N . ASN A 1 310 ? -3.586 -1.380 10.885 1.00 98.56 310 ASN A N 1
ATOM 2389 C CA . ASN A 1 310 ? -3.185 -0.133 10.283 1.00 98.56 310 ASN A CA 1
ATOM 2390 C C . ASN A 1 310 ? -4.134 0.993 10.663 1.00 98.56 310 ASN A C 1
ATOM 2392 O O . ASN A 1 310 ? -5.355 0.826 10.674 1.00 98.56 310 ASN A O 1
ATOM 2396 N N . ALA A 1 311 ? -3.560 2.169 10.880 1.00 97.56 311 ALA A N 1
ATOM 2397 C CA . ALA A 1 311 ? -4.304 3.413 10.928 1.00 97.56 311 ALA A CA 1
ATOM 2398 C C . ALA A 1 311 ? -4.089 4.164 9.615 1.00 97.56 311 ALA A C 1
ATOM 2400 O O . ALA A 1 311 ? -2.960 4.541 9.289 1.00 97.56 311 ALA A O 1
ATOM 2401 N N . PHE A 1 312 ? -5.169 4.375 8.866 1.00 97.19 312 PHE A N 1
ATOM 2402 C CA . PHE A 1 312 ? -5.159 5.165 7.639 1.00 97.19 312 PHE A CA 1
ATOM 2403 C C . PHE A 1 312 ? -5.937 6.465 7.794 1.00 97.19 312 PHE A C 1
ATOM 2405 O O . PHE A 1 312 ? -6.955 6.509 8.471 1.00 97.19 312 PHE A O 1
ATOM 2412 N N . GLY A 1 313 ? -5.505 7.519 7.115 1.00 94.44 313 GLY A N 1
ATOM 2413 C CA . GLY A 1 313 ? -6.245 8.775 7.043 1.00 94.44 313 GLY A CA 1
ATOM 2414 C C . GLY A 1 313 ? -5.591 9.768 6.095 1.00 94.44 313 GLY A C 1
ATOM 2415 O O . GLY A 1 313 ? -4.445 9.590 5.677 1.00 94.44 313 GLY A O 1
ATOM 2416 N N . MET A 1 314 ? -6.325 10.819 5.742 1.00 92.62 314 MET A N 1
ATOM 2417 C CA . MET A 1 314 ? -5.772 11.927 4.966 1.00 92.62 314 MET A CA 1
ATOM 2418 C C . MET A 1 314 ? -5.048 12.910 5.894 1.00 92.62 314 MET A C 1
ATOM 2420 O O . MET A 1 314 ? -5.463 13.136 7.029 1.00 92.62 314 MET A O 1
ATOM 2424 N N . ALA A 1 315 ? -3.964 13.518 5.415 1.00 90.12 315 ALA A N 1
ATOM 2425 C CA . ALA A 1 315 ? -3.153 14.472 6.170 1.00 90.12 315 ALA A CA 1
ATOM 2426 C C . ALA A 1 315 ? -3.949 15.705 6.640 1.00 90.12 315 ALA A C 1
ATOM 2428 O O . ALA A 1 315 ? -3.622 16.290 7.671 1.00 90.12 315 ALA A O 1
ATOM 2429 N N . ASP A 1 316 ? -4.982 16.091 5.891 1.00 88.56 316 ASP A N 1
ATOM 2430 C CA . ASP A 1 316 ? -5.911 17.182 6.201 1.00 88.56 316 ASP A CA 1
ATOM 2431 C C . ASP A 1 316 ? -7.156 16.723 6.986 1.00 88.56 316 ASP A C 1
ATOM 2433 O O . ASP A 1 316 ? -7.986 17.550 7.360 1.00 88.56 316 ASP A O 1
ATOM 2437 N N . GLY A 1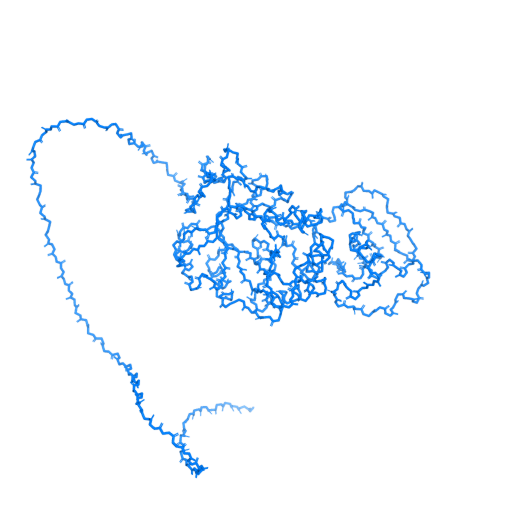 317 ? -7.285 15.419 7.257 1.00 88.12 317 GLY A N 1
ATOM 2438 C CA . GLY A 1 317 ? -8.461 14.818 7.881 1.00 88.12 317 GLY A CA 1
ATOM 2439 C C . GLY A 1 317 ? -9.667 14.672 6.947 1.00 88.12 317 GLY A C 1
ATOM 2440 O O . GLY A 1 317 ? -10.763 14.419 7.435 1.00 88.12 317 GLY A O 1
ATOM 2441 N N . GLY A 1 318 ? -9.517 14.842 5.632 1.00 88.31 318 GLY A N 1
ATOM 2442 C CA . GLY A 1 318 ? -10.584 14.576 4.668 1.00 88.31 318 GLY A CA 1
ATOM 2443 C C . GLY A 1 318 ? -10.958 13.091 4.557 1.00 88.31 318 GLY A C 1
ATOM 2444 O O . GLY A 1 318 ? -10.299 12.208 5.112 1.00 88.31 318 GLY A O 1
ATOM 2445 N N . GLU A 1 319 ? -12.021 12.804 3.802 1.00 87.50 319 GLU A N 1
ATOM 2446 C CA . GLU A 1 319 ? -12.370 11.425 3.445 1.00 87.50 319 GLU A CA 1
ATOM 2447 C C . GLU A 1 319 ? -11.251 10.773 2.627 1.00 87.50 319 GLU A C 1
ATOM 2449 O O . GLU A 1 319 ? -10.624 11.413 1.779 1.00 87.50 319 GLU A O 1
ATOM 2454 N N . ILE A 1 320 ? -11.026 9.475 2.845 1.00 87.81 320 ILE A N 1
ATOM 2455 C CA . ILE A 1 320 ? -10.061 8.711 2.054 1.00 87.81 320 ILE A CA 1
ATOM 2456 C C . ILE A 1 320 ? -10.577 8.608 0.618 1.00 87.81 320 ILE A C 1
ATOM 2458 O O . ILE A 1 320 ? -11.417 7.781 0.276 1.00 87.81 320 ILE A O 1
ATOM 2462 N N . ASN A 1 321 ? -10.021 9.457 -0.235 1.00 71.12 321 ASN A N 1
ATOM 2463 C CA . ASN A 1 321 ? -10.191 9.446 -1.685 1.00 71.12 321 ASN A CA 1
ATOM 2464 C C . ASN A 1 321 ? -8.837 9.263 -2.399 1.00 71.12 321 ASN A C 1
ATOM 2466 O O . ASN A 1 321 ? -8.707 9.571 -3.585 1.00 71.12 321 ASN A O 1
ATOM 2470 N N . GLY A 1 322 ? -7.841 8.774 -1.647 1.00 56.38 322 GLY A N 1
ATOM 2471 C CA . GLY A 1 322 ? -6.413 8.869 -1.923 1.00 56.38 322 GLY A CA 1
ATOM 2472 C C . GLY A 1 322 ? -6.013 8.523 -3.354 1.00 56.38 322 GLY A C 1
ATOM 2473 O O . GLY A 1 322 ? -6.270 7.430 -3.856 1.00 56.38 322 GLY A O 1
ATOM 2474 N N . VAL A 1 323 ? -5.323 9.474 -3.981 1.00 49.41 323 VAL A N 1
ATOM 2475 C CA . VAL A 1 323 ? -4.674 9.369 -5.289 1.00 49.41 323 VAL A CA 1
ATOM 2476 C C . VAL A 1 323 ? -3.167 9.444 -5.068 1.00 49.41 323 VAL A C 1
ATOM 2478 O O . VAL A 1 323 ? -2.706 10.130 -4.154 1.00 49.41 323 VAL A O 1
ATOM 2481 N N . SER A 1 324 ? -2.379 8.834 -5.951 1.00 51.88 324 SER A N 1
ATOM 2482 C CA . SER A 1 324 ? -1.041 9.369 -6.176 1.00 51.88 324 SER A CA 1
ATOM 2483 C C . SER A 1 324 ? -1.181 10.668 -6.981 1.00 51.88 324 SER A C 1
ATOM 2485 O O . SER A 1 324 ? -1.687 10.668 -8.105 1.00 51.88 324 SER A O 1
ATOM 2487 N N . GLU A 1 325 ? -0.740 11.805 -6.439 1.00 50.22 325 GLU A N 1
ATOM 2488 C CA . GLU A 1 325 ? -0.743 13.083 -7.184 1.00 50.22 325 GLU A CA 1
ATOM 2489 C C . GLU A 1 325 ? 0.103 13.008 -8.472 1.00 50.22 325 GLU A C 1
ATOM 2491 O O . GLU A 1 325 ? -0.034 13.814 -9.391 1.00 50.22 325 GLU A O 1
ATOM 2496 N N . PHE A 1 326 ? 0.947 11.983 -8.575 1.00 50.47 326 PHE A N 1
ATOM 2497 C CA . PHE A 1 326 ? 1.842 11.709 -9.692 1.00 50.47 326 PHE A CA 1
ATOM 2498 C C . PHE A 1 326 ? 1.141 11.202 -10.962 1.00 50.47 326 PHE A C 1
ATOM 2500 O O . PHE A 1 326 ? 1.793 11.152 -12.010 1.00 50.47 326 PHE A O 1
ATOM 2507 N N . GLY A 1 327 ? -0.150 10.846 -10.879 1.00 41.41 327 GLY A N 1
ATOM 2508 C CA . GLY A 1 327 ? -0.999 10.488 -12.023 1.00 41.41 327 GLY A CA 1
ATOM 2509 C C . GLY A 1 327 ? -1.970 11.587 -12.477 1.00 41.41 327 GLY A C 1
ATOM 2510 O O . GLY A 1 327 ? -2.284 11.649 -13.660 1.00 41.41 327 GLY A O 1
ATOM 2511 N N . ASN A 1 328 ? -2.400 12.479 -11.572 1.00 36.47 328 ASN A N 1
ATOM 2512 C CA . ASN A 1 328 ? -3.449 13.477 -11.851 1.00 36.47 328 ASN A CA 1
ATOM 2513 C C . ASN A 1 328 ? -2.956 14.931 -11.921 1.00 36.47 328 ASN A C 1
ATOM 2515 O O . ASN A 1 328 ? -3.645 15.784 -12.479 1.00 36.47 328 ASN A O 1
ATOM 2519 N N . THR A 1 329 ? -1.766 15.245 -11.411 1.00 38.69 329 THR A N 1
ATOM 2520 C CA . THR A 1 329 ? -1.276 16.628 -11.371 1.00 38.69 329 THR A CA 1
ATOM 2521 C C . THR A 1 329 ? -0.391 16.929 -12.584 1.00 38.69 329 THR A C 1
ATOM 2523 O O . THR A 1 329 ? 0.803 17.187 -12.460 1.00 38.69 329 THR A O 1
ATOM 2526 N N . ILE A 1 330 ? -0.985 16.994 -13.781 1.00 41.75 330 ILE A N 1
ATOM 2527 C CA . ILE A 1 330 ? -0.596 18.069 -14.708 1.00 41.75 330 ILE A CA 1
ATOM 2528 C C . ILE A 1 330 ? -1.465 19.269 -14.339 1.00 41.75 330 ILE A C 1
ATOM 2530 O O . ILE A 1 330 ? -2.309 19.716 -15.113 1.00 41.75 330 ILE A O 1
ATOM 2534 N N . THR A 1 331 ? -1.293 19.823 -13.139 1.00 38.41 331 THR A N 1
ATOM 2535 C CA . THR A 1 331 ? -1.742 21.202 -12.994 1.00 38.41 331 THR A CA 1
ATOM 2536 C C . THR A 1 331 ? -0.863 22.015 -13.940 1.00 38.41 331 THR A C 1
ATOM 2538 O O . THR A 1 331 ? 0.361 21.861 -13.985 1.00 38.41 331 THR A O 1
ATOM 2541 N N . ASN A 1 332 ? -1.478 22.863 -14.760 1.00 44.00 332 ASN A N 1
ATOM 2542 C CA . ASN A 1 332 ? -0.792 23.948 -15.458 1.00 44.00 332 ASN A CA 1
ATOM 2543 C C . ASN A 1 332 ? -0.283 24.975 -14.427 1.00 44.00 332 ASN A C 1
ATOM 2545 O O . ASN A 1 332 ? -0.569 26.163 -14.507 1.00 44.00 332 ASN A O 1
ATOM 2549 N N . THR A 1 333 ? 0.452 24.520 -13.416 1.00 39.06 333 THR A N 1
ATOM 2550 C CA . THR A 1 333 ? 1.087 25.351 -12.409 1.00 39.06 333 THR A CA 1
ATOM 2551 C C . THR A 1 333 ? 2.369 25.909 -13.012 1.00 39.06 333 THR A C 1
ATOM 2553 O O . THR A 1 333 ? 3.463 25.365 -12.909 1.00 39.06 333 THR A O 1
ATOM 2556 N N . SER A 1 334 ? 2.168 27.009 -13.739 1.00 40.47 334 SER A N 1
ATOM 2557 C CA . SER A 1 334 ? 3.003 28.212 -13.681 1.00 40.47 334 SER A CA 1
ATOM 2558 C C . SER A 1 334 ? 4.522 28.040 -13.817 1.00 40.47 334 SER A C 1
ATOM 2560 O O . SER A 1 334 ? 5.291 28.686 -13.112 1.00 40.47 334 SER A O 1
ATOM 2562 N N . ALA A 1 335 ? 4.965 27.284 -14.820 1.00 45.59 335 ALA A N 1
ATOM 2563 C CA . ALA A 1 335 ? 6.157 27.652 -15.581 1.00 45.59 335 ALA A CA 1
ATOM 2564 C C . ALA A 1 335 ? 5.701 28.009 -17.002 1.00 45.59 335 ALA A C 1
ATOM 2566 O O . ALA A 1 335 ? 5.554 27.150 -17.866 1.00 45.59 335 ALA A O 1
ATOM 2567 N N . ASN A 1 336 ? 5.429 29.296 -17.230 1.00 46.28 336 ASN A N 1
ATOM 2568 C CA . ASN A 1 336 ? 4.913 29.853 -18.489 1.00 46.28 336 ASN A CA 1
ATOM 2569 C C . ASN A 1 336 ? 5.904 29.787 -19.675 1.00 46.28 336 ASN A C 1
ATOM 2571 O O . ASN A 1 336 ? 5.733 30.506 -20.656 1.00 46.28 336 ASN A O 1
ATOM 2575 N N . SER A 1 337 ? 6.940 28.947 -19.630 1.00 55.88 337 SER A N 1
ATOM 2576 C CA . SER A 1 337 ? 7.867 28.769 -20.750 1.00 55.88 337 SER A CA 1
ATOM 2577 C C . SER A 1 337 ? 7.568 27.461 -21.476 1.00 55.88 337 SER A C 1
ATOM 2579 O O . SER A 1 337 ? 8.255 26.457 -21.281 1.00 55.88 337 SER A O 1
ATOM 2581 N N . SER A 1 338 ? 6.525 27.481 -22.308 1.00 65.12 338 SER A N 1
ATOM 2582 C CA . SER A 1 338 ? 6.379 26.502 -23.384 1.00 65.12 338 SER A CA 1
ATOM 2583 C C . SER A 1 338 ? 7.419 26.839 -24.447 1.00 65.12 338 SER A C 1
ATOM 2585 O O . SER A 1 338 ? 7.305 27.865 -25.115 1.00 65.12 338 SER A O 1
ATOM 2587 N N . GLN A 1 339 ? 8.430 25.995 -24.599 1.00 78.12 339 GLN A N 1
ATOM 2588 C CA . GLN A 1 339 ? 9.441 26.146 -25.634 1.00 78.12 339 GLN A CA 1
ATOM 2589 C C . GLN A 1 339 ? 9.040 25.322 -26.858 1.00 78.12 339 GLN A C 1
ATOM 2591 O O . GLN A 1 339 ? 8.757 24.132 -26.741 1.00 78.12 339 GLN A O 1
ATOM 2596 N N . ASP A 1 340 ? 9.022 25.959 -28.026 1.00 78.25 340 ASP A N 1
ATOM 2597 C CA . ASP A 1 340 ? 8.973 25.247 -29.302 1.00 78.25 340 ASP A CA 1
ATOM 2598 C C . ASP A 1 340 ? 10.348 24.624 -29.563 1.00 78.25 340 ASP A C 1
ATOM 2600 O O . ASP A 1 340 ? 11.377 25.300 -29.466 1.00 78.25 340 ASP A O 1
ATOM 2604 N N . VAL A 1 341 ? 10.363 23.321 -29.815 1.00 72.62 341 VAL A N 1
ATOM 2605 C CA . VAL A 1 341 ? 11.586 22.539 -30.030 1.00 72.62 341 VAL A CA 1
ATOM 2606 C C . VAL A 1 341 ? 11.679 21.990 -31.456 1.00 72.62 341 VAL A C 1
ATOM 2608 O O . VAL A 1 341 ? 12.584 21.207 -31.737 1.00 72.62 341 VAL A O 1
ATOM 2611 N N . GLY A 1 342 ? 10.801 22.441 -32.361 1.00 62.97 342 GLY A N 1
ATOM 2612 C CA . GLY A 1 342 ? 10.740 22.006 -33.757 1.00 62.97 342 GLY A CA 1
ATOM 2613 C C . GLY A 1 342 ? 9.695 20.915 -34.017 1.00 62.97 342 GLY A C 1
ATOM 2614 O O . GLY A 1 342 ? 9.158 20.302 -33.096 1.00 62.97 342 GLY A O 1
ATOM 2615 N N . ASP A 1 343 ? 9.373 20.697 -35.296 1.00 70.06 343 ASP A N 1
ATOM 2616 C CA . ASP A 1 343 ? 8.456 19.651 -35.792 1.00 70.06 343 ASP A CA 1
ATOM 2617 C C . ASP A 1 343 ? 7.051 19.641 -35.159 1.00 70.06 343 ASP A C 1
ATOM 2619 O O . ASP A 1 343 ? 6.383 18.608 -35.081 1.00 70.06 343 ASP A O 1
ATOM 2623 N N . GLY A 1 344 ? 6.588 20.807 -34.700 1.00 72.75 344 GLY A N 1
ATOM 2624 C CA . GLY A 1 344 ? 5.296 20.972 -34.029 1.00 72.75 344 GLY A CA 1
ATOM 2625 C C . GLY A 1 344 ? 5.295 20.560 -32.555 1.00 72.75 344 GLY A C 1
ATOM 2626 O O . GLY A 1 344 ? 4.242 20.614 -31.918 1.00 72.75 344 GLY A O 1
ATOM 2627 N N . TRP A 1 345 ? 6.448 20.173 -31.998 1.00 74.25 345 TRP A N 1
ATOM 2628 C CA . TRP A 1 345 ? 6.588 19.819 -30.592 1.00 74.25 345 TRP A CA 1
ATOM 2629 C C . TRP A 1 345 ? 6.818 21.043 -29.711 1.00 74.25 345 TRP A C 1
ATOM 2631 O O . TRP A 1 345 ? 7.693 21.874 -29.952 1.00 74.25 345 TRP A O 1
ATOM 2641 N N . LYS A 1 346 ? 6.060 21.104 -28.619 1.00 78.19 346 LYS A N 1
ATOM 2642 C CA . LYS A 1 346 ? 6.223 22.089 -27.552 1.00 78.19 346 LYS A CA 1
ATOM 2643 C C . LYS A 1 346 ? 6.507 21.389 -26.239 1.00 78.19 346 LYS A C 1
ATOM 2645 O O . LYS A 1 346 ? 5.769 20.479 -25.867 1.00 78.19 346 LYS A O 1
ATOM 2650 N N . VAL A 1 347 ? 7.527 21.848 -25.521 1.00 75.25 347 VAL A N 1
ATOM 2651 C CA . VAL A 1 347 ? 7.889 21.346 -24.193 1.00 75.25 347 VAL A CA 1
ATOM 2652 C C . VAL A 1 347 ? 7.568 22.377 -23.117 1.00 75.25 347 VAL A C 1
ATOM 2654 O O . VAL A 1 347 ? 7.921 23.547 -23.233 1.00 75.25 347 VAL A O 1
ATOM 2657 N N . SER A 1 348 ? 6.897 21.948 -22.053 1.00 73.25 348 SER A N 1
ATOM 2658 C CA . SER A 1 348 ? 6.607 22.758 -20.870 1.00 73.25 348 SER A CA 1
ATOM 2659 C C . SER A 1 348 ? 7.139 22.061 -19.628 1.00 73.25 348 SER A C 1
ATOM 2661 O O . SER A 1 348 ? 6.733 20.935 -19.338 1.00 73.25 348 SER A O 1
ATOM 2663 N N . LYS A 1 349 ? 7.991 22.740 -18.855 1.00 68.44 349 LYS A N 1
ATOM 2664 C CA . LYS A 1 349 ? 8.422 22.228 -17.549 1.00 68.44 349 LYS A CA 1
ATOM 2665 C C . LYS A 1 349 ? 7.233 22.176 -16.594 1.00 68.44 349 LYS A C 1
ATOM 2667 O O . LYS A 1 349 ? 6.428 23.105 -16.545 1.00 68.44 349 LYS A O 1
ATOM 2672 N N . LYS A 1 350 ? 7.124 21.089 -15.843 1.00 65.44 350 LYS A N 1
ATOM 2673 C CA . LYS A 1 350 ? 6.102 20.860 -14.819 1.00 65.44 350 LYS A CA 1
ATOM 2674 C C . LYS A 1 350 ? 6.772 20.641 -13.464 1.00 65.44 350 LYS A C 1
ATOM 2676 O O . LYS A 1 350 ? 7.976 20.386 -13.381 1.00 65.44 350 LYS A O 1
ATOM 2681 N N . ALA A 1 351 ? 5.983 20.767 -12.399 1.00 54.28 351 ALA A N 1
ATOM 2682 C CA . ALA A 1 351 ? 6.421 20.438 -11.048 1.00 54.28 351 ALA A CA 1
ATOM 2683 C C . ALA A 1 351 ? 6.940 18.988 -10.960 1.00 54.28 351 ALA A C 1
ATOM 2685 O O . ALA A 1 351 ? 6.668 18.158 -11.832 1.00 54.28 351 ALA A O 1
ATOM 2686 N N . ASN A 1 352 ? 7.686 18.689 -9.896 1.00 53.97 352 ASN A N 1
ATOM 2687 C CA . ASN A 1 352 ? 8.189 17.343 -9.593 1.00 53.97 352 ASN A CA 1
ATOM 2688 C C . ASN A 1 352 ? 9.077 16.760 -10.704 1.00 53.97 352 ASN A C 1
ATOM 2690 O O . ASN A 1 352 ? 8.948 15.588 -11.047 1.00 53.97 352 ASN A O 1
ATOM 2694 N N . ARG A 1 353 ? 9.950 17.604 -11.284 1.00 62.06 353 ARG A N 1
ATOM 2695 C CA . ARG A 1 353 ? 10.936 17.231 -12.313 1.00 62.06 353 ARG A CA 1
ATOM 2696 C C . ARG A 1 353 ? 10.311 16.465 -13.490 1.00 62.06 353 ARG A C 1
ATOM 2698 O O . ARG A 1 353 ? 10.719 15.358 -13.843 1.00 62.06 353 ARG A O 1
ATOM 2705 N N . ARG A 1 354 ? 9.316 17.088 -14.124 1.00 64.44 354 ARG A N 1
ATOM 2706 C CA . ARG A 1 354 ? 8.628 16.557 -15.308 1.00 64.44 354 ARG A CA 1
ATOM 2707 C C . ARG A 1 354 ? 8.642 17.553 -16.457 1.00 64.44 354 ARG A C 1
ATOM 2709 O O . ARG A 1 354 ? 8.577 18.754 -16.220 1.00 64.44 354 ARG A O 1
ATOM 2716 N N . ASP A 1 355 ? 8.651 17.056 -17.691 1.00 67.75 355 ASP A N 1
ATOM 2717 C CA . ASP A 1 355 ? 8.339 17.866 -18.874 1.00 67.75 355 ASP A CA 1
ATOM 2718 C C . ASP A 1 355 ? 7.087 17.332 -19.563 1.00 67.75 355 ASP A C 1
ATOM 2720 O O . ASP A 1 355 ? 6.996 16.139 -19.836 1.00 67.75 355 ASP A O 1
ATOM 2724 N N . LEU A 1 356 ? 6.151 18.218 -19.896 1.00 69.50 356 LEU A N 1
ATOM 2725 C CA . LEU A 1 356 ? 5.031 17.925 -20.785 1.00 69.50 356 LEU A CA 1
ATOM 2726 C C . LEU A 1 356 ? 5.423 18.286 -22.217 1.00 69.50 356 LEU A C 1
ATOM 2728 O O . LEU A 1 356 ? 5.722 19.444 -22.499 1.00 69.50 356 LEU A O 1
ATOM 2732 N N . TRP A 1 357 ? 5.369 17.311 -23.111 1.00 73.31 357 TRP A N 1
ATOM 2733 C CA . TRP A 1 357 ? 5.613 17.461 -24.538 1.00 73.31 357 TRP A CA 1
ATOM 2734 C C . TRP A 1 357 ? 4.292 17.353 -25.284 1.00 73.31 357 TRP A C 1
ATOM 2736 O O . TRP A 1 357 ? 3.555 16.397 -25.072 1.00 73.31 357 TRP A O 1
ATOM 2746 N N . THR A 1 358 ? 3.987 18.310 -26.153 1.00 70.75 358 THR A N 1
ATOM 2747 C CA . THR A 1 358 ? 2.720 18.361 -26.900 1.00 70.75 358 THR A CA 1
ATOM 2748 C C . THR A 1 358 ? 2.960 18.571 -28.387 1.00 70.75 358 THR A C 1
ATOM 2750 O O . THR A 1 358 ? 3.868 19.315 -28.748 1.00 70.75 358 THR A O 1
ATOM 2753 N N . ASN A 1 359 ? 2.157 17.931 -29.238 1.00 74.94 359 ASN A N 1
ATOM 2754 C CA . ASN A 1 359 ? 2.130 18.151 -30.687 1.00 74.94 359 ASN A CA 1
ATOM 2755 C C . ASN A 1 359 ? 0.742 17.794 -31.233 1.00 74.94 359 ASN A C 1
ATOM 2757 O O . ASN A 1 359 ? 0.385 16.615 -31.316 1.00 74.94 359 ASN A O 1
ATOM 2761 N N . GLY A 1 360 ? -0.055 18.815 -31.557 1.00 79.19 360 GLY A N 1
ATOM 2762 C CA . GLY A 1 360 ? -1.478 18.640 -31.861 1.00 79.19 360 GLY A CA 1
ATOM 2763 C C . GLY A 1 360 ? -2.201 17.949 -30.701 1.00 79.19 360 GLY A C 1
ATOM 2764 O O . GLY A 1 360 ? -2.075 18.378 -29.556 1.00 79.19 360 GLY A O 1
ATOM 2765 N N . ASP A 1 361 ? -2.883 16.843 -30.997 1.00 68.81 361 ASP A N 1
ATOM 2766 C CA . ASP A 1 361 ? -3.648 16.050 -30.021 1.00 68.81 361 ASP A CA 1
ATOM 2767 C C . ASP A 1 361 ? -2.776 15.082 -29.195 1.00 68.81 361 ASP A C 1
ATOM 2769 O O . ASP A 1 361 ? -3.275 14.326 -28.363 1.00 68.81 361 ASP A O 1
ATOM 2773 N N . LYS A 1 362 ? -1.457 15.063 -29.426 1.00 56.75 362 LYS A N 1
ATOM 2774 C CA . LYS A 1 362 ? -0.526 14.180 -28.713 1.00 56.75 362 LYS A CA 1
ATOM 2775 C C . LYS A 1 362 ? 0.084 14.900 -27.524 1.00 56.75 362 LYS A C 1
ATOM 2777 O O . LYS A 1 362 ? 0.602 16.005 -27.674 1.00 56.75 362 LYS A O 1
ATOM 2782 N N . SER A 1 363 ? 0.095 14.231 -26.374 1.00 60.19 363 SER A N 1
ATOM 2783 C CA . SER A 1 363 ? 0.750 14.691 -25.149 1.00 60.19 363 SER A CA 1
ATOM 2784 C C . SER A 1 363 ? 1.582 13.573 -24.518 1.00 60.19 363 SER A C 1
ATOM 2786 O O . SER A 1 363 ? 1.120 12.438 -24.426 1.00 60.19 363 SER A O 1
ATOM 2788 N N . PHE A 1 364 ? 2.788 13.903 -24.056 1.00 59.75 364 PHE A N 1
ATOM 2789 C CA . PHE A 1 364 ? 3.717 12.982 -23.397 1.00 59.75 364 PHE A CA 1
ATOM 2790 C C . PHE A 1 364 ? 4.345 13.618 -22.157 1.00 59.75 364 PHE A C 1
ATOM 2792 O O . PHE A 1 364 ? 4.589 14.823 -22.132 1.00 59.75 364 PHE A O 1
ATOM 2799 N N . ILE A 1 365 ? 4.667 12.808 -21.146 1.00 60.00 365 ILE A N 1
ATOM 2800 C CA . ILE A 1 365 ? 5.347 13.272 -19.931 1.00 60.00 365 ILE A CA 1
ATOM 2801 C C . ILE A 1 365 ? 6.721 12.614 -19.818 1.00 60.00 365 ILE A C 1
ATOM 2803 O O . ILE A 1 365 ? 6.830 11.395 -19.705 1.00 60.00 365 ILE A O 1
ATOM 2807 N N . LEU A 1 366 ? 7.770 13.431 -19.776 1.00 60.09 366 LEU A N 1
ATOM 2808 C CA . LEU A 1 366 ? 9.125 13.006 -19.449 1.00 60.09 366 LEU A CA 1
ATOM 2809 C C . LEU A 1 366 ? 9.332 13.103 -17.936 1.00 60.09 366 LEU A C 1
ATOM 2811 O O . LEU A 1 366 ? 9.312 14.205 -17.393 1.00 60.09 366 LEU A O 1
ATOM 2815 N N . GLN A 1 367 ? 9.557 11.978 -17.259 1.00 59.72 367 GLN A N 1
ATOM 2816 C CA . GLN A 1 367 ? 9.996 11.969 -15.858 1.00 59.72 367 GLN A CA 1
ATOM 2817 C C . GLN A 1 367 ? 11.525 11.999 -15.838 1.00 59.72 367 GLN A C 1
ATOM 2819 O O . GLN A 1 367 ? 12.173 11.122 -16.416 1.00 59.72 367 GLN A O 1
ATOM 2824 N N . TYR A 1 368 ? 12.118 13.032 -15.238 1.00 54.72 368 TYR A N 1
ATOM 2825 C CA . TYR A 1 368 ? 13.562 13.233 -15.342 1.00 54.72 368 TYR A CA 1
ATOM 2826 C C . TYR A 1 368 ? 14.343 12.128 -14.628 1.00 54.72 368 TYR A C 1
ATOM 2828 O O . TYR A 1 368 ? 15.471 11.858 -15.003 1.00 54.72 368 TYR A O 1
ATOM 2836 N N . GLU A 1 369 ? 13.774 11.476 -13.618 1.00 55.69 369 GLU A N 1
ATOM 2837 C CA . GLU A 1 369 ? 14.415 10.370 -12.897 1.00 55.69 369 GLU A CA 1
ATOM 2838 C C . GLU A 1 369 ? 14.625 9.163 -13.815 1.00 55.69 369 GLU A C 1
ATOM 2840 O O . GLU A 1 369 ? 15.710 8.588 -13.849 1.00 55.69 369 GLU A O 1
ATOM 2845 N N . LEU A 1 370 ? 13.623 8.854 -14.642 1.00 54.72 370 LEU A N 1
ATOM 2846 C CA . LEU A 1 370 ? 13.712 7.813 -15.667 1.00 54.72 370 LEU A CA 1
ATOM 2847 C C . LEU A 1 370 ? 14.704 8.190 -16.772 1.00 54.72 370 LEU A C 1
ATOM 2849 O O . LEU A 1 370 ? 15.413 7.338 -17.300 1.00 54.72 370 LEU A O 1
ATOM 2853 N N . ARG A 1 371 ? 14.766 9.478 -17.122 1.00 55.59 371 ARG A N 1
ATOM 2854 C CA . ARG A 1 371 ? 15.702 9.998 -18.122 1.00 55.59 371 ARG A CA 1
ATOM 2855 C C . ARG A 1 371 ? 17.146 9.948 -17.626 1.00 55.59 371 ARG A C 1
ATOM 2857 O O . ARG A 1 371 ? 18.040 9.558 -18.368 1.00 55.59 371 ARG A O 1
ATOM 2864 N N . ASP A 1 372 ? 17.374 10.374 -16.392 1.00 53.34 372 ASP A N 1
ATOM 2865 C CA . ASP A 1 372 ? 18.698 10.394 -15.785 1.00 53.34 372 ASP A CA 1
ATOM 2866 C C . ASP A 1 372 ? 19.191 8.950 -15.586 1.00 53.34 372 ASP A C 1
ATOM 2868 O O . ASP A 1 372 ? 20.335 8.669 -15.939 1.00 53.34 372 ASP A O 1
ATOM 2872 N N . SER A 1 373 ? 18.311 8.018 -15.182 1.00 51.09 373 SER A N 1
ATOM 2873 C CA . SER A 1 373 ? 18.623 6.580 -15.171 1.00 51.09 373 SER A CA 1
ATOM 2874 C C . SER A 1 373 ? 18.942 6.037 -16.570 1.00 51.09 373 SER A C 1
ATOM 2876 O O . SER A 1 373 ? 19.948 5.352 -16.761 1.00 51.09 373 SER A O 1
ATOM 2878 N N . TYR A 1 374 ? 18.148 6.388 -17.587 1.00 52.69 374 TYR A N 1
ATOM 2879 C CA . TYR A 1 374 ? 18.439 6.017 -18.973 1.00 52.69 374 TYR A CA 1
ATOM 2880 C C . TYR A 1 374 ? 19.845 6.469 -19.402 1.00 52.69 374 TYR A C 1
ATOM 2882 O O . TYR A 1 374 ? 20.606 5.678 -19.965 1.00 52.69 374 TYR A O 1
ATOM 2890 N N . TYR A 1 375 ? 20.220 7.717 -19.103 1.00 52.19 375 TYR A N 1
ATOM 2891 C CA . TYR A 1 375 ? 21.538 8.249 -19.452 1.00 52.19 375 TYR A CA 1
ATOM 2892 C C . TYR A 1 375 ? 22.682 7.613 -18.663 1.00 52.19 375 TYR A C 1
ATOM 2894 O O . TYR A 1 375 ? 23.766 7.449 -19.222 1.00 52.19 375 TYR A O 1
ATOM 2902 N N . SER A 1 376 ? 22.466 7.233 -17.403 1.00 48.50 376 SER A N 1
ATOM 2903 C CA . SER A 1 376 ? 23.490 6.548 -16.610 1.00 48.50 376 SER A CA 1
ATOM 2904 C C . SER A 1 376 ? 23.633 5.064 -16.951 1.00 48.50 376 SER A C 1
ATOM 2906 O O . SER A 1 376 ? 24.685 4.490 -16.677 1.00 48.50 376 SER A O 1
ATOM 2908 N N . HIS A 1 377 ? 22.612 4.436 -17.548 1.00 49.50 377 HIS A N 1
ATOM 2909 C CA . HIS A 1 377 ? 22.550 2.974 -17.692 1.00 49.50 377 HIS A CA 1
ATOM 2910 C C . HIS A 1 377 ? 22.389 2.456 -19.131 1.00 49.50 377 HIS A C 1
ATOM 2912 O O . HIS A 1 377 ? 22.366 1.244 -19.340 1.00 49.50 377 HIS A O 1
ATOM 2918 N N . GLY A 1 378 ? 22.365 3.338 -20.135 1.00 46.84 378 GLY A N 1
ATOM 2919 C CA . GLY A 1 378 ? 22.723 2.995 -21.515 1.00 46.84 378 GLY A CA 1
ATOM 2920 C C . GLY A 1 378 ? 21.654 2.307 -22.372 1.00 46.84 378 GLY A C 1
ATOM 2921 O O . GLY A 1 378 ? 22.020 1.702 -23.378 1.00 46.84 378 GLY A O 1
ATOM 2922 N N . GLY A 1 379 ? 20.360 2.394 -22.040 1.00 48.06 379 GLY A N 1
ATOM 2923 C CA . GLY A 1 379 ? 19.298 1.952 -22.959 1.00 48.06 379 GLY A CA 1
ATOM 2924 C C . GLY A 1 379 ? 17.956 1.572 -22.324 1.00 48.06 379 GLY A C 1
ATOM 2925 O O . GLY A 1 379 ? 17.828 1.439 -21.111 1.00 48.06 379 GLY A O 1
ATOM 2926 N N . TYR A 1 380 ? 16.942 1.368 -23.176 1.00 43.81 380 TYR A N 1
ATOM 2927 C CA . TYR A 1 380 ? 15.549 1.067 -22.795 1.00 43.81 380 TYR A CA 1
ATOM 2928 C C . TYR A 1 380 ? 15.305 -0.378 -22.344 1.00 43.81 380 TYR A C 1
ATOM 2930 O O . TYR A 1 380 ? 14.283 -0.650 -21.708 1.00 43.81 380 TYR A O 1
ATOM 2938 N N . ALA A 1 381 ? 16.219 -1.301 -22.671 1.00 42.81 381 ALA A N 1
ATOM 2939 C CA . ALA A 1 381 ? 16.105 -2.721 -22.334 1.00 42.81 381 ALA A CA 1
ATOM 2940 C C . ALA A 1 381 ? 15.952 -2.941 -20.820 1.00 42.81 381 ALA A C 1
ATOM 2942 O O . ALA A 1 381 ? 15.297 -3.890 -20.405 1.00 42.81 381 ALA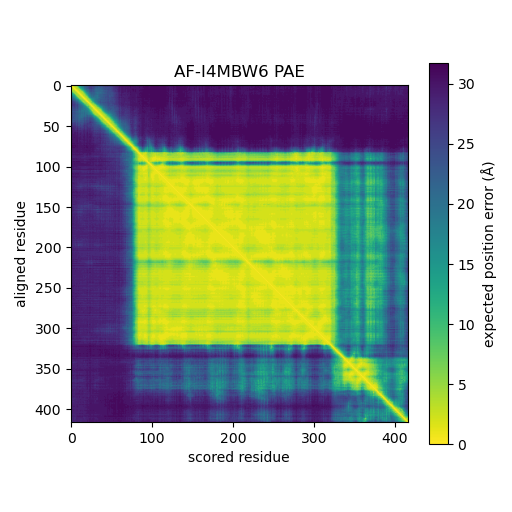 A O 1
ATOM 2943 N N . ARG A 1 382 ? 16.473 -1.998 -20.020 1.00 45.62 382 ARG A N 1
ATOM 2944 C CA . ARG A 1 382 ? 16.400 -1.997 -18.559 1.00 45.62 382 ARG A CA 1
ATOM 2945 C C . ARG A 1 382 ? 15.262 -1.197 -17.948 1.00 45.62 382 ARG A C 1
ATOM 2947 O O . ARG A 1 382 ? 15.258 -1.006 -16.749 1.00 45.62 382 ARG A O 1
ATOM 2954 N N . LEU A 1 383 ? 14.325 -0.682 -18.739 1.00 42.19 383 LEU A N 1
ATOM 2955 C CA . LEU A 1 383 ? 13.170 0.070 -18.225 1.00 42.19 383 LEU A CA 1
ATOM 2956 C C . LEU A 1 383 ? 11.876 -0.753 -18.278 1.00 42.19 383 LEU A C 1
ATOM 2958 O O . LEU A 1 383 ? 10.808 -0.209 -18.017 1.00 42.19 383 LEU A O 1
ATOM 2962 N N . GLY A 1 384 ? 11.941 -2.012 -18.729 1.00 40.88 384 GLY A N 1
ATOM 2963 C CA . GLY A 1 384 ? 10.852 -2.988 -18.645 1.00 40.88 384 GLY A CA 1
ATOM 2964 C C . GLY A 1 384 ? 9.461 -2.481 -19.070 1.00 40.88 384 GLY A C 1
ATOM 2965 O O . GLY A 1 384 ? 8.520 -2.430 -18.296 1.00 40.88 384 GLY A O 1
ATOM 2966 N N . ALA A 1 385 ? 9.273 -2.075 -20.319 1.00 39.78 385 ALA A N 1
ATOM 2967 C CA . ALA A 1 385 ? 7.911 -1.987 -20.857 1.00 39.78 385 ALA A CA 1
ATOM 2968 C C . ALA A 1 385 ? 7.912 -2.456 -22.307 1.00 39.78 385 ALA A C 1
ATOM 2970 O O . ALA A 1 385 ? 8.989 -2.479 -22.918 1.00 39.78 385 ALA A O 1
ATOM 2971 N N . PRO A 1 386 ? 6.740 -2.807 -22.868 1.00 33.31 386 PRO A N 1
ATOM 2972 C CA . PRO A 1 386 ? 6.633 -3.139 -24.276 1.00 33.31 386 PRO A CA 1
ATOM 2973 C C . PRO A 1 386 ? 7.214 -1.990 -25.101 1.00 33.31 386 PRO A C 1
ATOM 2975 O O . PRO A 1 386 ? 6.805 -0.833 -24.973 1.00 33.31 386 PRO A O 1
ATOM 2978 N N . VAL A 1 387 ? 8.217 -2.301 -25.913 1.00 37.72 387 VAL A N 1
ATOM 2979 C CA . VAL A 1 387 ? 8.757 -1.376 -26.903 1.00 37.72 387 VAL A CA 1
ATOM 2980 C C . VAL A 1 387 ? 7.766 -1.398 -28.063 1.00 37.72 387 VAL A C 1
ATOM 2982 O O . VAL A 1 387 ? 7.808 -2.297 -28.892 1.00 37.72 387 VAL A O 1
ATOM 2985 N N . ALA A 1 388 ? 6.806 -0.473 -28.091 1.00 35.31 388 ALA A N 1
ATOM 2986 C CA . ALA A 1 388 ? 6.004 -0.275 -29.294 1.00 35.31 388 ALA A CA 1
ATOM 2987 C C . ALA A 1 388 ? 6.911 0.321 -30.387 1.00 35.31 388 ALA A C 1
ATOM 2989 O O . ALA A 1 388 ? 7.409 1.437 -30.215 1.00 35.31 388 ALA A O 1
ATOM 2990 N N . ASP A 1 389 ? 7.117 -0.442 -31.466 1.00 35.94 389 ASP A N 1
ATOM 2991 C CA . ASP A 1 389 ? 7.974 -0.227 -32.644 1.00 35.94 389 ASP A CA 1
ATOM 2992 C C . ASP A 1 389 ? 8.631 1.160 -32.780 1.00 35.94 389 ASP A C 1
ATOM 2994 O O . ASP A 1 389 ? 7.998 2.153 -33.160 1.00 35.94 389 ASP A O 1
ATOM 2998 N N . GLU A 1 390 ? 9.943 1.200 -32.527 1.00 38.53 390 GLU A N 1
ATOM 2999 C CA . GLU A 1 390 ? 10.838 2.366 -32.622 1.00 38.53 390 GLU A CA 1
ATOM 3000 C C . GLU A 1 390 ? 11.027 2.906 -34.061 1.00 38.53 390 GLU A C 1
ATOM 3002 O O . GLU A 1 390 ? 11.664 3.943 -34.254 1.00 38.53 390 GLU A O 1
ATOM 3007 N N . GLU A 1 391 ? 10.464 2.269 -35.094 1.00 32.59 391 GLU A N 1
ATOM 3008 C CA . GLU A 1 391 ? 10.876 2.512 -36.488 1.00 32.59 391 GLU A CA 1
ATOM 3009 C C . GLU A 1 391 ? 10.356 3.803 -37.148 1.00 32.59 391 GLU A C 1
ATOM 3011 O O . GLU A 1 391 ? 10.851 4.193 -38.202 1.00 32.59 391 GLU A O 1
ATOM 3016 N N . THR A 1 392 ? 9.405 4.536 -36.562 1.00 36.22 392 THR A N 1
ATOM 3017 C CA . THR A 1 392 ? 8.749 5.654 -37.284 1.00 36.22 392 THR A CA 1
ATOM 3018 C C . THR A 1 392 ? 9.253 7.063 -36.961 1.00 36.22 392 THR A C 1
ATOM 3020 O O . THR A 1 392 ? 8.855 8.001 -37.644 1.00 36.22 392 THR A O 1
ATOM 3023 N N . TRP A 1 393 ? 10.125 7.259 -35.964 1.00 33.22 393 TRP A N 1
ATOM 3024 C CA . TRP A 1 393 ? 10.608 8.607 -35.584 1.00 33.22 393 TRP A CA 1
ATOM 3025 C C . TRP A 1 393 ? 12.037 8.921 -36.043 1.00 33.22 393 TRP A C 1
ATOM 3027 O O . TRP A 1 393 ? 12.395 10.090 -36.172 1.00 33.22 393 TRP A O 1
ATOM 3037 N N . ALA A 1 394 ? 12.843 7.906 -36.368 1.00 36.41 394 ALA A N 1
ATOM 3038 C CA . ALA A 1 394 ? 14.190 8.102 -36.911 1.00 36.41 394 ALA A CA 1
ATOM 3039 C C . ALA A 1 394 ? 14.189 8.757 -38.310 1.00 36.41 394 ALA A C 1
ATOM 3041 O O . ALA A 1 394 ? 15.195 9.329 -38.728 1.00 36.41 394 ALA A O 1
ATOM 3042 N N . ALA A 1 395 ? 13.055 8.723 -39.017 1.00 35.12 395 ALA A N 1
ATOM 3043 C CA . ALA A 1 395 ? 12.913 9.286 -40.357 1.00 35.12 395 ALA A CA 1
ATOM 3044 C C . ALA A 1 395 ? 12.746 10.822 -40.391 1.00 35.12 395 ALA A C 1
ATOM 3046 O O . ALA A 1 395 ? 12.872 11.406 -41.464 1.00 35.12 395 ALA A O 1
ATOM 3047 N N . ALA A 1 396 ? 12.487 11.486 -39.255 1.00 35.31 396 ALA A N 1
ATOM 3048 C CA . ALA A 1 396 ? 12.122 12.911 -39.219 1.00 35.31 396 ALA A CA 1
ATOM 3049 C C . ALA A 1 396 ? 13.260 13.889 -38.848 1.00 35.31 396 ALA A C 1
ATOM 3051 O O . ALA A 1 396 ? 13.016 15.080 -38.735 1.00 35.31 396 ALA A O 1
ATOM 3052 N N . GLY A 1 397 ? 14.513 13.426 -38.759 1.00 33.75 397 GLY A N 1
ATOM 3053 C CA . GLY A 1 397 ? 15.687 14.306 -38.818 1.00 33.75 397 GLY A CA 1
ATOM 3054 C C . GLY A 1 397 ? 16.150 14.921 -37.488 1.00 33.75 397 GLY A C 1
ATOM 3055 O O . GLY A 1 397 ? 15.414 15.570 -36.760 1.00 33.75 397 GLY A O 1
ATOM 3056 N N . GLY A 1 398 ? 17.445 14.754 -37.206 1.00 30.58 398 GLY A N 1
ATOM 3057 C CA . GLY A 1 398 ? 18.153 15.430 -36.116 1.00 30.58 398 GLY A CA 1
ATOM 3058 C C . GLY A 1 398 ? 18.537 14.495 -34.970 1.00 30.58 398 GLY A C 1
ATOM 3059 O O . GLY A 1 398 ? 17.721 14.121 -34.135 1.00 30.58 398 GLY A O 1
ATOM 3060 N N . VAL A 1 399 ? 19.830 14.177 -34.879 1.00 34.62 399 VAL A N 1
ATOM 3061 C CA . VAL A 1 399 ? 20.451 13.263 -33.894 1.00 34.62 399 VAL A CA 1
ATOM 3062 C C . VAL A 1 399 ? 20.148 13.634 -32.422 1.00 34.62 399 VAL A C 1
ATOM 3064 O O . VAL A 1 399 ? 20.260 12.788 -31.537 1.00 34.62 399 VAL A O 1
ATOM 3067 N N . ASN A 1 400 ? 19.695 14.866 -32.151 1.00 34.50 400 ASN A N 1
ATOM 3068 C CA . ASN A 1 400 ? 19.266 15.322 -30.822 1.00 34.50 400 ASN A CA 1
ATOM 3069 C C . ASN A 1 400 ? 17.778 15.077 -30.501 1.00 34.50 400 ASN A C 1
ATOM 3071 O O . ASN A 1 400 ? 17.445 14.906 -29.330 1.00 34.50 400 ASN A O 1
ATOM 3075 N N . ALA A 1 401 ? 16.885 15.011 -31.493 1.00 34.09 401 ALA A N 1
ATOM 3076 C CA . ALA A 1 401 ? 15.459 14.745 -31.270 1.00 34.09 401 ALA A CA 1
ATOM 3077 C C . ALA A 1 401 ? 15.201 13.255 -30.972 1.00 34.09 401 ALA A C 1
ATOM 3079 O O . ALA A 1 401 ? 14.404 12.912 -30.097 1.00 34.09 401 ALA A O 1
ATOM 3080 N N . ALA A 1 402 ? 15.970 12.365 -31.611 1.00 34.19 402 ALA A N 1
ATOM 3081 C CA . ALA A 1 402 ? 15.869 10.916 -31.432 1.00 34.19 402 ALA A CA 1
ATOM 3082 C C . ALA A 1 402 ? 16.210 10.438 -30.005 1.00 34.19 402 ALA A C 1
ATOM 3084 O O . ALA A 1 402 ? 15.628 9.469 -29.535 1.00 34.19 402 ALA A O 1
ATOM 3085 N N . ARG A 1 403 ? 17.108 11.131 -29.284 1.00 37.19 403 ARG A N 1
ATOM 3086 C CA . ARG A 1 403 ? 17.509 10.754 -27.910 1.00 37.19 403 ARG A CA 1
ATOM 3087 C C . ARG A 1 403 ? 16.460 11.091 -26.849 1.00 37.19 403 ARG A C 1
ATOM 3089 O O . ARG A 1 403 ? 16.415 10.439 -25.812 1.00 37.19 403 ARG A O 1
ATOM 3096 N N . THR A 1 404 ? 15.620 12.088 -27.113 1.00 35.47 404 THR A N 1
ATOM 3097 C CA . THR A 1 404 ? 14.555 12.530 -26.198 1.00 35.47 404 THR A CA 1
ATOM 3098 C C . THR A 1 404 ? 13.238 11.794 -26.480 1.00 35.47 404 THR A C 1
ATOM 3100 O O . THR A 1 404 ? 12.467 11.527 -25.562 1.00 35.47 404 THR A O 1
ATOM 3103 N N . ALA A 1 405 ? 13.016 11.383 -27.735 1.00 35.09 405 ALA A N 1
ATOM 3104 C CA . ALA A 1 405 ? 11.841 10.637 -28.189 1.00 35.09 405 ALA A CA 1
ATOM 3105 C C . ALA A 1 405 ? 11.682 9.242 -27.553 1.00 35.09 405 ALA A C 1
ATOM 3107 O O . ALA A 1 405 ? 10.555 8.807 -27.311 1.00 35.09 405 ALA A O 1
ATOM 3108 N N . THR A 1 406 ? 12.785 8.558 -27.232 1.00 37.56 406 THR A N 1
ATOM 3109 C CA . THR A 1 406 ? 12.783 7.181 -26.701 1.00 37.56 406 THR A CA 1
ATOM 3110 C C . THR A 1 406 ? 12.081 7.052 -25.343 1.00 37.56 406 THR A C 1
ATOM 3112 O O . THR A 1 406 ? 11.515 6.005 -25.043 1.00 37.56 406 THR A O 1
ATOM 3115 N N . LEU A 1 407 ? 12.050 8.118 -24.532 1.00 39.91 407 LEU A N 1
ATOM 3116 C CA . LEU A 1 407 ? 11.363 8.112 -23.233 1.00 39.91 407 LEU A CA 1
ATOM 3117 C C . LEU A 1 407 ? 9.905 8.598 -23.305 1.00 39.91 407 LEU A C 1
ATOM 3119 O O . LEU A 1 407 ? 9.114 8.299 -22.413 1.00 39.91 407 LEU A O 1
ATOM 3123 N N . LEU A 1 408 ? 9.546 9.355 -24.348 1.00 36.84 408 LEU A N 1
ATOM 3124 C CA . LEU A 1 408 ? 8.255 10.045 -24.447 1.00 36.84 408 LEU A CA 1
ATOM 3125 C C . LEU A 1 408 ? 7.102 9.099 -24.807 1.00 36.84 408 LEU A C 1
ATOM 3127 O O . LEU A 1 408 ? 5.974 9.339 -24.395 1.00 36.84 408 LEU A O 1
ATOM 3131 N N . ARG A 1 409 ? 7.367 7.981 -25.493 1.00 34.66 409 ARG A N 1
ATOM 3132 C CA . ARG A 1 409 ? 6.318 7.079 -26.005 1.00 34.66 409 ARG A CA 1
ATOM 3133 C C . ARG A 1 409 ? 5.570 6.236 -24.959 1.00 34.66 409 ARG A C 1
ATOM 3135 O O . ARG A 1 409 ? 4.605 5.579 -25.327 1.00 34.66 409 ARG A O 1
ATOM 3142 N N . ARG A 1 410 ? 5.992 6.210 -23.687 1.00 40.03 410 ARG A N 1
ATOM 3143 C CA . ARG A 1 410 ? 5.445 5.278 -22.671 1.00 40.03 410 ARG A CA 1
ATOM 3144 C C . ARG A 1 410 ? 4.282 5.808 -21.829 1.00 40.03 410 ARG A C 1
ATOM 3146 O O . ARG A 1 410 ? 3.746 5.054 -21.029 1.00 40.03 410 ARG A O 1
ATOM 3153 N N . VAL A 1 411 ? 3.866 7.061 -22.013 1.00 38.81 411 VAL A N 1
ATOM 3154 C CA . VAL A 1 411 ? 2.664 7.613 -21.363 1.00 38.81 411 VAL A CA 1
ATOM 3155 C C . VAL A 1 411 ? 1.884 8.425 -22.400 1.00 38.81 411 VAL A C 1
ATOM 3157 O O . VAL A 1 411 ? 1.883 9.653 -22.373 1.00 38.81 411 VAL A O 1
ATOM 3160 N N . GLU A 1 412 ? 1.290 7.747 -23.384 1.00 35.59 412 GLU A N 1
ATOM 3161 C CA . GLU A 1 412 ? 0.342 8.376 -24.312 1.00 35.59 412 GLU A CA 1
ATOM 3162 C C . GLU A 1 412 ? -0.973 8.616 -23.559 1.00 35.59 412 GLU A C 1
ATOM 3164 O O . GLU A 1 412 ? -1.787 7.708 -23.400 1.00 35.59 412 GLU A O 1
ATOM 3169 N N . ILE A 1 413 ? -1.181 9.837 -23.065 1.00 34.84 413 ILE A N 1
ATOM 3170 C CA . ILE A 1 413 ? -2.491 10.253 -22.556 1.00 34.84 413 ILE A CA 1
ATOM 3171 C C . ILE A 1 413 ? -3.274 10.741 -23.769 1.00 34.84 413 ILE A C 1
ATOM 3173 O O . ILE A 1 413 ? -3.007 11.825 -24.289 1.00 34.84 413 ILE A O 1
ATOM 3177 N N . ARG A 1 414 ? -4.217 9.931 -24.257 1.00 28.80 414 ARG A N 1
ATOM 3178 C CA . ARG A 1 414 ? -5.172 10.396 -25.267 1.00 28.80 414 ARG A CA 1
ATOM 3179 C C . ARG A 1 414 ? -6.151 11.345 -24.591 1.00 28.80 414 ARG A C 1
ATOM 3181 O O . ARG A 1 414 ? -6.812 10.953 -23.633 1.00 28.80 414 ARG A O 1
ATOM 3188 N N . SER A 1 415 ? -6.246 12.579 -25.077 1.00 29.31 415 SER A N 1
ATOM 3189 C CA . SER A 1 415 ? -7.388 13.426 -24.743 1.00 29.31 415 SER A CA 1
ATOM 3190 C C . SER A 1 415 ? -8.644 12.773 -25.319 1.00 29.31 415 SER A C 1
ATOM 3192 O O . SER A 1 415 ? -8.6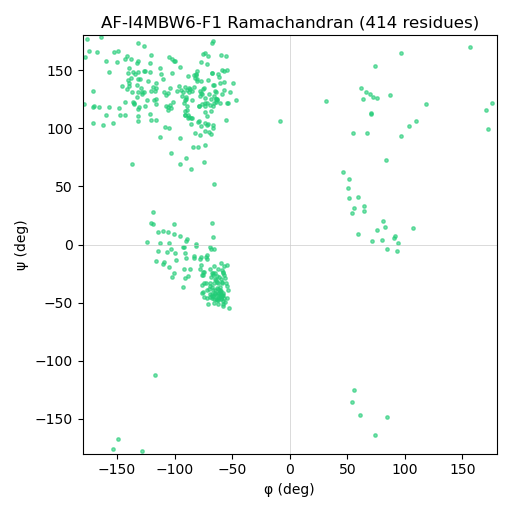82 12.493 -26.519 1.00 29.31 415 SER A O 1
ATOM 3194 N N . THR A 1 416 ? -9.627 12.491 -24.465 1.00 32.94 416 THR A N 1
ATOM 3195 C CA . THR A 1 416 ? -10.995 12.149 -24.884 1.00 32.94 416 THR A CA 1
ATOM 3196 C C . THR A 1 416 ? -11.644 13.296 -25.630 1.00 32.94 416 THR A C 1
ATOM 3198 O O . THR A 1 416 ? -11.487 14.439 -25.135 1.00 32.94 416 THR A O 1
#

InterPro domains:
  IPR002053 Glycoside hydrolase, family 25 [PF01183] (118-303)
  IPR002053 Glycoside hydrolase, family 25 [PS51904] (114-327)
  IPR017853 Glycoside hydrolase superfamily [SSF51445] (116-312)

Radius of gyration: 30.01 Å; Cα contacts (8 Å, |Δi|>4): 719; chains: 1; bounding box: 64×88×97 Å

Organism: NCBI:txid698960

Foldseek 3Di:
DDDDDDDDDDDDDDDDDDDDDDDDDDDDDDDDDDDDDDDDDDDDDDDDDDDDDDDDDDDDDDDDDDPDDPDDDDPDADPDPQLWDAFPFQWDWDQDPNWIFIAFNVRHTPAISKFKEFEDFCVLPFFPLVQLVVSRHQAYEYEQEEFAPPGGGPCRLVVLVSCVVVVRAYEYEYHYPDAAQQSLLRVLQRVLVSCVVSVHDLVSHLAYYEYEDEQDDDPPGGHDQALLRVLLSPQNSVLSCLLSVHFRYAYEYELVCCVTSNVDPSNQLRHAAYEDCHSDSNHDRPFQKHKYQNDQQIDGGRTPGTITIMIIAGPVRDRRNGGSCVNVPPPVPDPPDFDDPDPQWTWDADPQQWIWIDHVQWIFIDRVSVVVCCVVPPDDVRSNDDPPDLPPPVPPDDPVVSSRVSRGPSDTDGDD

Solvent-accessible surface area (backbone atoms only — not comparable to full-atom values): 24715 Å² total; per-residue (Å²): 133,86,81,82,89,82,85,82,85,89,83,90,78,89,84,88,88,88,89,89,86,88,84,89,82,85,92,84,85,89,86,89,85,88,82,89,80,92,77,93,73,91,75,89,79,87,83,80,87,83,86,83,80,92,83,85,87,86,90,83,91,80,93,73,93,74,83,74,81,82,82,76,90,72,88,88,70,86,82,72,70,66,58,62,72,62,36,100,43,55,23,34,78,45,75,60,98,88,38,40,25,34,27,27,41,84,74,49,72,74,26,39,54,35,35,44,27,38,48,50,43,50,89,38,55,81,62,40,60,68,44,31,51,71,51,43,55,56,28,38,34,35,30,43,33,49,47,52,92,66,59,65,34,88,31,26,66,59,53,54,52,48,29,62,75,70,69,44,41,27,25,34,30,32,43,50,71,48,63,44,16,42,42,18,15,46,26,19,48,37,53,51,52,50,35,54,74,66,71,51,54,64,86,68,42,46,41,35,46,28,46,31,54,65,94,59,88,50,94,97,56,66,60,61,69,47,24,67,54,48,41,44,17,51,51,15,20,50,48,40,32,46,72,71,65,40,45,37,49,28,31,30,35,40,34,68,48,45,72,46,37,44,53,31,72,75,44,45,64,39,24,29,34,31,32,26,80,44,36,47,52,79,57,91,64,75,32,59,38,38,32,31,34,40,38,71,75,32,65,53,57,41,44,64,66,60,36,34,35,26,46,32,22,17,76,86,41,49,80,77,73,45,60,28,63,91,69,72,65,80,62,89,64,82,48,90,57,69,42,76,77,55,99,67,34,32,39,25,57,40,74,90,60,28,33,41,37,35,42,89,80,44,39,23,54,40,51,48,68,62,48,52,49,36,71,76,66,77,49,70,85,59,49,29,65,89,78,76,76,79,77,77,62,76,79,72,68,56,88,71,55,58,70,57,50,74,62,31,72,74,44,74,55,73,75,127

Secondary structure (DSSP, 8-state):
--------------------------------------------------------------------------SS-----------TTS-EEEEETTEEEEE-TTS-EEEES-EEEEEE-GGG-S--HHHHHHHT--EEEEEEEESSSS---TTHHHHHHHHHHHT--EEEEEE---SSHHHHHHHHHHHHHHHHHTT--GGG-SSPEEEE-----BTTB-----HHHHHHHHHHHHHHHHHTT---EEEEEEHHHHTTTT--HHHHTTEEEEE--SSS--S---SSEEEEEEEEEE--TT--S-EEEEEEEETTS--S----HHHH-----S---EEEEETTEEEEEETTTEEEEEETTEEEEEEHHHHHHHHHHTSGGGS-S----GGGTGGG--TTHHHHHHHHTT------

Nearest PDB structures (foldseek):
  2ww5-assembly1_A  TM=9.299E-01  e=3.855E-24  Streptococcus pneumoniae R6
  2wwc-assembly1_A  TM=9.308E-01  e=1.808E-23  Streptococcus pneumoniae R6
  4kru-assembly1_A  TM=7.849E-01  e=1.976E-10  Clostridium phage phiSM101
  2wag-assembly1_A-2  TM=7.422E-01  e=5.516E-09  Bacillus anthracis str. Ames
  1nq6-assembly1_A  TM=5.146E-01  e=2.569E-01  Streptomyces halstedii

Mean predicted aligned error: 16.7 Å

Sequence (416 aa):
MILRQFYGAVAMVVADKHVKNMSGGLVGQIIVRVLAGLASIATAFTMNVVAPKQTSLPTGALKNNVVNPILQPHASGVVRQTSLSENEYGAHWEDSDGSPAFIDGTGDAFVKNAKGVIDVSEHQHLIDWDAVKDSGVDGAIIRISYGWDNGYDKQALRNISECKRLGIPFGIYMYSYAEKPEDGAAEGADIVNLLKGAGVSPEDLTYPVYYDLERWSWSGHQPPTSPYVYQDIVASWWNQLVSAGYHKLGVYSYANYLKGPLNSQYIHERTSWVASYGSRVGFPISTALRGWQYTSNGSVDGIEGRVDLNAFGMADGGEINGVSEFGNTITNTSANSSQDVGDGWKVSKKANRRDLWTNGDKSFILQYELRDSYYSHGGYARLGAPVADEETWAAAGGVNAARTATLLRRVEIRST